Protein 3OHU (pdb70)

Structure (mmCIF, N/CA/C/O backbone):
data_3OHU
#
_entry.id   3OHU
#
_cell.length_a   55.600
_cell.length_b   96.970
_cell.length_c   82.630
_cell.angle_alpha   90.00
_cell.angle_beta   101.06
_cell.angle_gamma   90.00
#
_symmetry.space_group_name_H-M   'P 1 21 1'
#
loop_
_entity.id
_entity.type
_entity.pdbx_description
1 polymer 'Transcription regulator protein BACH2'
2 water water
#
loop_
_atom_site.group_PDB
_atom_site.id
_atom_site.type_symbol
_atom_site.label_atom_id
_atom_site.label_alt_id
_atom_site.label_comp_id
_atom_site.label_asym_id
_atom_site.label_entity_id
_atom_site.label_seq_id
_atom_site.pdbx_PDB_ins_code
_atom_site.Cartn_x
_atom_site.Cartn_y
_atom_site.Cartn_z
_atom_site.occupancy
_atom_site.B_iso_or_equiv
_atom_site.auth_seq_id
_atom_site.auth_comp_id
_atom_site.auth_asym_id
_atom_site.auth_atom_id
_atom_site.pdbx_PDB_model_num
ATOM 1 N N . GLY A 1 1 ? 3.842 -18.448 26.849 1.00 40.96 5 GLY A N 1
ATOM 2 C CA . GLY A 1 1 ? 3.909 -19.641 25.968 1.00 41.12 5 GLY A CA 1
ATOM 3 C C . GLY A 1 1 ? 5.260 -20.346 25.983 1.00 40.15 5 GLY A C 1
ATOM 4 O O . GLY A 1 1 ? 5.942 -20.381 24.959 1.00 40.12 5 GLY A O 1
ATOM 5 N N . PRO A 1 2 ? 5.657 -20.925 27.141 1.00 38.89 6 PRO A N 1
ATOM 6 C CA . PRO A 1 2 ? 6.910 -21.670 27.158 1.00 38.01 6 PRO A CA 1
ATOM 7 C C . PRO A 1 2 ? 6.756 -23.022 26.455 1.00 38.48 6 PRO A C 1
ATOM 8 O O . PRO A 1 2 ? 5.630 -23.505 26.257 1.00 38.68 6 PRO A O 1
ATOM 12 N N . LEU A 1 3 ? 7.884 -23.608 26.061 1.00 37.90 7 LEU A N 1
ATOM 13 C CA . LEU A 1 3 ? 7.881 -24.942 25.478 1.00 38.47 7 LEU A CA 1
ATOM 14 C C . LEU A 1 3 ? 8.402 -25.881 26.547 1.00 37.76 7 LEU A C 1
ATOM 15 O O . LEU A 1 3 ? 9.477 -25.654 27.100 1.00 37.20 7 LEU A O 1
ATOM 20 N N . GLY A 1 4 ? 7.626 -26.910 26.857 1.00 38.02 8 GLY A N 1
ATOM 21 C CA . GLY A 1 4 ? 8.004 -27.887 27.871 1.00 37.64 8 GLY A CA 1
ATOM 22 C C . GLY A 1 4 ? 7.498 -27.450 29.228 1.00 37.14 8 GLY A C 1
ATOM 23 O O . GLY A 1 4 ? 7.101 -26.306 29.414 1.00 36.93 8 GLY A O 1
ATOM 24 N N . SER A 1 5 ? 7.524 -28.361 30.182 1.00 37.06 9 SER A N 1
ATOM 25 C CA . SER A 1 5 ? 7.121 -28.042 31.534 1.00 36.72 9 SER A CA 1
ATOM 26 C C . SER A 1 5 ? 8.168 -27.178 32.230 1.00 35.96 9 SER A C 1
ATOM 27 O O . SER A 1 5 ? 9.330 -27.596 32.381 1.00 35.77 9 SER A O 1
ATOM 30 N N . PRO A 1 6 ? 7.767 -25.959 32.661 1.00 35.62 10 PRO A N 1
ATOM 31 C CA . PRO A 1 6 ? 8.696 -25.141 33.414 1.00 34.93 10 PRO A CA 1
ATOM 32 C C . PRO A 1 6 ? 8.751 -25.683 34.834 1.00 34.85 10 PRO A C 1
ATOM 33 O O . PRO A 1 6 ? 8.086 -25.152 35.748 1.00 34.78 10 PRO A O 1
ATOM 37 N N . MET A 1 7 ? 9.544 -26.741 34.999 1.00 35.01 11 MET A N 1
ATOM 38 C CA . MET A 1 7 ? 9.587 -27.511 36.234 1.00 35.24 11 MET A CA 1
ATOM 39 C C . MET A 1 7 ? 10.977 -27.579 36.863 1.00 35.02 11 MET A C 1
ATOM 40 O O . MET A 1 7 ? 11.137 -28.147 37.956 1.00 35.32 11 MET A O 1
ATOM 45 N N . TYR A 1 8 ? 11.982 -27.027 36.188 1.00 34.66 12 TYR A N 1
ATOM 46 C CA . TYR A 1 8 ? 13.330 -27.080 36.743 1.00 34.60 12 TYR A CA 1
ATOM 47 C C . TYR A 1 8 ? 13.608 -25.855 37.595 1.00 34.02 12 TYR A C 1
ATOM 48 O O . TYR A 1 8 ? 13.761 -24.732 37.079 1.00 33.53 12 TYR A O 1
ATOM 57 N N . VAL A 1 9 ? 13.681 -26.087 38.900 1.00 34.20 13 VAL A N 1
ATOM 58 C CA . VAL A 1 9 ? 13.702 -24.999 39.869 1.00 33.76 13 VAL A CA 1
ATOM 59 C C . VAL A 1 9 ? 15.016 -24.836 40.655 1.00 33.78 13 VAL A C 1
ATOM 60 O O . VAL A 1 9 ? 15.676 -25.816 41.059 1.00 34.41 13 VAL A O 1
ATOM 64 N N . TYR A 1 10 ? 15.393 -23.578 40.844 1.00 33.20 14 TYR A N 1
ATOM 65 C CA . TYR A 1 10 ? 16.424 -23.240 41.774 1.00 33.23 14 TYR A CA 1
ATOM 66 C C . TYR A 1 10 ? 15.955 -22.010 42.519 1.00 33.01 14 TYR A C 1
ATOM 67 O O . TYR A 1 10 ? 15.463 -21.033 41.904 1.00 32.16 14 TYR A O 1
ATOM 76 N N . GLU A 1 11 ? 16.075 -22.089 43.840 1.00 33.56 15 GLU A N 1
ATOM 77 C CA . GLU A 1 11 ? 15.758 -20.983 44.722 1.00 34.32 15 GLU A CA 1
ATOM 78 C C . GLU A 1 11 ? 16.880 -20.879 45.722 1.00 34.55 15 GLU A C 1
ATOM 79 O O . GLU A 1 11 ? 17.273 -21.872 46.314 1.00 35.09 15 GLU A O 1
ATOM 85 N N . SER A 1 12 ? 17.421 -19.675 45.849 1.00 33.69 16 SER A N 1
ATOM 86 C CA . SER A 1 12 ? 18.521 -19.433 46.759 1.00 34.79 16 SER A CA 1
ATOM 87 C C . SER A 1 12 ? 17.975 -18.676 47.963 1.00 34.76 16 SER A C 1
ATOM 88 O O . SER A 1 12 ? 17.354 -17.618 47.830 1.00 34.35 16 SER A O 1
ATOM 91 N N . THR A 1 13 ? 18.214 -19.239 49.135 1.00 36.08 17 THR A N 1
ATOM 92 C CA . THR A 1 13 ? 17.732 -18.657 50.376 1.00 36.71 17 THR A CA 1
ATOM 93 C C . THR A 1 13 ? 18.738 -17.638 50.933 1.00 36.75 17 THR A C 1
ATOM 94 O O . THR A 1 13 ? 18.476 -16.985 51.946 1.00 37.66 17 THR A O 1
ATOM 98 N N . VAL A 1 14 ? 19.893 -17.501 50.289 1.00 35.95 18 VAL A N 1
ATOM 99 C CA . VAL A 1 14 ? 20.845 -16.475 50.721 1.00 35.50 18 VAL A CA 1
ATOM 100 C C . VAL A 1 14 ? 20.933 -15.291 49.729 1.00 34.25 18 VAL A C 1
ATOM 101 O O . VAL A 1 14 ? 21.398 -14.206 50.089 1.00 33.35 18 VAL A O 1
ATOM 105 N N . HIS A 1 15 ? 20.480 -15.506 48.491 1.00 33.83 19 HIS A N 1
ATOM 106 C CA . HIS A 1 15 ? 20.679 -14.529 47.427 1.00 32.70 19 HIS A CA 1
ATOM 107 C C . HIS A 1 15 ? 20.342 -13.087 47.848 1.00 31.88 19 HIS A C 1
ATOM 108 O O . HIS A 1 15 ? 21.211 -12.228 47.820 1.00 31.86 19 HIS A O 1
ATOM 115 N N . CYS A 1 16 ? 19.092 -12.848 48.231 1.00 31.67 20 CYS A N 1
ATOM 116 C CA . CYS A 1 16 ? 18.611 -11.520 48.613 1.00 32.22 20 CYS A CA 1
ATOM 117 C C . CYS A 1 16 ? 19.424 -10.838 49.717 1.00 30.88 20 CYS A C 1
ATOM 118 O O . CYS A 1 16 ? 19.811 -9.679 49.607 1.00 30.70 20 CYS A O 1
ATOM 121 N N . THR A 1 17 ? 19.673 -11.576 50.775 1.00 30.89 21 THR A N 1
ATOM 122 C CA . THR A 1 17 ? 20.540 -11.129 51.842 1.00 31.04 21 THR A CA 1
ATOM 123 C C . THR A 1 17 ? 21.882 -10.713 51.222 1.00 30.82 21 THR A C 1
ATOM 124 O O . THR A 1 17 ? 22.436 -9.663 51.576 1.00 30.64 21 THR A O 1
ATOM 128 N N . ASN A 1 18 ? 22.393 -11.527 50.294 1.00 30.94 22 ASN A N 1
ATOM 129 C CA . ASN A 1 18 ? 23.705 -11.249 49.695 1.00 30.97 22 ASN A CA 1
ATOM 130 C C . ASN A 1 18 ? 23.683 -9.985 48.830 1.00 30.20 22 ASN A C 1
ATOM 131 O O . ASN A 1 18 ? 24.654 -9.218 48.832 1.00 30.21 22 ASN A O 1
ATOM 136 N N . ILE A 1 19 ? 22.565 -9.757 48.144 1.00 29.66 23 ILE A N 1
ATOM 137 C CA . ILE A 1 19 ? 22.388 -8.554 47.355 1.00 29.08 23 ILE A CA 1
ATOM 138 C C . ILE A 1 19 ? 22.362 -7.302 48.237 1.00 28.86 23 ILE A C 1
ATOM 139 O O . ILE A 1 19 ? 23.069 -6.335 47.960 1.00 28.69 23 ILE A O 1
ATOM 144 N N . LEU A 1 20 ? 21.562 -7.325 49.305 1.00 28.95 24 LEU A N 1
ATOM 145 C CA . LEU A 1 20 ? 21.572 -6.188 50.228 1.00 28.84 24 LEU A CA 1
ATOM 146 C C . LEU A 1 20 ? 22.960 -5.984 50.872 1.00 29.18 24 LEU A C 1
ATOM 147 O O . LEU A 1 20 ? 23.411 -4.852 51.046 1.00 28.99 24 LEU A O 1
ATOM 152 N N . LEU A 1 21 ? 23.664 -7.066 51.180 1.00 29.79 25 LEU A N 1
ATOM 153 C CA . LEU A 1 21 ? 25.039 -6.930 51.699 1.00 30.30 25 LEU A CA 1
ATOM 154 C C . LEU A 1 21 ? 25.962 -6.228 50.660 1.00 30.05 25 LEU A C 1
ATOM 155 O O . LEU A 1 21 ? 26.812 -5.394 51.010 1.00 30.18 25 LEU A O 1
ATOM 160 N N . GLY A 1 22 ? 25.784 -6.571 49.386 1.00 29.79 26 GLY A N 1
ATOM 161 C CA . GLY A 1 22 ? 26.553 -5.953 48.313 1.00 29.70 26 GLY A CA 1
ATOM 162 C C . GLY A 1 22 ? 26.206 -4.469 48.173 1.00 29.14 26 GLY A C 1
ATOM 163 O O . GLY A 1 22 ? 27.101 -3.642 48.049 1.00 29.26 26 GLY A O 1
ATOM 164 N N . LEU A 1 23 ? 24.912 -4.157 48.217 1.00 28.65 27 LEU A N 1
ATOM 165 C CA . LEU A 1 23 ? 24.395 -2.773 48.195 1.00 28.22 27 LEU A CA 1
ATOM 166 C C . LEU A 1 23 ? 24.915 -1.899 49.346 1.00 28.30 27 LEU A C 1
ATOM 167 O O . LEU A 1 23 ? 25.265 -0.725 49.149 1.00 28.16 27 LEU A O 1
ATOM 172 N N . ASN A 1 24 ? 24.971 -2.481 50.534 1.00 28.62 28 ASN A N 1
ATOM 173 C CA . ASN A 1 24 ? 25.471 -1.772 51.687 1.00 28.83 28 ASN A CA 1
ATOM 174 C C . ASN A 1 24 ? 26.967 -1.532 51.554 1.00 29.22 28 ASN A C 1
ATOM 175 O O . ASN A 1 24 ? 27.459 -0.460 51.909 1.00 29.21 28 ASN A O 1
ATOM 180 N N . ASP A 1 25 ? 27.689 -2.543 51.065 1.00 29.65 29 ASP A N 1
ATOM 181 C CA . ASP A 1 25 ? 29.104 -2.365 50.770 1.00 30.17 29 ASP A CA 1
ATOM 182 C C . ASP A 1 25 ? 29.352 -1.201 49.769 1.00 29.83 29 ASP A C 1
ATOM 183 O O . ASP A 1 25 ? 30.211 -0.356 50.006 1.00 30.09 29 ASP A O 1
ATOM 188 N N . GLN A 1 26 ? 28.600 -1.187 48.668 1.00 29.38 30 GLN A N 1
ATOM 189 C CA . GLN A 1 26 ? 28.613 -0.081 47.723 1.00 29.16 30 GLN A CA 1
ATOM 190 C C . GLN A 1 26 ? 28.368 1.272 48.421 1.00 28.86 30 GLN A C 1
ATOM 191 O O . GLN A 1 26 ? 29.093 2.239 48.166 1.00 29.04 30 GLN A O 1
ATOM 197 N N . ARG A 1 27 ? 27.381 1.316 49.320 1.00 28.51 31 ARG A N 1
ATOM 198 C CA . ARG A 1 27 ? 27.014 2.547 50.029 1.00 28.27 31 ARG A CA 1
ATOM 199 C C . ARG A 1 27 ? 28.196 3.065 50.854 1.00 28.67 31 ARG A C 1
ATOM 200 O O . ARG A 1 27 ? 28.569 4.233 50.752 1.00 28.66 31 ARG A O 1
ATOM 208 N N . LYS A 1 28 ? 28.792 2.181 51.645 1.00 29.13 32 LYS A N 1
ATOM 209 C CA . LYS A 1 28 ? 29.904 2.554 52.537 1.00 29.69 32 LYS A CA 1
ATOM 210 C C . LYS A 1 28 ? 31.141 3.021 51.784 1.00 30.08 32 LYS A C 1
ATOM 211 O O . LYS A 1 28 ? 31.819 3.936 52.216 1.00 30.33 32 LYS A O 1
ATOM 217 N N . LYS A 1 29 ? 31.397 2.394 50.640 1.00 30.21 33 LYS A N 1
ATOM 218 C CA . LYS A 1 29 ? 32.489 2.782 49.739 1.00 30.71 33 LYS A CA 1
ATOM 219 C C . LYS A 1 29 ? 32.125 3.985 48.847 1.00 30.33 33 LYS A C 1
ATOM 220 O O . LYS A 1 29 ? 33.016 4.583 48.233 1.00 30.82 33 LYS A O 1
ATOM 226 N N . ASP A 1 30 ? 30.834 4.315 48.768 1.00 29.61 34 ASP A N 1
ATOM 227 C CA . ASP A 1 30 ? 30.312 5.288 47.801 1.00 29.38 34 ASP A CA 1
ATOM 228 C C . ASP A 1 30 ? 30.766 4.929 46.382 1.00 29.81 34 ASP A C 1
ATOM 229 O O . ASP A 1 30 ? 31.353 5.746 45.679 1.00 30.24 34 ASP A O 1
ATOM 234 N N . ILE A 1 31 ? 30.518 3.681 45.989 1.00 29.81 35 ILE A N 1
ATOM 235 C CA . ILE A 1 31 ? 30.769 3.227 44.632 1.00 30.23 35 ILE A CA 1
ATOM 236 C C . ILE A 1 31 ? 29.433 2.727 44.132 1.00 29.73 35 ILE A C 1
ATOM 237 O O . ILE A 1 31 ? 28.703 2.082 44.883 1.00 29.27 35 ILE A O 1
ATOM 242 N N . LEU A 1 32 ? 29.108 3.039 42.882 1.00 29.94 36 LEU A N 1
ATOM 243 C CA . LEU A 1 32 ? 27.835 2.657 42.274 1.00 29.63 36 LEU A CA 1
ATOM 244 C C . LEU A 1 32 ? 26.562 3.241 42.935 1.00 29.02 36 LEU A C 1
ATOM 245 O O . LEU A 1 32 ? 25.428 2.784 42.641 1.00 28.80 36 LEU A O 1
ATOM 250 N N . CYS A 1 33 ? 26.740 4.241 43.810 1.00 28.87 37 CYS A N 1
ATOM 251 C CA . CYS A 1 33 ? 25.601 4.992 44.365 1.00 28.49 37 CYS A CA 1
ATOM 252 C C . CYS A 1 33 ? 25.150 6.052 43.362 1.00 28.83 37 CYS A C 1
ATOM 253 O O . CYS A 1 33 ? 25.833 6.291 42.373 1.00 29.37 37 CYS A O 1
ATOM 256 N N . ASP A 1 34 ? 24.002 6.682 43.596 1.00 28.69 38 ASP A N 1
ATOM 257 C CA . ASP A 1 34 ? 23.405 7.559 42.571 1.00 29.21 38 ASP A CA 1
ATOM 258 C C . ASP A 1 34 ? 22.645 8.796 43.098 1.00 29.26 38 ASP A C 1
ATOM 259 O O . ASP A 1 34 ? 22.060 9.552 42.303 1.00 29.83 38 ASP A O 1
ATOM 264 N N . VAL A 1 35 ? 22.602 8.954 44.424 1.00 28.80 39 VAL A N 1
ATOM 265 C CA . VAL A 1 35 ? 21.950 10.084 45.092 1.00 28.87 39 VAL A CA 1
ATOM 266 C C . VAL A 1 35 ? 22.676 10.462 46.421 1.00 28.53 39 VAL A C 1
ATOM 267 O O . VAL A 1 35 ? 23.111 9.586 47.145 1.00 28.16 39 VAL A O 1
ATOM 271 N N . THR A 1 36 ? 22.823 11.763 46.686 1.00 28.77 40 THR A N 1
ATOM 272 C CA . THR A 1 36 ? 23.285 12.277 47.979 1.00 28.55 40 THR A CA 1
ATOM 273 C C . THR A 1 36 ? 22.098 12.846 48.763 1.00 28.60 40 THR A C 1
ATOM 274 O O . THR A 1 36 ? 21.368 13.695 48.262 1.00 29.03 40 THR A O 1
ATOM 278 N N . LEU A 1 37 ? 21.903 12.358 49.982 1.00 28.30 41 LEU A N 1
ATOM 279 C CA . LEU A 1 37 ? 20.887 12.883 50.885 1.00 28.45 41 LEU A CA 1
ATOM 280 C C . LEU A 1 37 ? 21.536 13.886 51.832 1.00 28.52 41 LEU A C 1
ATOM 281 O O . LEU A 1 37 ? 22.562 13.599 52.440 1.00 28.31 41 LEU A O 1
ATOM 286 N N . ILE A 1 38 ? 20.942 15.066 51.930 1.00 28.91 42 ILE A N 1
ATOM 287 C CA . ILE A 1 38 ? 21.370 16.069 52.910 1.00 29.03 42 ILE A CA 1
ATOM 288 C C . ILE A 1 38 ? 20.350 16.038 54.040 1.00 29.22 42 ILE A C 1
ATOM 289 O O . ILE A 1 38 ? 19.166 16.331 53.853 1.00 29.62 42 ILE A O 1
ATOM 294 N N . VAL A 1 39 ? 20.822 15.652 55.202 1.00 29.07 43 VAL A N 1
ATOM 295 C CA . VAL A 1 39 ? 19.981 15.567 56.379 1.00 29.37 43 VAL A CA 1
ATOM 296 C C . VAL A 1 39 ? 20.665 16.331 57.491 1.00 29.54 43 VAL A C 1
ATOM 297 O O . VAL A 1 39 ? 21.727 15.930 57.993 1.00 29.35 43 VAL A O 1
ATOM 301 N N . GLU A 1 40 ? 20.058 17.458 57.851 1.00 30.00 44 GLU A N 1
ATOM 302 C CA . GLU A 1 40 ? 20.593 18.326 58.902 1.00 30.26 44 GLU A CA 1
ATOM 303 C C . GLU A 1 40 ? 22.074 18.628 58.624 1.00 29.93 44 GLU A C 1
ATOM 304 O O . GLU A 1 40 ? 22.954 18.434 59.475 1.00 29.93 44 GLU A O 1
ATOM 310 N N . ARG A 1 41 ? 22.333 19.080 57.395 1.00 29.80 45 ARG A N 1
ATOM 311 C CA . ARG A 1 41 ? 23.671 19.496 56.946 1.00 29.67 45 ARG A CA 1
ATOM 312 C C . ARG A 1 41 ? 24.730 18.379 56.870 1.00 29.32 45 ARG A C 1
ATOM 313 O O . ARG A 1 41 ? 25.894 18.675 56.656 1.00 29.36 45 ARG A O 1
ATOM 321 N N . LYS A 1 42 ? 24.318 17.112 57.007 1.00 29.11 46 LYS A N 1
ATOM 322 C CA . LYS A 1 42 ? 25.198 15.950 56.836 1.00 28.88 46 LYS A CA 1
ATOM 323 C C . LYS A 1 42 ? 24.867 15.181 55.536 1.00 28.61 46 LYS A C 1
ATOM 324 O O . LYS A 1 42 ? 23.711 15.115 55.137 1.00 28.58 46 LYS A O 1
ATOM 326 N N . GLU A 1 43 ? 25.871 14.609 54.883 1.00 28.52 47 GLU A N 1
ATOM 327 C CA . GLU A 1 43 ? 25.684 13.937 53.601 1.00 28.35 47 GLU A CA 1
ATOM 328 C C . GLU A 1 43 ? 25.602 12.424 53.767 1.00 28.16 47 GLU A C 1
ATOM 329 O O . GLU A 1 43 ? 26.389 11.851 54.504 1.00 28.27 47 GLU A O 1
ATOM 335 N N . PHE A 1 44 ? 24.661 11.797 53.069 1.00 28.00 48 PHE A N 1
ATOM 336 C CA . PHE A 1 44 ? 24.594 10.327 52.990 1.00 27.85 48 PHE A CA 1
ATOM 337 C C . PHE A 1 44 ? 24.440 9.919 51.539 1.00 27.77 48 PHE A C 1
ATOM 338 O O . PHE A 1 44 ? 23.497 10.356 50.890 1.00 27.80 48 PHE A O 1
ATOM 346 N N . ARG A 1 45 ? 25.370 9.118 51.030 1.00 27.80 49 ARG A N 1
ATOM 347 C CA . ARG A 1 45 ? 25.256 8.549 49.705 1.00 27.80 49 ARG A CA 1
ATOM 348 C C . ARG A 1 45 ? 24.355 7.320 49.761 1.00 27.61 49 ARG A C 1
ATOM 349 O O . ARG A 1 45 ? 24.392 6.570 50.733 1.00 27.57 49 ARG A O 1
ATOM 357 N N . ALA A 1 46 ? 23.533 7.130 48.738 1.00 27.59 50 ALA A N 1
ATOM 358 C CA . ALA A 1 46 ? 22.639 5.982 48.705 1.00 27.47 50 ALA A CA 1
ATOM 359 C C . ALA A 1 46 ? 22.247 5.655 47.268 1.00 27.58 50 ALA A C 1
ATOM 360 O O . ALA A 1 46 ? 22.781 6.242 46.332 1.00 27.81 50 ALA A O 1
ATOM 362 N N . HIS A 1 47 ? 21.320 4.713 47.113 1.00 27.53 51 HIS A N 1
ATOM 363 C CA . HIS A 1 47 ? 20.750 4.376 45.835 1.00 27.71 51 HIS A CA 1
ATOM 364 C C . HIS A 1 47 ? 19.288 4.765 45.896 1.00 27.88 51 HIS A C 1
ATOM 365 O O . HIS A 1 47 ? 18.549 4.269 46.756 1.00 27.80 51 HIS A O 1
ATOM 372 N N . ARG A 1 48 ? 18.862 5.620 44.975 1.00 28.27 52 ARG A N 1
ATOM 373 C CA . ARG A 1 48 ? 17.456 6.067 44.936 1.00 28.66 52 ARG A CA 1
ATOM 374 C C . ARG A 1 48 ? 16.438 4.915 44.851 1.00 28.72 52 ARG A C 1
ATOM 375 O O . ARG A 1 48 ? 15.438 4.904 45.595 1.00 28.88 52 ARG A O 1
ATOM 383 N N . ALA A 1 49 ? 16.709 3.939 43.983 1.00 28.68 53 ALA A N 1
ATOM 384 C CA . ALA A 1 49 ? 15.830 2.773 43.882 1.00 28.74 53 ALA A CA 1
ATOM 385 C C . ALA A 1 49 ? 15.651 2.078 45.235 1.00 28.43 53 ALA A C 1
ATOM 386 O O . ALA A 1 49 ? 14.555 1.673 45.607 1.00 28.68 53 ALA A O 1
ATOM 388 N N . VAL A 1 50 ? 16.739 1.929 45.966 1.00 28.03 54 VAL A N 1
ATOM 389 C CA . VAL A 1 50 ? 16.675 1.264 47.266 1.00 27.90 54 VAL A CA 1
ATOM 390 C C . VAL A 1 50 ? 15.817 2.079 48.232 1.00 28.15 54 VAL A C 1
ATOM 391 O O . VAL A 1 50 ? 14.940 1.527 48.897 1.00 28.41 54 VAL A O 1
ATOM 395 N N . LEU A 1 51 ? 16.057 3.393 48.285 1.00 28.17 55 LEU A N 1
ATOM 396 C CA . LEU A 1 51 ? 15.262 4.305 49.118 1.00 28.51 55 LEU A CA 1
ATOM 397 C C . LEU A 1 51 ? 13.779 4.230 48.808 1.00 29.08 55 LEU A C 1
ATOM 398 O O . LEU A 1 51 ? 12.945 4.146 49.716 1.00 29.46 55 LEU A O 1
ATOM 403 N N . ALA A 1 52 ? 13.451 4.266 47.521 1.00 29.29 56 ALA A N 1
ATOM 404 C CA . ALA A 1 52 ? 12.056 4.235 47.091 1.00 30.00 56 ALA A CA 1
ATOM 405 C C . ALA A 1 52 ? 11.427 2.906 47.482 1.00 30.07 56 ALA A C 1
ATOM 406 O O . ALA A 1 52 ? 10.228 2.833 47.705 1.00 30.74 56 ALA A O 1
ATOM 408 N N . ALA A 1 53 ? 12.250 1.864 47.574 1.00 29.51 57 ALA A N 1
ATOM 409 C CA . ALA A 1 53 ? 11.756 0.528 47.899 1.00 29.62 57 ALA A CA 1
ATOM 410 C C . ALA A 1 53 ? 11.535 0.325 49.410 1.00 29.81 57 ALA A C 1
ATOM 411 O O . ALA A 1 53 ? 10.652 -0.440 49.805 1.00 30.29 57 ALA A O 1
ATOM 413 N N . CYS A 1 54 ? 12.306 1.053 50.229 1.00 29.56 58 CYS A N 1
ATOM 414 C CA A CYS A 1 54 ? 12.234 0.970 51.697 0.75 29.83 58 CYS A CA 1
ATOM 415 C CA B CYS A 1 54 ? 12.224 0.966 51.694 0.25 29.84 58 CYS A CA 1
ATOM 416 C C . CYS A 1 54 ? 11.244 1.952 52.321 1.00 30.49 58 CYS A C 1
ATOM 417 O O . CYS A 1 54 ? 10.795 1.739 53.451 1.00 31.02 58 CYS A O 1
ATOM 422 N N . SER A 1 55 ? 10.912 3.027 51.592 1.00 30.60 59 SER A N 1
ATOM 423 C CA . SER A 1 55 ? 10.163 4.160 52.155 1.00 31.26 59 SER A CA 1
ATOM 424 C C . SER A 1 55 ? 9.138 4.828 51.211 1.00 31.90 59 SER A C 1
ATOM 425 O O . SER A 1 55 ? 9.459 5.189 50.068 1.00 31.66 59 SER A O 1
ATOM 428 N N . GLU A 1 56 ? 7.926 5.024 51.715 1.00 32.88 60 GLU A N 1
ATOM 429 C CA . GLU A 1 56 ? 6.865 5.638 50.929 1.00 33.76 60 GLU A CA 1
ATOM 430 C C . GLU A 1 56 ? 7.192 7.105 50.603 1.00 33.82 60 GLU A C 1
ATOM 431 O O . GLU A 1 56 ? 6.963 7.572 49.483 1.00 34.14 60 GLU A O 1
ATOM 437 N N . TYR A 1 57 ? 7.721 7.814 51.595 1.00 33.63 61 TYR A N 1
ATOM 438 C CA . TYR A 1 57 ? 8.209 9.169 51.402 1.00 33.59 61 TYR A CA 1
ATOM 439 C C . TYR A 1 57 ? 9.226 9.213 50.267 1.00 32.81 61 TYR A C 1
ATOM 440 O O . TYR A 1 57 ? 9.087 10.013 49.346 1.00 33.23 61 TYR A O 1
ATOM 449 N N . PHE A 1 58 ? 10.249 8.363 50.334 1.00 31.84 62 PHE A N 1
ATOM 450 C CA . PHE A 1 58 ? 11.263 8.378 49.291 1.00 31.23 62 PHE A CA 1
ATOM 451 C C . PHE A 1 58 ? 10.712 7.960 47.940 1.00 31.59 62 PHE A C 1
ATOM 452 O O . PHE A 1 58 ? 11.114 8.510 46.917 1.00 31.66 62 PHE A O 1
ATOM 460 N N . TRP A 1 59 ? 9.795 6.997 47.932 1.00 31.92 63 TRP A N 1
ATOM 461 C CA . TRP A 1 59 ? 9.152 6.611 46.676 1.00 32.83 63 TRP A CA 1
ATOM 462 C C . TRP A 1 59 ? 8.541 7.837 45.973 1.00 34.49 63 TRP A C 1
ATOM 463 O O . TRP A 1 59 ? 8.810 8.076 44.792 1.00 35.49 63 TRP A O 1
ATOM 474 N N . GLN A 1 60 ? 7.736 8.610 46.702 1.00 35.50 64 GLN A N 1
ATOM 475 C CA . GLN A 1 60 ? 7.064 9.788 46.143 1.00 37.42 64 GLN A CA 1
ATOM 476 C C . GLN A 1 60 ? 8.031 10.912 45.805 1.00 37.01 64 GLN A C 1
ATOM 477 O O . GLN A 1 60 ? 7.840 11.607 44.811 1.00 37.80 64 GLN A O 1
ATOM 483 N N . ALA A 1 61 ? 9.052 11.101 46.641 1.00 35.71 65 ALA A N 1
ATOM 484 C CA . ALA A 1 61 ? 10.056 12.109 46.377 1.00 35.39 65 ALA A CA 1
ATOM 485 C C . ALA A 1 61 ? 10.886 11.774 45.143 1.00 35.56 65 ALA A C 1
ATOM 486 O O . ALA A 1 61 ? 11.323 12.686 44.422 1.00 35.91 65 ALA A O 1
ATOM 488 N N . LEU A 1 62 ? 11.085 10.489 44.860 1.00 35.03 66 LEU A N 1
ATOM 489 C CA . LEU A 1 62 ? 12.130 10.131 43.897 1.00 35.60 66 LEU A CA 1
ATOM 490 C C . LEU A 1 62 ? 11.679 9.563 42.570 1.00 37.18 66 LEU A C 1
ATOM 491 O O . LEU A 1 62 ? 12.465 9.538 41.625 1.00 36.80 66 LEU A O 1
ATOM 496 N N . VAL A 1 63 ? 10.424 9.125 42.485 1.00 39.81 67 VAL A N 1
ATOM 497 C CA . VAL A 1 63 ? 9.967 8.331 41.326 1.00 41.72 67 VAL A CA 1
ATOM 498 C C . VAL A 1 63 ? 10.151 8.955 39.933 1.00 43.79 67 VAL A C 1
ATOM 499 O O . VAL A 1 63 ? 10.497 8.242 38.971 1.00 44.67 67 VAL A O 1
ATOM 503 N N . GLY A 1 64 ? 9.933 10.259 39.812 1.00 45.30 68 GLY A N 1
ATOM 504 C CA . GLY A 1 64 ? 10.172 10.945 38.530 1.00 47.44 68 GLY A CA 1
ATOM 505 C C . GLY A 1 64 ? 11.621 11.334 38.224 1.00 47.56 68 GLY A C 1
ATOM 506 O O . GLY A 1 64 ? 11.919 11.795 37.117 1.00 48.70 68 GLY A O 1
ATOM 507 N N . GLN A 1 65 ? 12.518 11.143 39.195 1.00 46.38 69 GLN A N 1
ATOM 508 C CA . GLN A 1 65 ? 13.911 11.605 39.099 1.00 46.41 69 GLN A CA 1
ATOM 509 C C . GLN A 1 65 ? 14.811 10.712 38.235 1.00 46.06 69 GLN A C 1
ATOM 510 O O . GLN A 1 65 ? 15.213 9.616 38.660 1.00 44.96 69 GLN A O 1
ATOM 516 N N A THR A 1 66 ? 15.130 11.203 37.038 0.50 46.93 70 THR A N 1
ATOM 517 N N B THR A 1 66 ? 15.131 11.208 37.043 0.50 46.99 70 THR A N 1
ATOM 518 C CA A THR A 1 66 ? 15.955 10.493 36.055 0.50 47.03 70 THR A CA 1
ATOM 519 C CA B THR A 1 66 ? 15.950 10.505 36.056 0.50 47.17 70 THR A CA 1
ATOM 520 C C A THR A 1 66 ? 17.312 11.169 35.814 0.50 47.22 70 THR A C 1
ATOM 521 C C B THR A 1 66 ? 17.370 11.063 35.956 0.50 47.12 70 THR A C 1
ATOM 522 O O A THR A 1 66 ? 18.073 10.761 34.933 0.50 47.37 70 THR A O 1
ATOM 523 O O B THR A 1 66 ? 18.233 10.468 35.304 0.50 47.05 70 THR A O 1
ATOM 530 N N . LYS A 1 67 ? 17.595 12.211 36.591 1.00 47.08 71 LYS A N 1
ATOM 531 C CA . LYS A 1 67 ? 18.879 12.931 36.547 1.00 47.16 71 LYS A CA 1
ATOM 532 C C . LYS A 1 67 ? 20.002 12.046 37.085 1.00 45.18 71 LYS A C 1
ATOM 533 O O . LYS A 1 67 ? 19.786 11.247 37.986 1.00 43.64 71 LYS A O 1
ATOM 539 N N . ASN A 1 68 ? 21.197 12.192 36.530 1.00 44.89 72 ASN A N 1
ATOM 540 C CA . ASN A 1 68 ? 22.343 11.410 36.979 1.00 43.43 72 ASN A CA 1
ATOM 541 C C . ASN A 1 68 ? 22.852 11.902 38.336 1.00 41.21 72 ASN A C 1
ATOM 542 O O . ASN A 1 68 ? 22.880 11.151 39.310 1.00 40.50 72 ASN A O 1
ATOM 547 N N . ASP A 1 69 ? 23.263 13.166 38.389 1.00 39.98 73 ASP A N 1
ATOM 548 C CA . ASP A 1 69 ? 23.699 13.787 39.642 1.00 37.69 73 ASP A CA 1
ATOM 549 C C . ASP A 1 69 ? 22.429 14.227 40.363 1.00 36.40 73 ASP A C 1
ATOM 550 O O . ASP A 1 69 ? 21.684 15.051 39.840 1.00 37.52 73 ASP A O 1
ATOM 555 N N . LEU A 1 70 ? 22.171 13.680 41.539 1.00 33.86 74 LEU A N 1
ATOM 556 C CA . LEU A 1 70 ? 20.965 14.028 42.285 1.00 32.59 74 LEU A CA 1
ATOM 557 C C . LEU A 1 70 ? 21.260 14.222 43.761 1.00 31.20 74 LEU A C 1
ATOM 558 O O . LEU A 1 70 ? 21.765 13.312 44.420 1.00 30.35 74 LEU A O 1
ATOM 563 N N . VAL A 1 71 ? 20.957 15.414 44.265 1.00 31.17 75 VAL A N 1
ATOM 564 C CA . VAL A 1 71 ? 21.119 15.730 45.680 1.00 30.64 75 VAL A CA 1
ATOM 565 C C . VAL A 1 71 ? 19.738 16.058 46.244 1.00 30.85 75 VAL A C 1
ATOM 566 O O . VAL A 1 71 ? 18.999 16.836 45.629 1.00 31.67 75 VAL A O 1
ATOM 570 N N . VAL A 1 72 ? 19.393 15.460 47.399 1.00 30.29 76 VAL A N 1
ATOM 571 C CA . VAL A 1 72 ? 18.065 15.644 48.005 1.00 30.60 76 VAL A CA 1
ATOM 572 C C . VAL A 1 72 ? 18.180 16.143 49.442 1.00 30.39 76 VAL A C 1
ATOM 573 O O . VAL A 1 72 ? 18.755 15.480 50.300 1.00 29.79 76 VAL A O 1
ATOM 577 N N . SER A 1 73 ? 17.642 17.331 49.676 1.00 31.01 77 SER A N 1
ATOM 578 C CA . SER A 1 73 ? 17.657 17.963 50.979 1.00 31.00 77 SER A CA 1
ATOM 579 C C . SER A 1 73 ? 16.371 17.642 51.693 1.00 31.32 77 SER A C 1
ATOM 580 O O . SER A 1 73 ? 15.303 18.106 51.291 1.00 32.12 77 SER A O 1
ATOM 583 N N . LEU A 1 74 ? 16.472 16.844 52.745 1.00 30.86 78 LEU A N 1
ATOM 584 C CA . LEU A 1 74 ? 15.314 16.527 53.569 1.00 31.28 78 LEU A CA 1
ATOM 585 C C . LEU A 1 74 ? 14.954 17.689 54.507 1.00 31.89 78 LEU A C 1
ATOM 586 O O . LEU A 1 74 ? 15.838 18.443 54.918 1.00 31.70 78 LEU A O 1
ATOM 591 N N . PRO A 1 75 ? 13.651 17.850 54.818 1.00 32.73 79 PRO A N 1
ATOM 592 C CA . PRO A 1 75 ? 13.202 18.963 55.668 1.00 33.49 79 PRO A CA 1
ATOM 593 C C . PRO A 1 75 ? 13.652 18.812 57.109 1.00 33.80 79 PRO A C 1
ATOM 594 O O . PRO A 1 75 ? 14.288 17.819 57.467 1.00 32.72 79 PRO A O 1
ATOM 598 N N . GLU A 1 76 ? 13.285 19.791 57.924 1.00 37.16 80 GLU A N 1
ATOM 599 C CA . GLU A 1 76 ? 13.723 19.895 59.310 1.00 39.06 80 GLU A CA 1
ATOM 600 C C . GLU A 1 76 ? 13.193 18.765 60.201 1.00 38.18 80 GLU A C 1
ATOM 601 O O . GLU A 1 76 ? 13.792 18.461 61.232 1.00 38.35 80 GLU A O 1
ATOM 607 N N . GLU A 1 77 ? 12.097 18.125 59.786 1.00 38.19 81 GLU A N 1
ATOM 608 C CA . GLU A 1 77 ? 11.546 16.966 60.494 1.00 37.62 81 GLU A CA 1
ATOM 609 C C . GLU A 1 77 ? 12.562 15.835 60.620 1.00 35.42 81 GLU A C 1
ATOM 610 O O . GLU A 1 77 ? 12.550 15.086 61.609 1.00 35.04 81 GLU A O 1
ATOM 616 N N . VAL A 1 78 ? 13.423 15.707 59.611 1.00 32.70 82 VAL A N 1
ATOM 617 C CA . VAL A 1 78 ? 14.390 14.624 59.553 1.00 30.32 82 VAL A CA 1
ATOM 618 C C . VAL A 1 78 ? 15.713 15.102 60.167 1.00 29.35 82 VAL A C 1
ATOM 619 O O . VAL A 1 78 ? 16.345 16.019 59.672 1.00 30.28 82 VAL A O 1
ATOM 623 N N . THR A 1 79 ? 16.107 14.490 61.268 1.00 29.12 83 THR A N 1
ATOM 624 C CA . THR A 1 79 ? 17.371 14.812 61.926 1.00 29.52 83 THR A CA 1
ATOM 625 C C . THR A 1 79 ? 18.375 13.708 61.623 1.00 28.44 83 THR A C 1
ATOM 626 O O . THR A 1 79 ? 17.991 12.596 61.311 1.00 27.49 83 THR A O 1
ATOM 630 N N . ALA A 1 80 ? 19.661 14.007 61.765 1.00 28.86 84 ALA A N 1
ATOM 631 C CA . ALA A 1 80 ? 20.680 13.001 61.545 1.00 28.21 84 ALA A CA 1
ATOM 632 C C . ALA A 1 80 ? 20.612 11.858 62.565 1.00 28.02 84 ALA A C 1
ATOM 633 O O . ALA A 1 80 ? 20.824 10.698 62.219 1.00 27.27 84 ALA A O 1
ATOM 635 N N . ARG A 1 81 ? 20.287 12.178 63.815 1.00 28.89 85 ARG A N 1
ATOM 636 C CA . ARG A 1 81 ? 20.236 11.164 64.877 1.00 29.02 85 ARG A CA 1
ATOM 637 C C . ARG A 1 81 ? 19.087 10.201 64.637 0.50 28.10 85 ARG A C 1
ATOM 638 O O . ARG A 1 81 ? 19.158 9.024 64.993 0.50 27.89 85 ARG A O 1
ATOM 640 N N . GLY A 1 82 ? 18.042 10.717 64.001 1.00 27.81 86 GLY A N 1
ATOM 641 C CA . GLY A 1 82 ? 16.804 9.973 63.773 1.00 27.29 86 GLY A CA 1
ATOM 642 C C . GLY A 1 82 ? 16.865 9.154 62.499 1.00 26.26 86 GLY A C 1
ATOM 643 O O . GLY A 1 82 ? 16.294 8.069 62.435 1.00 25.90 86 GLY A O 1
ATOM 644 N N . PHE A 1 83 ? 17.574 9.677 61.496 1.00 25.97 87 PHE A N 1
ATOM 645 C CA . PHE A 1 83 ? 17.672 9.051 60.178 1.00 25.19 87 PHE A CA 1
ATOM 646 C C . PHE A 1 83 ? 18.788 8.014 60.078 1.00 24.88 87 PHE A C 1
ATOM 647 O O . PHE A 1 83 ? 18.628 7.002 59.417 1.00 24.42 87 PHE A O 1
ATOM 655 N N . GLY A 1 84 ? 19.930 8.296 60.708 1.00 25.38 88 GLY A N 1
ATOM 656 C CA . GLY A 1 84 ? 21.072 7.375 60.716 1.00 25.49 88 GLY A CA 1
ATOM 657 C C . GLY A 1 84 ? 20.676 5.893 60.844 1.00 25.25 88 GLY A C 1
ATOM 658 O O . GLY A 1 84 ? 21.001 5.103 59.966 1.00 24.97 88 GLY A O 1
ATOM 659 N N . PRO A 1 85 ? 19.999 5.506 61.949 1.00 25.58 89 PRO A N 1
ATOM 660 C CA . PRO A 1 85 ? 19.617 4.107 62.155 1.00 25.63 89 PRO A CA 1
ATOM 661 C C . PRO A 1 85 ? 18.588 3.588 61.155 1.00 25.01 89 PRO A C 1
ATOM 662 O O . PRO A 1 85 ? 18.548 2.402 60.899 1.00 25.12 89 PRO A O 1
ATOM 666 N N . LEU A 1 86 ? 17.790 4.467 60.561 1.00 24.61 90 LEU A N 1
ATOM 667 C CA . LEU A 1 86 ? 16.826 4.022 59.547 1.00 24.30 90 LEU A CA 1
ATOM 668 C C . LEU A 1 86 ? 17.485 3.737 58.208 1.00 23.96 90 LEU A C 1
ATOM 669 O O . LEU A 1 86 ? 17.127 2.763 57.531 1.00 23.99 90 LEU A O 1
ATOM 674 N N . LEU A 1 87 ? 18.464 4.560 57.833 1.00 23.83 91 LEU A N 1
ATOM 675 C CA . LEU A 1 87 ? 19.190 4.320 56.585 1.00 23.67 91 LEU A CA 1
ATOM 676 C C . LEU A 1 87 ? 19.945 3.009 56.746 1.00 24.00 91 LEU A C 1
ATOM 677 O O . LEU A 1 87 ? 19.938 2.147 55.866 1.00 24.08 91 LEU A O 1
ATOM 682 N N . GLN A 1 88 ? 20.554 2.849 57.912 1.00 24.43 92 GLN A N 1
ATOM 683 C CA . GLN A 1 88 ? 21.214 1.614 58.211 1.00 25.06 92 GLN A CA 1
ATOM 684 C C . GLN A 1 88 ? 20.279 0.382 58.213 1.00 25.25 92 GLN A C 1
ATOM 685 O O . GLN A 1 88 ? 20.702 -0.693 57.790 1.00 25.79 92 GLN A O 1
ATOM 691 N N . PHE A 1 89 ? 19.038 0.530 58.696 1.00 25.04 93 PHE A N 1
ATOM 692 C CA . PHE A 1 89 ? 18.063 -0.569 58.655 1.00 25.41 93 PHE A CA 1
ATOM 693 C C . PHE A 1 89 ? 17.722 -0.919 57.201 1.00 25.27 93 PHE A C 1
ATOM 694 O O . PHE A 1 89 ? 17.637 -2.088 56.821 1.00 25.89 93 PHE A O 1
ATOM 702 N N . ALA A 1 90 ? 17.533 0.127 56.406 1.00 24.65 94 ALA A N 1
ATOM 703 C CA . ALA A 1 90 ? 17.175 0.004 54.987 1.00 24.65 94 ALA A CA 1
ATOM 704 C C . ALA A 1 90 ? 18.146 -0.901 54.197 1.00 25.08 94 ALA A C 1
ATOM 705 O O . ALA A 1 90 ? 17.739 -1.661 53.321 1.00 25.57 94 ALA A O 1
ATOM 707 N N . TYR A 1 91 ? 19.423 -0.815 54.550 1.00 25.13 95 TYR A N 1
ATOM 708 C CA . TYR A 1 91 ? 20.515 -1.524 53.893 1.00 25.75 95 TYR A CA 1
ATOM 709 C C . TYR A 1 91 ? 21.086 -2.751 54.640 1.00 26.75 95 TYR A C 1
ATOM 710 O O . TYR A 1 91 ? 22.047 -3.349 54.171 1.00 27.54 95 TYR A O 1
ATOM 719 N N . THR A 1 92 ? 20.528 -3.093 55.801 1.00 26.93 96 THR A N 1
ATOM 720 C CA . THR A 1 92 ? 21.008 -4.261 56.566 1.00 28.15 96 THR A CA 1
ATOM 721 C C . THR A 1 92 ? 19.892 -5.129 57.134 1.00 28.67 96 THR A C 1
ATOM 722 O O . THR A 1 92 ? 20.159 -6.203 57.650 1.00 29.90 96 THR A O 1
ATOM 726 N N . ALA A 1 93 ? 18.657 -4.636 57.079 1.00 27.94 97 ALA A N 1
ATOM 727 C CA . ALA A 1 93 ? 17.514 -5.275 57.724 1.00 28.50 97 ALA A CA 1
ATOM 728 C C . ALA A 1 93 ? 17.616 -5.295 59.254 1.00 28.88 97 ALA A C 1
ATOM 729 O O . ALA A 1 93 ? 16.820 -5.957 59.897 1.00 29.62 97 ALA A O 1
ATOM 731 N N . LYS A 1 94 ? 18.573 -4.557 59.826 1.00 28.60 98 LYS A N 1
ATOM 732 C CA . LYS A 1 94 ? 18.799 -4.531 61.286 1.00 29.69 98 LYS A CA 1
ATOM 733 C C . LYS A 1 94 ? 18.659 -3.106 61.862 1.00 29.72 98 LYS A C 1
ATOM 734 O O . LYS A 1 94 ? 19.210 -2.141 61.302 1.00 28.30 98 LYS A O 1
ATOM 740 N N . LEU A 1 95 ? 17.933 -2.998 62.976 1.00 29.97 99 LEU A N 1
ATOM 741 C CA . LEU A 1 95 ? 17.708 -1.735 63.666 1.00 29.64 99 LEU A CA 1
ATOM 742 C C . LEU A 1 95 ? 18.086 -1.929 65.122 1.00 31.81 99 LEU A C 1
ATOM 743 O O . LEU A 1 95 ? 17.525 -2.792 65.829 1.00 32.71 99 LEU A O 1
ATOM 748 N N . LEU A 1 96 ? 19.101 -1.184 65.543 1.00 32.12 100 LEU A N 1
ATOM 749 C CA . LEU A 1 96 ? 19.547 -1.217 66.909 1.00 34.15 100 LEU A CA 1
ATOM 750 C C . LEU A 1 96 ? 19.241 0.160 67.501 1.00 33.71 100 LEU A C 1
ATOM 751 O O . LEU A 1 96 ? 19.669 1.187 66.942 1.00 34.12 100 LEU A O 1
ATOM 756 N N . LEU A 1 97 ? 18.481 0.190 68.600 1.00 32.97 101 LEU A N 1
ATOM 757 C CA . LEU A 1 97 ? 18.102 1.451 69.247 1.00 31.93 101 LEU A CA 1
ATOM 758 C C . LEU A 1 97 ? 18.317 1.362 70.763 1.00 33.20 101 LEU A C 1
ATOM 759 O O . LEU A 1 97 ? 18.432 0.268 71.317 1.00 33.61 101 LEU A O 1
ATOM 764 N N . SER A 1 98 ? 18.388 2.514 71.424 1.00 33.01 102 SER A N 1
ATOM 765 C CA . SER A 1 98 ? 18.427 2.536 72.890 1.00 34.84 102 SER A CA 1
ATOM 766 C C . SER A 1 98 ? 17.429 3.554 73.419 1.00 34.85 102 SER A C 1
ATOM 767 O O . SER A 1 98 ? 16.776 4.238 72.641 1.00 33.74 102 SER A O 1
ATOM 770 N N . ARG A 1 99 ? 17.315 3.658 74.741 1.00 36.46 103 ARG A N 1
ATOM 771 C CA . ARG A 1 99 ? 16.437 4.663 75.327 1.00 37.18 103 ARG A CA 1
ATOM 772 C C . ARG A 1 99 ? 16.753 6.079 74.821 1.00 36.75 103 ARG A C 1
ATOM 773 O O . ARG A 1 99 ? 15.843 6.911 74.686 1.00 36.72 103 ARG A O 1
ATOM 781 N N . GLU A 1 100 ? 18.034 6.323 74.537 1.00 36.51 104 GLU A N 1
ATOM 782 C CA . GLU A 1 100 ? 18.552 7.648 74.173 1.00 37.07 104 GLU A CA 1
ATOM 783 C C . GLU A 1 100 ? 18.021 8.168 72.844 1.00 34.76 104 GLU A C 1
ATOM 784 O O . GLU A 1 100 ? 17.849 9.373 72.675 1.00 34.94 104 GLU A O 1
ATOM 790 N N . ASN A 1 101 ? 17.774 7.270 71.901 1.00 33.38 105 ASN A N 1
ATOM 791 C CA . ASN A 1 101 ? 17.408 7.699 70.549 1.00 31.95 105 ASN A CA 1
ATOM 792 C C . ASN A 1 101 ? 16.129 7.078 69.964 1.00 31.09 105 ASN A C 1
ATOM 793 O O . ASN A 1 101 ? 15.733 7.434 68.838 1.00 30.13 105 ASN A O 1
ATOM 798 N N . ILE A 1 102 ? 15.484 6.173 70.717 1.00 31.65 106 ILE A N 1
ATOM 799 C CA . ILE A 1 102 ? 14.312 5.433 70.208 1.00 31.13 106 ILE A CA 1
ATOM 800 C C . ILE A 1 102 ? 13.183 6.342 69.700 1.00 30.97 106 ILE A C 1
ATOM 801 O O . ILE A 1 102 ? 12.697 6.181 68.568 1.00 30.11 106 ILE A O 1
ATOM 806 N N . ARG A 1 103 ? 12.792 7.315 70.518 1.00 32.20 107 ARG A N 1
ATOM 807 C CA . ARG A 1 103 ? 11.715 8.219 70.148 1.00 33.11 107 ARG A CA 1
ATOM 808 C C . ARG A 1 103 ? 12.003 8.949 68.837 1.00 32.22 107 ARG A C 1
ATOM 809 O O . ARG A 1 103 ? 11.179 8.904 67.918 1.00 31.71 107 ARG A O 1
ATOM 817 N N . GLU A 1 104 ? 13.154 9.624 68.785 1.00 32.10 108 GLU A N 1
ATOM 818 C CA . GLU A 1 104 ? 13.586 10.405 67.622 1.00 31.62 108 GLU A CA 1
ATOM 819 C C . GLU A 1 104 ? 13.637 9.508 66.387 1.00 29.84 108 GLU A C 1
ATOM 820 O O . GLU A 1 104 ? 13.155 9.895 65.304 1.00 29.53 108 GLU A O 1
ATOM 826 N N . VAL A 1 105 ? 14.166 8.297 66.547 1.00 28.74 109 VAL A N 1
ATOM 827 C CA . VAL A 1 105 ? 14.153 7.339 65.428 1.00 27.71 109 VAL A CA 1
ATOM 828 C C . VAL A 1 105 ? 12.754 6.874 65.023 1.00 27.77 109 VAL A C 1
ATOM 829 O O . VAL A 1 105 ? 12.458 6.791 63.823 1.00 27.22 109 VAL A O 1
ATOM 833 N N . ILE A 1 106 ? 11.881 6.573 65.990 1.00 28.63 110 ILE A N 1
ATOM 834 C CA . ILE A 1 106 ? 10.513 6.107 65.652 1.00 29.01 110 ILE A CA 1
ATOM 835 C C . ILE A 1 106 ? 9.736 7.222 64.939 1.00 29.35 110 ILE A C 1
ATOM 836 O O . ILE A 1 106 ? 9.051 6.988 63.935 1.00 29.28 110 ILE A O 1
ATOM 841 N N . ARG A 1 107 ? 9.853 8.436 65.461 1.00 29.97 111 ARG A N 1
ATOM 842 C CA . ARG A 1 107 ? 9.214 9.592 64.859 1.00 30.61 111 ARG A CA 1
ATOM 843 C C . ARG A 1 107 ? 9.664 9.814 63.398 1.00 29.72 111 ARG A C 1
ATOM 844 O O . ARG A 1 107 ? 8.829 10.039 62.520 1.00 30.14 111 ARG A O 1
ATOM 852 N N . CYS A 1 108 ? 10.968 9.695 63.152 1.00 28.70 112 CYS A N 1
ATOM 853 C CA . CYS A 1 108 ? 11.550 9.777 61.800 1.00 27.87 112 CYS A CA 1
ATOM 854 C C . CYS A 1 108 ? 11.030 8.657 60.885 1.00 27.40 112 CYS A C 1
ATOM 855 O O . CYS A 1 108 ? 10.706 8.896 59.720 1.00 27.42 112 CYS A O 1
ATOM 858 N N . ALA A 1 109 ? 10.897 7.449 61.440 1.00 27.23 113 ALA A N 1
ATOM 859 C CA . ALA A 1 109 ? 10.352 6.317 60.696 1.00 27.09 113 ALA A CA 1
ATOM 860 C C . ALA A 1 109 ? 8.900 6.564 60.268 1.00 28.12 113 ALA A C 1
ATOM 861 O O . ALA A 1 109 ? 8.495 6.184 59.180 1.00 28.20 113 ALA A O 1
ATOM 863 N N . GLU A 1 110 ? 8.130 7.218 61.136 1.00 29.13 114 GLU A N 1
ATOM 864 C CA . GLU A 1 110 ? 6.743 7.590 60.825 1.00 30.49 114 GLU A CA 1
ATOM 865 C C . GLU A 1 110 ? 6.663 8.604 59.686 1.00 30.79 114 GLU A C 1
ATOM 866 O O . GLU A 1 110 ? 5.872 8.437 58.753 1.00 31.51 114 GLU A O 1
ATOM 872 N N . PHE A 1 111 ? 7.489 9.644 59.780 1.00 30.46 115 PHE A N 1
ATOM 873 C CA . PHE A 1 111 ? 7.598 10.663 58.731 1.00 30.81 115 PHE A CA 1
ATOM 874 C C . PHE A 1 111 ? 7.982 10.065 57.365 1.00 30.03 115 PHE A C 1
ATOM 875 O O . PHE A 1 111 ? 7.357 10.366 56.336 1.00 30.88 115 PHE A O 1
ATOM 883 N N . LEU A 1 112 ? 8.983 9.191 57.367 1.00 28.65 116 LEU A N 1
ATOM 884 C CA . LEU A 1 112 ? 9.486 8.576 56.124 1.00 27.97 116 LEU A CA 1
ATOM 885 C C . LEU A 1 112 ? 8.625 7.415 55.649 1.00 28.37 116 LEU A C 1
ATOM 886 O O . LEU A 1 112 ? 8.769 6.940 54.518 1.00 28.27 116 LEU A O 1
ATOM 891 N N . ARG A 1 113 ? 7.717 6.983 56.530 1.00 29.56 117 ARG A N 1
ATOM 892 C CA . ARG A 1 113 ? 6.862 5.799 56.322 1.00 30.75 117 ARG A CA 1
ATOM 893 C C . ARG A 1 113 ? 7.704 4.607 55.870 1.00 29.33 117 ARG A C 1
ATOM 894 O O . ARG A 1 113 ? 7.521 4.060 54.783 1.00 29.47 117 ARG A O 1
ATOM 902 N N . MET A 1 114 ? 8.672 4.263 56.709 1.00 28.32 118 MET A N 1
ATOM 903 C CA . MET A 1 114 ? 9.580 3.158 56.446 1.00 27.94 118 MET A CA 1
ATOM 904 C C . MET A 1 114 ? 8.822 1.852 56.452 1.00 28.41 118 MET A C 1
ATOM 905 O O . MET A 1 114 ? 7.938 1.657 57.284 1.00 28.60 118 MET A O 1
ATOM 910 N N . HIS A 1 115 ? 9.174 0.958 55.529 1.00 28.70 119 HIS A N 1
ATOM 911 C CA . HIS A 1 115 ? 8.569 -0.383 55.493 1.00 30.02 119 HIS A CA 1
ATOM 912 C C . HIS A 1 115 ? 9.317 -1.431 56.324 1.00 29.14 119 HIS A C 1
ATOM 913 O O . HIS A 1 115 ? 10.467 -1.233 56.746 1.00 27.63 119 HIS A O 1
ATOM 920 N N . ASN A 1 116 ? 8.614 -2.542 56.552 1.00 30.23 120 ASN A N 1
ATOM 921 C CA . ASN A 1 116 ? 9.158 -3.760 57.137 1.00 30.29 120 ASN A CA 1
ATOM 922 C C . ASN A 1 116 ? 9.515 -3.648 58.615 1.00 30.41 120 ASN A C 1
ATOM 923 O O . ASN A 1 116 ? 10.419 -4.334 59.102 1.00 29.77 120 ASN A O 1
ATOM 928 N N . LEU A 1 117 ? 8.781 -2.790 59.320 1.00 31.19 121 LEU A N 1
ATOM 929 C CA . LEU A 1 117 ? 8.983 -2.575 60.767 1.00 32.53 121 LEU A CA 1
ATOM 930 C C . LEU A 1 117 ? 7.783 -3.037 61.584 1.00 34.50 121 LEU A C 1
ATOM 931 O O . LEU A 1 117 ? 7.847 -3.126 62.806 1.00 35.56 121 LEU A O 1
ATOM 936 N N . GLU A 1 118 ? 6.688 -3.348 60.905 1.00 36.82 122 GLU A N 1
ATOM 937 C CA . GLU A 1 118 ? 5.482 -3.798 61.601 1.00 39.30 122 GLU A CA 1
ATOM 938 C C . GLU A 1 118 ? 5.671 -5.103 62.408 1.00 39.76 122 GLU A C 1
ATOM 939 O O . GLU A 1 118 ? 4.941 -5.331 63.363 1.00 41.09 122 GLU A O 1
ATOM 945 N N . ASP A 1 119 ? 6.655 -5.938 62.049 1.00 39.33 123 ASP A N 1
ATOM 946 C CA . ASP A 1 119 ? 6.885 -7.218 62.775 1.00 39.76 123 ASP A CA 1
ATOM 947 C C . ASP A 1 119 ? 7.830 -7.033 63.984 1.00 38.25 123 ASP A C 1
ATOM 948 O O . ASP A 1 119 ? 8.045 -7.978 64.759 1.00 39.32 123 ASP A O 1
ATOM 953 N N . SER A 1 120 ? 8.388 -5.827 64.132 1.00 35.62 124 SER A N 1
ATOM 954 C CA . SER A 1 120 ? 9.257 -5.460 65.264 1.00 33.95 124 SER A CA 1
ATOM 955 C C . SER A 1 120 ? 8.492 -5.305 66.580 1.00 34.74 124 SER A C 1
ATOM 956 O O . SER A 1 120 ? 7.256 -5.292 66.602 1.00 35.16 124 SER A O 1
ATOM 959 N N A CYS A 1 121 ? 9.206 -5.185 67.690 0.50 34.60 125 CYS A N 1
ATOM 960 N N B CYS A 1 121 ? 9.269 -5.168 67.659 0.50 34.72 125 CYS A N 1
ATOM 961 C CA A CYS A 1 121 ? 8.507 -5.025 68.961 0.50 35.74 125 CYS A CA 1
ATOM 962 C CA B CYS A 1 121 ? 8.762 -5.008 69.024 0.50 36.11 125 CYS A CA 1
ATOM 963 C C A CYS A 1 121 ? 8.398 -3.553 69.364 0.50 34.98 125 CYS A C 1
ATOM 964 C C B CYS A 1 121 ? 8.279 -3.578 69.304 0.50 35.02 125 CYS A C 1
ATOM 965 O O A CYS A 1 121 ? 8.138 -3.236 70.526 0.50 35.86 125 CYS A O 1
ATOM 966 O O B CYS A 1 121 ? 7.631 -3.322 70.323 0.50 36.06 125 CYS A O 1
ATOM 971 N N . PHE A 1 122 ? 8.591 -2.664 68.389 1.00 33.60 126 PHE A N 1
ATOM 972 C CA . PHE A 1 122 ? 8.431 -1.229 68.608 1.00 33.12 126 PHE A CA 1
ATOM 973 C C . PHE A 1 122 ? 7.018 -0.746 68.336 1.00 33.70 126 PHE A C 1
ATOM 974 O O . PHE A 1 122 ? 6.470 -0.996 67.265 1.00 33.58 126 PHE A O 1
ATOM 982 N N . SER A 1 123 ? 6.436 -0.041 69.300 1.00 34.58 127 SER A N 1
ATOM 983 C CA . SER A 1 123 ? 5.200 0.708 69.075 1.00 35.29 127 SER A CA 1
ATOM 984 C C . SER A 1 123 ? 5.511 1.976 68.278 1.00 34.23 127 SER A C 1
ATOM 985 O O . SER A 1 123 ? 6.570 2.572 68.449 1.00 33.34 127 SER A O 1
ATOM 988 N N . PHE A 1 124 ? 4.581 2.385 67.419 1.00 34.80 128 PHE A N 1
ATOM 989 C CA . PHE A 1 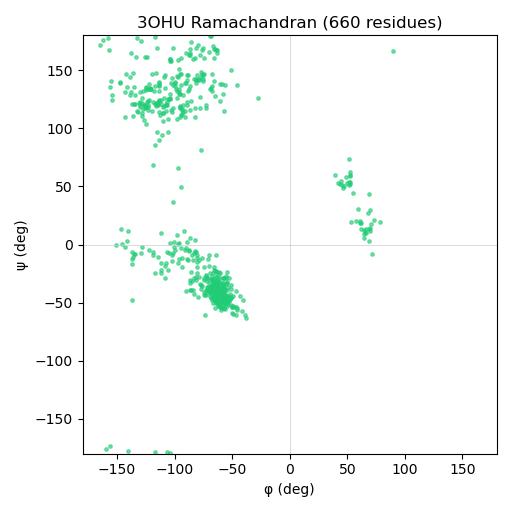124 ? 4.700 3.639 66.658 1.00 34.21 128 PHE A CA 1
ATOM 990 C C . PHE A 1 124 ? 3.592 4.610 67.068 1.00 35.55 128 PHE A C 1
ATOM 991 O O . PHE A 1 124 ? 2.470 4.538 66.560 1.00 36.60 128 PHE A O 1
ATOM 999 N N . LEU A 1 125 ? 3.925 5.521 67.980 1.00 35.79 129 LEU A N 1
ATOM 1000 C CA . LEU A 1 125 ? 2.934 6.383 68.634 1.00 37.80 129 LEU A CA 1
ATOM 1001 C C . LEU A 1 125 ? 3.150 7.873 68.363 1.00 38.11 129 LEU A C 1
ATOM 1002 O O . LEU A 1 125 ? 4.202 8.269 67.839 1.00 37.66 129 LEU A O 1
ATOM 1007 N N . PRO B 1 6 ? 20.981 -0.593 77.887 1.00 50.66 10 PRO B N 1
ATOM 1008 C CA . PRO B 1 6 ? 20.522 -1.809 77.216 1.00 50.73 10 PRO B CA 1
ATOM 1009 C C . PRO B 1 6 ? 19.983 -1.523 75.802 1.00 48.36 10 PRO B C 1
ATOM 1010 O O . PRO B 1 6 ? 19.333 -0.494 75.576 1.00 47.25 10 PRO B O 1
ATOM 1014 N N . MET B 1 7 ? 20.273 -2.420 74.862 1.00 47.96 11 MET B N 1
ATOM 1015 C CA . MET B 1 7 ? 19.914 -2.211 73.450 1.00 45.70 11 MET B CA 1
ATOM 1016 C C . MET B 1 7 ? 18.609 -2.919 73.065 1.00 44.58 11 MET B C 1
ATOM 1017 O O . MET B 1 7 ? 18.334 -4.017 73.552 1.00 45.70 11 MET B O 1
ATOM 1022 N N . TYR B 1 8 ? 17.824 -2.296 72.184 1.00 41.77 12 TYR B N 1
ATOM 1023 C CA . TYR B 1 8 ? 16.682 -2.966 71.573 1.00 40.99 12 TYR B CA 1
ATOM 1024 C C . TYR B 1 8 ? 17.038 -3.333 70.154 1.00 39.58 12 TYR B C 1
ATOM 1025 O O . TYR B 1 8 ? 17.521 -2.495 69.390 1.00 37.84 12 TYR B O 1
ATOM 1034 N N . VAL B 1 9 ? 16.803 -4.594 69.815 1.00 39.95 13 VAL B N 1
ATOM 1035 C CA . VAL B 1 9 ? 17.234 -5.144 68.539 1.00 38.93 13 VAL B CA 1
ATOM 1036 C C . VAL B 1 9 ? 16.037 -5.700 67.782 1.00 38.94 13 VAL B C 1
ATOM 1037 O O . VAL B 1 9 ? 15.183 -6.398 68.344 1.00 39.95 13 VAL B O 1
ATOM 1041 N N . TYR B 1 10 ? 15.978 -5.347 66.507 1.00 36.99 14 TYR B N 1
ATOM 1042 C CA . TYR B 1 10 ? 15.053 -5.944 65.586 1.00 37.24 14 TYR B CA 1
ATOM 1043 C C . TYR B 1 10 ? 15.851 -6.366 64.367 1.00 36.09 14 TYR B C 1
ATOM 1044 O O . TYR B 1 10 ? 16.657 -5.591 63.836 1.00 34.92 14 TYR B O 1
ATOM 1053 N N . GLU B 1 11 ? 15.644 -7.607 63.953 1.00 36.49 15 GLU B N 1
ATOM 1054 C CA . GLU B 1 11 ? 16.251 -8.123 62.745 1.00 36.56 15 GLU B CA 1
ATOM 1055 C C . GLU B 1 11 ? 15.113 -8.642 61.882 1.00 36.23 15 GLU B C 1
ATOM 1056 O O . GLU B 1 11 ? 14.517 -9.681 62.159 1.00 37.80 15 GLU B O 1
ATOM 1062 N N . SER B 1 12 ? 14.778 -7.874 60.859 1.00 34.88 16 SER B N 1
ATOM 1063 C CA . SER B 1 12 ? 13.668 -8.222 59.989 1.00 34.85 16 SER B CA 1
ATOM 1064 C C . SER B 1 12 ? 14.074 -9.395 59.120 1.00 35.66 16 SER B C 1
ATOM 1065 O O . SER B 1 12 ? 15.030 -9.301 58.347 1.00 35.22 16 SER B O 1
ATOM 1068 N N . THR B 1 13 ? 13.372 -10.512 59.282 1.00 37.61 17 THR B N 1
ATOM 1069 C CA . THR B 1 13 ? 13.578 -11.689 58.436 1.00 38.87 17 THR B CA 1
ATOM 1070 C C . THR B 1 13 ? 13.036 -11.485 57.022 1.00 37.86 17 THR B C 1
ATOM 1071 O O . THR B 1 13 ? 13.514 -12.121 56.082 1.00 38.22 17 THR B O 1
ATOM 1075 N N . VAL B 1 14 ? 12.033 -10.620 56.864 1.00 37.29 18 VAL B N 1
ATOM 1076 C CA . VAL B 1 14 ? 11.428 -10.424 55.532 1.00 36.49 18 VAL B CA 1
ATOM 1077 C C . VAL B 1 14 ? 12.002 -9.259 54.690 1.00 34.64 18 VAL B C 1
ATOM 1078 O O . VAL B 1 14 ? 11.707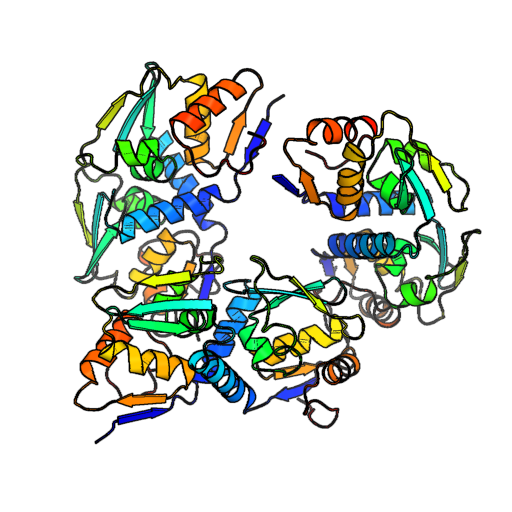 -9.162 53.494 1.00 34.63 18 VAL B O 1
ATOM 1082 N N . HIS B 1 15 ? 12.806 -8.388 55.302 1.00 32.42 19 HIS B N 1
ATOM 1083 C CA . HIS B 1 15 ? 13.201 -7.118 54.672 1.00 30.50 19 HIS B CA 1
ATOM 1084 C C . HIS B 1 15 ? 13.980 -7.270 53.358 1.00 30.05 19 HIS B C 1
ATOM 1085 O O . HIS B 1 15 ? 13.625 -6.655 52.368 1.00 29.36 19 HIS B O 1
ATOM 1092 N N . CYS B 1 16 ? 15.049 -8.067 53.372 1.00 30.95 20 CYS B N 1
ATOM 1093 C CA . CYS B 1 16 ? 15.908 -8.229 52.196 1.00 31.54 20 CYS B CA 1
ATOM 1094 C C . CYS B 1 16 ? 15.106 -8.680 50.988 1.00 32.02 20 CYS B C 1
ATOM 1095 O O . CYS B 1 16 ? 15.235 -8.120 49.903 1.00 31.33 20 CYS B O 1
ATOM 1098 N N . THR B 1 17 ? 14.241 -9.658 51.201 1.00 33.70 21 THR B N 1
ATOM 1099 C CA . THR B 1 17 ? 13.385 -10.158 50.139 1.00 34.98 21 THR B CA 1
ATOM 1100 C C . THR B 1 17 ? 12.341 -9.138 49.695 1.00 34.58 21 THR B C 1
ATOM 1101 O O . THR B 1 17 ? 12.069 -9.018 48.496 1.00 34.09 21 THR B O 1
ATOM 1105 N N . ASN B 1 18 ? 11.759 -8.397 50.637 1.00 34.43 22 ASN B N 1
ATOM 1106 C CA . ASN B 1 18 ? 10.808 -7.328 50.260 1.00 34.79 22 ASN B CA 1
ATOM 1107 C C . ASN B 1 18 ? 11.407 -6.168 49.450 1.00 33.25 22 ASN B C 1
ATOM 1108 O O . ASN B 1 18 ? 10.743 -5.619 48.584 1.00 33.86 22 ASN B O 1
ATOM 1113 N N . ILE B 1 19 ? 12.640 -5.774 49.763 1.00 31.87 23 ILE B N 1
ATOM 1114 C CA . ILE B 1 19 ? 13.344 -4.764 48.983 1.00 30.57 23 ILE B CA 1
ATOM 1115 C C . ILE B 1 19 ? 13.511 -5.222 47.531 1.00 30.83 23 ILE B C 1
ATOM 1116 O O . ILE B 1 19 ? 13.117 -4.513 46.589 1.00 29.59 23 ILE B O 1
ATOM 1121 N N . LEU B 1 20 ? 14.087 -6.413 47.354 1.00 30.56 24 LEU B N 1
ATOM 1122 C CA . LEU B 1 20 ? 14.314 -6.937 45.999 1.00 30.81 24 LEU B CA 1
ATOM 1123 C C . LEU B 1 20 ? 13.030 -7.068 45.225 1.00 31.02 24 LEU B C 1
ATOM 1124 O O . LEU B 1 20 ? 12.986 -6.754 44.033 1.00 30.78 24 LEU B O 1
ATOM 1129 N N . LEU B 1 21 ? 11.979 -7.512 45.903 1.00 31.52 25 LEU B N 1
ATOM 1130 C CA . LEU B 1 21 ? 10.635 -7.514 45.317 1.00 32.55 25 LEU B CA 1
ATOM 1131 C C . LEU B 1 21 ? 10.249 -6.130 44.775 1.00 32.41 25 LEU B C 1
ATOM 1132 O O . LEU B 1 21 ? 9.710 -6.015 43.673 1.00 33.28 25 LEU B O 1
ATOM 1137 N N . GLY B 1 22 ? 10.499 -5.092 45.580 1.00 31.45 26 GLY B N 1
ATOM 1138 C CA . GLY B 1 22 ? 10.275 -3.710 45.190 1.00 30.89 26 GLY B CA 1
ATOM 1139 C C . GLY B 1 22 ? 11.151 -3.293 44.027 1.00 30.64 26 GLY B C 1
ATOM 1140 O O . GLY B 1 22 ? 10.682 -2.634 43.111 1.00 31.40 26 GLY B O 1
ATOM 1141 N N . LEU B 1 23 ? 12.423 -3.688 44.054 1.00 29.81 27 LEU B N 1
ATOM 1142 C CA . LEU B 1 23 ? 13.336 -3.386 42.957 1.00 29.73 27 LEU B CA 1
ATOM 1143 C C . LEU B 1 23 ? 12.888 -4.017 41.645 1.00 30.39 27 LEU B C 1
ATOM 1144 O O . LEU B 1 23 ? 12.915 -3.372 40.578 1.00 30.95 27 LEU B O 1
ATOM 1149 N N . ASN B 1 24 ? 12.444 -5.270 41.731 1.00 30.53 28 ASN B N 1
ATOM 1150 C CA . ASN B 1 24 ? 11.897 -5.980 40.578 1.00 31.32 28 ASN B CA 1
ATOM 1151 C C . ASN B 1 24 ? 10.615 -5.365 40.022 1.00 32.44 28 ASN B C 1
ATOM 1152 O O . ASN B 1 24 ? 10.425 -5.316 38.795 1.00 33.44 28 ASN B O 1
ATOM 1157 N N . ASP B 1 25 ? 9.729 -4.913 40.914 1.00 32.75 29 ASP B N 1
ATOM 1158 C CA . ASP B 1 25 ? 8.510 -4.213 40.499 1.00 34.08 29 ASP B CA 1
ATOM 1159 C C . ASP B 1 25 ? 8.902 -2.945 39.706 1.00 34.41 29 ASP B C 1
ATOM 1160 O O . ASP B 1 25 ? 8.316 -2.658 38.665 1.00 35.67 29 ASP B O 1
ATOM 1165 N N . GLN B 1 26 ? 9.913 -2.217 40.195 1.00 33.49 30 GLN B N 1
ATOM 1166 C CA . GLN B 1 26 ? 10.423 -1.015 39.506 1.00 33.97 30 GLN B CA 1
ATOM 1167 C C . GLN B 1 26 ? 10.935 -1.387 38.116 1.00 34.30 30 GLN B C 1
ATOM 1168 O O . GLN B 1 26 ? 10.550 -0.767 37.128 1.00 35.61 30 GLN B O 1
ATOM 1174 N N . ARG B 1 27 ? 11.784 -2.418 38.057 1.00 33.31 31 ARG B N 1
ATOM 1175 C CA . ARG B 1 27 ? 12.325 -2.920 36.792 1.00 33.95 31 ARG B CA 1
ATOM 1176 C C . ARG B 1 27 ? 11.224 -3.245 35.792 1.00 36.13 31 ARG B C 1
ATOM 1177 O O . ARG B 1 27 ? 11.283 -2.848 34.624 1.00 36.91 31 ARG B O 1
ATOM 1185 N N . LYS B 1 28 ? 10.211 -3.961 36.256 1.00 37.35 32 LYS B N 1
ATOM 1186 C CA . LYS B 1 28 ? 9.141 -4.382 35.366 1.00 40.42 32 LYS B CA 1
ATOM 1187 C C . LYS B 1 28 ? 8.352 -3.212 34.793 1.00 42.54 32 LYS B C 1
ATOM 1188 O O . LYS B 1 28 ? 7.966 -3.243 33.619 1.00 44.41 32 LYS B O 1
ATOM 1194 N N . LYS B 1 29 ? 8.144 -2.186 35.621 1.00 43.09 33 LYS B N 1
ATOM 1195 C CA . LYS B 1 29 ? 7.494 -0.934 35.214 1.00 45.32 33 LYS B CA 1
ATOM 1196 C C . LYS B 1 29 ? 8.466 0.128 34.674 1.00 45.17 33 LYS B C 1
ATOM 1197 O O . LYS B 1 29 ? 8.033 1.243 34.374 1.00 46.53 33 LYS B O 1
ATOM 1203 N N . ASP B 1 30 ? 9.763 -0.199 34.579 1.00 43.78 34 ASP B N 1
ATOM 1204 C CA . ASP B 1 30 ? 10.798 0.744 34.102 1.00 44.33 34 ASP B CA 1
ATOM 1205 C C . ASP B 1 30 ? 10.781 2.052 34.917 1.00 44.94 34 ASP B C 1
ATOM 1206 O O . ASP B 1 30 ? 10.819 3.158 34.359 1.00 46.61 34 ASP B O 1
ATOM 1211 N N . ILE B 1 31 ? 10.684 1.914 36.235 1.00 43.72 35 ILE B N 1
ATOM 1212 C CA . ILE B 1 31 ? 10.776 3.045 37.145 1.00 44.05 35 ILE B CA 1
ATOM 1213 C C . ILE B 1 31 ? 12.161 2.997 37.747 1.00 41.91 35 ILE B C 1
ATOM 1214 O O . ILE B 1 31 ? 12.664 1.923 38.076 1.00 40.52 35 ILE B O 1
ATOM 1219 N N . LEU B 1 32 ? 12.784 4.164 37.871 1.00 41.49 36 LEU B N 1
ATOM 1220 C CA . LEU B 1 32 ? 14.021 4.314 38.636 1.00 39.19 36 LEU B CA 1
ATOM 1221 C C . LEU B 1 32 ? 15.178 3.372 38.281 1.00 37.49 36 LEU B C 1
ATOM 1222 O O . LEU B 1 32 ? 16.119 3.201 39.081 1.00 36.10 36 LEU B O 1
ATOM 1227 N N . CYS B 1 33 ? 15.128 2.789 37.086 1.00 36.75 37 CYS B N 1
ATOM 1228 C CA . CYS B 1 33 ? 16.280 2.094 36.541 1.00 35.73 37 CYS B CA 1
ATOM 1229 C C . CYS B 1 33 ? 17.341 3.068 36.034 1.00 36.28 37 CYS B C 1
ATOM 1230 O O . CYS B 1 33 ? 17.088 4.263 35.929 1.00 37.32 37 CYS B O 1
ATOM 1233 N N . ASP B 1 34 ? 18.529 2.557 35.720 1.00 35.66 38 ASP B N 1
ATOM 1234 C CA . ASP B 1 34 ? 19.660 3.433 35.391 1.00 36.72 38 ASP B CA 1
ATOM 1235 C C . ASP B 1 34 ? 20.567 2.884 34.291 1.00 37.24 38 ASP B C 1
ATOM 1236 O O . ASP B 1 34 ? 21.559 3.530 33.924 1.00 38.35 38 ASP B O 1
ATOM 1241 N N . VAL B 1 35 ? 20.254 1.683 33.795 1.00 36.60 39 VAL B N 1
ATOM 1242 C CA . VAL B 1 35 ? 20.979 1.111 32.663 1.00 37.24 39 VAL B CA 1
ATOM 1243 C C . VAL B 1 35 ? 20.052 0.341 31.709 1.00 37.47 39 VAL B C 1
ATOM 1244 O O . VAL B 1 35 ? 19.050 -0.246 32.123 1.00 36.63 39 VAL B O 1
ATOM 1248 N N . THR B 1 36 ? 20.378 0.389 30.422 1.00 38.82 40 THR B N 1
ATOM 1249 C CA . THR B 1 36 ? 19.756 -0.477 29.428 1.00 39.15 40 THR B CA 1
ATOM 1250 C C . THR B 1 36 ? 20.833 -1.442 28.956 1.00 38.99 40 THR B C 1
ATOM 1251 O O . THR B 1 36 ? 21.909 -1.022 28.530 1.00 39.90 40 THR B O 1
ATOM 1255 N N . LEU B 1 37 ? 20.551 -2.736 29.076 1.00 38.01 41 LEU B N 1
ATOM 1256 C CA . LEU B 1 37 ? 21.418 -3.775 28.547 1.00 38.09 41 LEU B CA 1
ATOM 1257 C C . LEU B 1 37 ? 20.851 -4.209 27.209 1.00 39.18 41 LEU B C 1
ATOM 1258 O O . LEU B 1 37 ? 19.660 -4.529 27.122 1.00 39.06 41 LEU B O 1
ATOM 1263 N N . ILE B 1 38 ? 21.685 -4.175 26.166 1.00 40.43 42 ILE B N 1
ATOM 1264 C CA . ILE B 1 38 ? 21.327 -4.739 24.867 1.00 41.55 42 ILE B CA 1
ATOM 1265 C C . ILE B 1 38 ? 21.879 -6.147 24.806 1.00 41.07 42 ILE B C 1
ATOM 1266 O O . ILE B 1 38 ? 23.087 -6.352 24.883 1.00 41.20 42 ILE B O 1
ATOM 1271 N N . VAL B 1 39 ? 20.991 -7.122 24.691 1.00 40.74 43 VAL B N 1
ATOM 1272 C CA . VAL B 1 39 ? 21.396 -8.519 24.631 1.00 40.52 43 VAL B CA 1
ATOM 1273 C C . VAL B 1 39 ? 20.736 -9.133 23.417 1.00 41.65 43 VAL B C 1
ATOM 1274 O O . VAL B 1 39 ? 19.502 -9.238 23.360 1.00 41.66 43 VAL B O 1
ATOM 1278 N N . GLU B 1 40 ? 21.566 -9.504 22.439 1.00 42.78 44 GLU B N 1
ATOM 1279 C CA . GLU B 1 40 ? 21.080 -10.034 21.183 1.00 44.10 44 GLU B CA 1
ATOM 1280 C C . GLU B 1 40 ? 19.939 -9.143 20.662 1.00 45.00 44 GLU B C 1
ATOM 1281 O O . GLU B 1 40 ? 18.850 -9.626 20.339 1.00 45.66 44 GLU B O 1
ATOM 1287 N N . ARG B 1 41 ? 20.193 -7.836 20.617 1.00 46.24 45 ARG B N 1
ATOM 1288 C CA . ARG B 1 41 ? 19.245 -6.845 20.071 1.00 47.78 45 ARG B CA 1
ATOM 1289 C C . ARG B 1 41 ? 17.949 -6.606 20.874 1.00 47.16 45 ARG B C 1
ATOM 1290 O O . ARG B 1 41 ? 17.083 -5.839 20.439 1.00 48.38 45 ARG B O 1
ATOM 1298 N N . LYS B 1 42 ? 17.802 -7.260 22.023 1.00 45.31 46 LYS B N 1
ATOM 1299 C CA . LYS B 1 42 ? 16.675 -6.965 22.899 1.00 44.73 46 LYS B CA 1
ATOM 1300 C C . LYS B 1 42 ? 17.119 -6.031 24.033 1.00 43.63 46 LYS B C 1
ATOM 1301 O O . LYS B 1 42 ? 18.217 -6.194 24.589 1.00 42.83 46 LYS B O 1
ATOM 1303 N N . GLU B 1 43 ? 16.278 -5.054 24.369 1.00 43.62 47 GLU B N 1
ATOM 1304 C CA . GLU B 1 43 ? 16.602 -4.109 25.445 1.00 43.38 47 GLU B CA 1
ATOM 1305 C C . GLU B 1 43 ? 16.143 -4.618 26.813 1.00 41.30 47 GLU B C 1
ATOM 1306 O O . GLU B 1 43 ? 15.006 -5.060 26.960 1.00 41.24 47 GLU B O 1
ATOM 1312 N N . PHE B 1 44 ? 17.028 -4.555 27.802 1.00 39.83 48 PHE B N 1
ATOM 1313 C CA . PHE B 1 44 ? 16.663 -4.882 29.184 1.00 38.42 48 PHE B CA 1
ATOM 1314 C C . PHE B 1 44 ? 17.036 -3.730 30.125 1.00 37.48 48 PHE B C 1
ATOM 1315 O O . PHE B 1 44 ? 18.217 -3.411 30.278 1.00 37.49 48 PHE B O 1
ATOM 1323 N N . ARG B 1 45 ? 16.043 -3.133 30.776 1.00 36.94 49 ARG B N 1
ATOM 1324 C CA . ARG B 1 45 ? 16.308 -2.168 31.859 1.00 36.10 49 ARG B CA 1
ATOM 1325 C C . ARG B 1 45 ? 16.701 -2.862 33.165 1.00 34.50 49 ARG B C 1
ATOM 1326 O O . ARG B 1 45 ? 16.180 -3.940 33.496 1.00 33.94 49 ARG B O 1
ATOM 1334 N N . ALA B 1 46 ? 17.611 -2.231 33.904 1.00 34.01 50 ALA B N 1
ATOM 1335 C CA . ALA B 1 46 ? 18.080 -2.767 35.183 1.00 32.73 50 ALA B CA 1
ATOM 1336 C C . ALA B 1 46 ? 18.654 -1.662 36.077 1.00 32.52 50 ALA B C 1
ATOM 1337 O O . ALA B 1 46 ? 18.906 -0.533 35.629 1.00 33.44 50 ALA B O 1
ATOM 1339 N N . HIS B 1 47 ? 18.861 -2.009 37.337 1.00 31.51 51 HIS B N 1
ATOM 1340 C CA . HIS B 1 47 ? 19.622 -1.192 38.265 1.00 31.28 51 HIS B CA 1
ATOM 1341 C C . HIS B 1 47 ? 21.043 -1.724 38.241 1.00 31.24 51 HIS B C 1
ATOM 1342 O O . HIS B 1 47 ? 21.279 -2.882 38.573 1.00 30.71 51 HIS B O 1
ATOM 1349 N N . ARG B 1 48 ? 21.996 -0.884 37.847 1.00 32.05 52 ARG B N 1
ATOM 1350 C CA . ARG B 1 48 ? 23.386 -1.328 37.762 1.00 32.35 52 ARG B CA 1
ATOM 1351 C C . ARG B 1 48 ? 23.920 -1.846 39.092 1.00 31.62 52 ARG B C 1
ATOM 1352 O O . ARG B 1 48 ? 24.725 -2.766 39.113 1.00 31.72 52 ARG B O 1
ATOM 1360 N N . ALA B 1 49 ? 23.451 -1.262 40.190 1.00 31.06 53 ALA B N 1
ATOM 1361 C CA . ALA B 1 49 ? 23.950 -1.607 41.500 1.00 30.57 53 ALA B CA 1
ATOM 1362 C C . ALA B 1 49 ? 23.555 -3.028 41.889 1.00 29.92 53 ALA B C 1
ATOM 1363 O O . ALA B 1 49 ? 24.336 -3.727 42.514 1.00 30.01 53 ALA B O 1
ATOM 1365 N N . VAL B 1 50 ? 22.343 -3.428 41.515 1.00 29.54 54 VAL B N 1
ATOM 1366 C CA . VAL B 1 50 ? 21.848 -4.770 41.753 1.00 29.21 54 VAL B CA 1
ATOM 1367 C C . VAL B 1 50 ? 22.669 -5.794 40.949 1.00 29.77 54 VAL B C 1
ATOM 1368 O O . VAL B 1 50 ? 23.208 -6.737 41.517 1.00 29.93 54 VAL B O 1
ATOM 1372 N N . LEU B 1 51 ? 22.769 -5.596 39.632 1.00 30.28 55 LEU B N 1
ATOM 1373 C CA . LEU B 1 51 ? 23.620 -6.444 38.792 1.00 30.99 55 LEU B CA 1
ATOM 1374 C C . LEU B 1 51 ? 25.056 -6.585 39.311 1.00 31.52 55 LEU B C 1
ATOM 1375 O O . LEU B 1 51 ? 25.601 -7.685 39.325 1.00 32.01 55 LEU B O 1
ATOM 1380 N N . ALA B 1 52 ? 25.670 -5.472 39.714 1.00 31.67 56 ALA B N 1
ATOM 1381 C CA . ALA B 1 52 ? 27.033 -5.504 40.256 1.00 32.52 56 ALA B CA 1
ATOM 1382 C C . ALA B 1 52 ? 27.123 -6.217 41.607 1.00 33.13 56 ALA B C 1
ATOM 1383 O O . ALA B 1 52 ? 28.162 -6.801 41.951 1.00 34.52 56 ALA B O 1
ATOM 1385 N N . ALA B 1 53 ? 26.053 -6.145 42.388 1.00 32.47 57 ALA B N 1
ATOM 1386 C CA . ALA B 1 53 ? 26.004 -6.860 43.651 1.00 33.65 57 ALA B CA 1
ATOM 1387 C C . ALA B 1 53 ? 26.041 -8.375 43.381 1.00 35.01 57 ALA B C 1
ATOM 1388 O O . ALA B 1 53 ? 26.670 -9.138 44.122 1.00 35.50 57 ALA B O 1
ATOM 1390 N N . CYS B 1 54 ? 25.388 -8.769 42.284 1.00 35.52 58 CYS B N 1
ATOM 1391 C CA A CYS B 1 54 ? 25.272 -10.168 41.879 0.50 36.89 58 CYS B CA 1
ATOM 1392 C CA B CYS B 1 54 ? 25.284 -10.168 41.859 0.50 36.90 58 CYS B CA 1
ATOM 1393 C C . CYS B 1 54 ? 26.586 -10.771 41.361 1.00 38.35 58 CYS B C 1
ATOM 1394 O O . CYS B 1 54 ? 27.052 -11.781 41.883 1.00 39.12 58 CYS B O 1
ATOM 1399 N N A SER B 1 55 ? 27.151 -10.155 40.320 0.50 38.58 59 SER B N 1
ATOM 1400 N N B SER B 1 55 ? 27.165 -10.147 40.337 0.50 38.62 59 SER B N 1
ATOM 1401 C CA A SER B 1 55 ? 28.297 -10.720 39.604 0.50 39.94 59 SER B CA 1
ATOM 1402 C CA B SER B 1 55 ? 28.307 -10.725 39.643 0.50 39.99 59 SER B CA 1
ATOM 1403 C C A SER B 1 55 ? 29.499 -9.781 39.523 0.50 40.61 59 SER B C 1
ATOM 1404 C C B SER B 1 55 ? 29.499 -9.781 39.542 0.50 40.64 59 SER B C 1
ATOM 1405 O O A SER B 1 55 ? 29.352 -8.570 39.328 0.50 39.85 59 SER B O 1
ATOM 1406 O O B SER B 1 55 ? 29.347 -8.570 39.347 0.50 39.87 59 SER B O 1
ATOM 1411 N N . GLU B 1 56 ? 30.687 -10.366 39.666 1.00 41.96 60 GLU B N 1
ATOM 1412 C CA . GLU B 1 56 ? 31.938 -9.668 39.447 1.00 42.44 60 GLU B CA 1
ATOM 1413 C C . GLU B 1 56 ? 32.028 -9.243 37.965 1.00 42.04 60 GLU B C 1
ATOM 1414 O O . GLU B 1 56 ? 32.631 -8.217 37.641 1.00 42.15 60 GLU B O 1
ATOM 1420 N N . TYR B 1 57 ? 31.380 -9.998 37.081 1.00 41.23 61 TYR B N 1
ATOM 1421 C CA . TYR B 1 57 ? 31.300 -9.609 35.676 1.00 41.01 61 TYR B CA 1
ATOM 1422 C C . TYR B 1 57 ? 30.621 -8.244 35.506 1.00 40.00 61 TYR B C 1
ATOM 1423 O O . TYR B 1 57 ? 31.139 -7.365 34.812 1.00 40.27 61 TYR B O 1
ATOM 1432 N N . PHE B 1 58 ? 29.462 -8.076 36.133 1.00 38.22 62 PHE B N 1
ATOM 1433 C CA . PHE B 1 58 ? 28.715 -6.833 35.976 1.00 37.33 62 PHE B CA 1
ATOM 1434 C C . PHE B 1 58 ? 29.350 -5.690 36.751 1.00 37.41 62 PHE B C 1
ATOM 1435 O O . PHE B 1 58 ? 29.258 -4.533 36.332 1.00 37.02 62 PHE B O 1
ATOM 1443 N N . TRP B 1 59 ? 30.005 -6.014 37.870 1.00 36.96 63 TRP B N 1
ATOM 1444 C CA . TRP B 1 59 ? 30.809 -5.022 38.577 1.00 37.87 63 TRP B CA 1
ATOM 1445 C C . TRP B 1 59 ? 31.858 -4.411 37.626 1.00 39.35 63 TRP B C 1
ATOM 1446 O O . TRP B 1 59 ? 31.814 -3.211 37.358 1.00 39.71 63 TRP B O 1
ATOM 1457 N N A GLN B 1 60 ? 32.773 -5.237 37.117 0.50 40.76 64 GLN B N 1
ATOM 1458 N N B GLN B 1 60 ? 32.775 -5.217 37.099 0.50 40.80 64 GLN B N 1
ATOM 1459 C CA A GLN B 1 60 ? 33.787 -4.780 36.159 0.50 42.79 64 GLN B CA 1
ATOM 1460 C CA B GLN B 1 60 ? 33.801 -4.665 36.208 0.50 42.84 64 GLN B CA 1
ATOM 1461 C C A GLN B 1 60 ? 33.168 -3.995 35.005 0.50 42.60 64 GLN B C 1
ATOM 1462 C C B GLN B 1 60 ? 33.212 -4.030 34.936 0.50 42.74 64 GLN B C 1
ATOM 1463 O O A GLN B 1 60 ? 33.711 -2.982 34.570 0.50 43.80 64 GLN B O 1
ATOM 1464 O O B GLN B 1 60 ? 33.830 -3.147 34.344 0.50 44.15 64 GLN B O 1
ATOM 1475 N N . ALA B 1 61 ? 32.015 -4.460 34.537 1.00 41.20 65 ALA B N 1
ATOM 1476 C CA . ALA B 1 61 ? 31.352 -3.871 33.367 1.00 41.55 65 ALA B CA 1
ATOM 1477 C C . ALA B 1 61 ? 30.666 -2.522 33.636 1.00 41.24 65 ALA B C 1
ATOM 1478 O O . ALA B 1 61 ? 30.519 -1.720 32.725 1.00 41.40 65 ALA B O 1
ATOM 1480 N N . LEU B 1 62 ? 30.232 -2.279 34.872 1.00 40.36 66 LEU B N 1
ATOM 1481 C CA . LEU B 1 62 ? 29.371 -1.120 35.138 1.00 40.47 66 LEU B CA 1
ATOM 1482 C C . LEU B 1 62 ? 29.901 -0.055 36.104 1.00 41.89 66 LEU B C 1
ATOM 1483 O O . LEU B 1 62 ? 29.291 1.010 36.217 1.00 41.74 66 LEU B O 1
ATOM 1488 N N . VAL B 1 63 ? 31.015 -0.329 36.790 1.00 43.74 67 VAL B N 1
ATOM 1489 C CA . VAL B 1 63 ? 31.530 0.582 37.826 1.00 46.06 67 VAL B CA 1
ATOM 1490 C C . VAL B 1 63 ? 32.060 1.902 37.278 1.00 48.93 67 VAL B C 1
ATOM 1491 O O . VAL B 1 63 ? 31.907 2.946 37.913 1.00 49.62 67 VAL B O 1
ATOM 1495 N N . GLY B 1 64 ? 32.693 1.870 36.116 1.00 51.43 68 GLY B N 1
ATOM 1496 C CA . GLY B 1 64 ? 33.329 3.087 35.616 1.00 55.25 68 GLY B CA 1
ATOM 1497 C C . GLY B 1 64 ? 32.325 4.111 35.120 1.00 56.17 68 GLY B C 1
ATOM 1498 O O . GLY B 1 64 ? 32.581 5.308 35.164 1.00 57.82 68 GLY B O 1
ATOM 1499 N N . GLN B 1 65 ? 31.162 3.614 34.701 1.00 65.93 69 GLN B N 1
ATOM 1500 C CA . GLN B 1 65 ? 30.245 4.295 33.780 1.00 66.99 69 GLN B CA 1
ATOM 1501 C C . GLN B 1 65 ? 29.545 5.559 34.296 1.00 68.81 69 GLN B C 1
ATOM 1502 O O . GLN B 1 65 ? 29.217 5.659 35.476 1.00 68.02 69 GLN B O 1
ATOM 1508 N N . THR B 1 66 ? 29.315 6.507 33.386 1.00 71.82 70 THR B N 1
ATOM 1509 C CA . THR B 1 66 ? 28.879 7.867 33.741 1.00 74.92 70 THR B CA 1
ATOM 1510 C C . THR B 1 66 ? 27.764 8.394 32.831 1.00 76.21 70 THR B C 1
ATOM 1511 O O . THR B 1 66 ? 26.759 8.923 33.324 1.00 76.85 70 THR B O 1
ATOM 1515 N N . LYS B 1 67 ? 27.960 8.248 31.516 1.00 77.09 71 LYS B N 1
ATOM 1516 C CA . LYS B 1 67 ? 27.029 8.720 30.480 1.00 78.72 71 LYS B CA 1
ATOM 1517 C C . LYS B 1 67 ? 25.560 8.800 30.894 1.00 78.07 71 LYS B C 1
ATOM 1518 O O . LYS B 1 67 ? 24.989 7.817 31.373 1.00 76.12 71 LYS B O 1
ATOM 1520 N N . ASN B 1 68 ? 24.962 9.975 30.707 1.00 80.65 72 ASN B N 1
ATOM 1521 C CA . ASN B 1 68 ? 23.603 10.256 31.174 1.00 80.45 72 ASN B CA 1
ATOM 1522 C C . ASN B 1 68 ? 22.568 9.130 30.991 1.00 77.53 72 ASN B C 1
ATOM 1523 O O . ASN B 1 68 ? 21.837 8.798 31.934 1.00 76.28 72 ASN B O 1
ATOM 1528 N N . ASP B 1 69 ? 22.512 8.540 29.799 1.00 76.19 73 ASP B N 1
ATOM 1529 C CA . ASP B 1 69 ? 21.640 7.392 29.574 1.00 73.32 73 ASP B CA 1
ATOM 1530 C C . ASP B 1 69 ? 22.493 6.172 29.227 1.00 69.88 73 ASP B C 1
ATOM 1531 O O . ASP B 1 69 ? 22.738 5.879 28.052 1.00 70.24 73 ASP B O 1
ATOM 1536 N N . LEU B 1 70 ? 22.962 5.471 30.257 1.00 66.61 74 LEU B N 1
ATOM 1537 C CA . LEU B 1 70 ? 23.886 4.357 30.059 1.00 63.62 74 LEU B CA 1
ATOM 1538 C C . LEU B 1 70 ? 23.237 3.210 29.284 1.00 61.36 74 LEU B C 1
ATOM 1539 O O . LEU B 1 70 ? 22.145 2.766 29.622 1.00 59.86 74 LEU B O 1
ATOM 1544 N N . VAL B 1 71 ? 23.913 2.785 28.220 1.00 61.20 75 VAL B N 1
ATOM 1545 C CA . VAL B 1 71 ? 23.500 1.656 27.390 1.00 59.71 75 VAL B CA 1
ATOM 1546 C C . VAL B 1 71 ? 24.716 0.750 27.248 1.00 58.58 75 VAL B C 1
ATOM 1547 O O . VAL B 1 71 ? 25.776 1.197 26.804 1.00 60.31 75 VAL B O 1
ATOM 1551 N N . VAL B 1 72 ? 24.565 -0.511 27.649 1.00 55.70 76 VAL B N 1
ATOM 1552 C CA . VAL B 1 72 ? 25.653 -1.485 27.590 1.00 54.66 76 VAL B CA 1
ATOM 1553 C C . VAL B 1 72 ? 25.216 -2.706 26.783 1.00 53.57 76 VAL B C 1
ATOM 1554 O O . VAL B 1 72 ? 24.208 -3.343 27.095 1.00 52.19 76 VAL B O 1
ATOM 1558 N N . SER B 1 73 ? 25.975 -3.011 25.736 1.00 54.89 77 SER B N 1
ATOM 1559 C CA . SER B 1 73 ? 25.709 -4.175 24.885 1.00 54.15 77 SER B CA 1
ATOM 1560 C C . SER B 1 73 ? 26.556 -5.333 25.377 1.00 52.67 77 SER B C 1
ATOM 1561 O O . SER B 1 73 ? 27.767 -5.178 25.576 1.00 54.29 77 SER B O 1
ATOM 1564 N N . LEU B 1 74 ? 25.930 -6.482 25.585 1.00 49.77 78 LEU B N 1
ATOM 1565 C CA . LEU B 1 74 ? 26.662 -7.680 25.980 1.00 48.44 78 LEU B CA 1
ATOM 1566 C C . LEU B 1 74 ? 27.110 -8.436 24.735 1.00 49.41 78 LEU B C 1
ATOM 1567 O O . LEU B 1 74 ? 26.412 -8.434 23.725 1.00 50.17 78 LEU B O 1
ATOM 1572 N N . PRO B 1 75 ? 28.285 -9.078 24.799 1.00 49.83 79 PRO B N 1
ATOM 1573 C CA . PRO B 1 75 ? 28.793 -9.751 23.598 1.00 51.36 79 PRO B CA 1
ATOM 1574 C C . PRO B 1 75 ? 27.922 -10.945 23.192 1.00 49.68 79 PRO B C 1
ATOM 1575 O O . PRO B 1 75 ? 27.015 -11.332 23.934 1.00 46.75 79 PRO B O 1
ATOM 1579 N N . GLU B 1 76 ? 28.190 -11.500 22.016 1.00 51.36 80 GLU B N 1
ATOM 1580 C CA . GLU B 1 76 ? 27.330 -12.508 21.399 1.00 50.77 80 GLU B CA 1
ATOM 1581 C C . GLU B 1 76 ? 27.252 -13.842 22.148 1.00 48.49 80 GLU B C 1
ATOM 1582 O O . GLU B 1 76 ? 26.310 -14.603 21.945 1.00 47.31 80 GLU B O 1
ATOM 1588 N N . GLU B 1 77 ? 28.222 -14.120 23.020 1.00 47.82 81 GLU B N 1
ATOM 1589 C CA . GLU B 1 77 ? 28.133 -15.290 23.903 1.00 45.95 81 GLU B CA 1
ATOM 1590 C C . GLU B 1 77 ? 26.879 -15.243 24.770 1.00 42.37 81 GLU B C 1
ATOM 1591 O O . GLU B 1 77 ? 26.359 -16.283 25.158 1.00 41.26 81 GLU B O 1
ATOM 1597 N N . VAL B 1 78 ? 26.401 -14.036 25.072 1.00 41.26 82 VAL B N 1
ATOM 1598 C CA . VAL B 1 78 ? 25.158 -13.861 25.828 1.00 38.80 82 VAL B CA 1
ATOM 1599 C C . VAL B 1 78 ? 23.909 -13.760 24.921 1.00 38.71 82 VAL B C 1
ATOM 1600 O O . VAL B 1 78 ? 23.760 -12.809 24.171 1.00 39.98 82 VAL B O 1
ATOM 1604 N N . THR B 1 79 ? 23.013 -14.739 25.014 1.00 37.03 83 THR B N 1
ATOM 1605 C CA . THR B 1 79 ? 21.759 -14.698 24.247 1.00 37.13 83 THR B CA 1
ATOM 1606 C C . THR B 1 79 ? 20.638 -14.152 25.123 1.00 35.46 83 THR B C 1
ATOM 1607 O O . THR B 1 79 ? 20.734 -14.203 26.360 1.00 33.01 83 THR B O 1
ATOM 1611 N N . ALA B 1 80 ? 19.584 -13.650 24.471 1.00 36.03 84 ALA B N 1
ATOM 1612 C CA . ALA B 1 80 ? 18.389 -13.139 25.150 1.00 35.46 84 ALA B CA 1
ATOM 1613 C C . ALA B 1 80 ? 17.643 -14.228 25.928 1.00 33.56 84 ALA B C 1
ATOM 1614 O O . ALA B 1 80 ? 17.218 -13.997 27.064 1.00 33.20 84 ALA B O 1
ATOM 1616 N N . ARG B 1 81 ? 17.524 -15.418 25.328 1.00 33.28 85 ARG B N 1
ATOM 1617 C CA . ARG B 1 81 ? 16.874 -16.597 25.946 1.00 31.81 85 ARG B CA 1
ATOM 1618 C C . ARG B 1 81 ? 17.513 -17.063 27.258 1.00 29.74 85 ARG B C 1
ATOM 1619 O O . ARG B 1 81 ? 16.804 -17.485 28.182 1.00 28.77 85 ARG B O 1
ATOM 1627 N N . GLY B 1 82 ? 18.843 -17.019 27.327 1.00 29.68 86 GLY B N 1
ATOM 1628 C CA . GLY B 1 82 ? 19.567 -17.404 28.554 1.00 28.50 86 GLY B CA 1
ATOM 1629 C C . GLY B 1 82 ? 19.681 -16.275 29.560 1.00 28.12 86 GLY B C 1
ATOM 1630 O O . GLY B 1 82 ? 19.734 -16.514 30.792 1.00 27.18 86 GLY B O 1
ATOM 1631 N N . PHE B 1 83 ? 19.758 -15.044 29.050 1.00 29.10 87 PHE B N 1
ATOM 1632 C CA . PHE B 1 83 ? 19.944 -13.872 29.925 1.00 29.10 87 PHE B CA 1
ATOM 1633 C C . PHE B 1 83 ? 18.683 -13.461 30.722 1.00 28.76 87 PHE B C 1
ATOM 1634 O O . PHE B 1 83 ? 18.784 -13.138 31.887 1.00 28.31 87 PHE B O 1
ATOM 1642 N N . GLY B 1 84 ? 17.519 -13.447 30.073 1.00 29.35 88 GLY B N 1
ATOM 1643 C CA . GLY B 1 84 ? 16.273 -13.023 30.703 1.00 29.62 88 GLY B CA 1
ATOM 1644 C C . GLY B 1 84 ? 16.049 -13.673 32.057 1.00 28.50 88 GLY B C 1
ATOM 1645 O O . GLY B 1 84 ? 15.840 -12.988 33.053 1.00 28.70 88 GLY B O 1
ATOM 1646 N N . PRO B 1 85 ? 16.110 -15.011 32.106 1.00 27.57 89 PRO B N 1
ATOM 1647 C CA . PRO B 1 85 ? 15.894 -15.688 33.380 1.00 26.79 89 PRO B CA 1
ATOM 1648 C C . PRO B 1 85 ? 16.949 -15.348 34.445 1.00 26.38 89 PRO B C 1
ATOM 1649 O O . PRO B 1 85 ? 16.631 -15.287 35.626 1.00 26.38 89 PRO B O 1
ATOM 1653 N N . LEU B 1 86 ? 18.173 -15.089 34.005 1.00 26.39 90 LEU B N 1
ATOM 1654 C CA . LEU B 1 86 ? 19.281 -14.726 34.899 1.00 26.38 90 LEU B CA 1
ATOM 1655 C C . LEU B 1 86 ? 19.095 -13.304 35.474 1.00 27.15 90 LEU B C 1
ATOM 1656 O O . LEU B 1 86 ? 19.362 -13.070 36.650 1.00 27.28 90 LEU B O 1
ATOM 1661 N N . LEU B 1 87 ? 18.634 -12.375 34.637 1.00 27.93 91 LEU B N 1
ATOM 1662 C CA . LEU B 1 87 ? 18.258 -11.018 35.113 1.00 28.99 91 LEU B CA 1
ATOM 1663 C C . LEU B 1 87 ? 17.121 -11.096 36.157 1.00 29.56 91 LEU B C 1
ATOM 1664 O O . LEU B 1 87 ? 17.229 -10.516 37.250 1.00 29.87 91 LEU B O 1
ATOM 1669 N N . GLN B 1 88 ? 16.066 -11.844 35.821 1.00 29.86 92 GLN B N 1
ATOM 1670 C CA . GLN B 1 88 ? 14.978 -12.138 36.763 1.00 31.08 92 GLN B CA 1
ATOM 1671 C C . GLN B 1 88 ? 15.509 -12.728 38.090 1.00 29.87 92 GLN B C 1
ATOM 1672 O O . GLN B 1 88 ? 15.163 -12.241 39.168 1.00 30.82 92 GLN B O 1
ATOM 1678 N N . PHE B 1 89 ? 16.395 -13.717 37.990 1.00 28.02 93 PHE B N 1
ATOM 1679 C CA . PHE B 1 89 ? 17.026 -14.330 39.164 1.00 27.37 93 PHE B CA 1
ATOM 1680 C C . PHE B 1 89 ? 17.759 -13.340 40.062 1.00 28.16 93 PHE B C 1
ATOM 1681 O O . PHE B 1 89 ? 17.641 -13.428 41.288 1.00 28.78 93 PHE B O 1
ATOM 1689 N N . ALA B 1 90 ? 18.523 -12.428 39.451 1.00 28.38 94 ALA B N 1
ATOM 1690 C CA . ALA B 1 90 ? 19.298 -11.442 40.201 1.00 29.33 94 ALA B CA 1
ATOM 1691 C C . ALA B 1 90 ? 18.386 -10.676 41.154 1.00 30.58 94 ALA B C 1
ATOM 1692 O O . ALA B 1 90 ? 18.787 -10.332 42.260 1.00 31.48 94 ALA B O 1
ATOM 1694 N N . TYR B 1 91 ? 17.140 -10.482 40.735 1.00 30.92 95 TYR B N 1
ATOM 1695 C CA . TYR B 1 91 ? 16.166 -9.732 41.515 1.00 33.46 95 TYR B CA 1
ATOM 1696 C C . TYR B 1 91 ? 15.356 -10.604 42.480 1.00 34.74 95 TYR B C 1
ATOM 1697 O O . TYR B 1 91 ? 15.097 -10.172 43.621 1.00 37.89 95 TYR B O 1
ATOM 1706 N N . THR B 1 92 ? 14.972 -11.810 42.035 1.00 33.00 96 THR B N 1
ATOM 1707 C CA . THR B 1 92 ? 14.008 -12.668 42.754 1.00 33.50 96 THR B CA 1
ATOM 1708 C C . THR B 1 92 ? 14.614 -13.827 43.554 1.00 32.75 96 THR B C 1
ATOM 1709 O O . THR B 1 92 ? 13.922 -14.438 44.380 1.00 32.80 96 THR B O 1
ATOM 1713 N N . ALA B 1 93 ? 15.894 -14.127 43.300 1.00 31.52 97 ALA B N 1
ATOM 1714 C CA . ALA B 1 93 ? 16.574 -15.312 43.857 1.00 30.99 97 ALA B CA 1
ATOM 1715 C C . ALA B 1 93 ? 15.966 -16.627 43.349 1.00 30.32 97 ALA B C 1
ATOM 1716 O O . ALA B 1 93 ? 16.259 -17.694 43.890 1.00 29.61 97 ALA B O 1
ATOM 1718 N N . LYS B 1 94 ? 15.122 -16.542 42.314 1.00 29.90 98 LYS B N 1
ATOM 1719 C CA . LYS B 1 94 ? 14.436 -17.717 41.772 1.00 29.73 98 LYS B CA 1
ATOM 1720 C C . LYS B 1 94 ? 14.669 -17.926 40.266 1.00 28.11 98 LYS B C 1
ATOM 1721 O O . LYS B 1 94 ? 14.604 -16.973 39.489 1.00 27.63 98 LYS B O 1
ATOM 1727 N N . LEU B 1 95 ? 14.948 -19.180 39.895 1.00 26.82 99 LEU B N 1
ATOM 1728 C CA . LEU B 1 95 ? 14.983 -19.656 38.515 1.00 26.66 99 LEU B CA 1
ATOM 1729 C C . LEU B 1 95 ? 13.968 -20.791 38.371 1.00 26.67 99 LEU B C 1
ATOM 1730 O O . LEU B 1 95 ? 13.869 -21.689 39.237 1.00 26.91 99 LEU B O 1
ATOM 1735 N N . LEU B 1 96 ? 13.198 -20.740 37.296 1.00 26.09 100 LEU B N 1
ATOM 1736 C CA . LEU B 1 96 ? 12.275 -21.814 36.967 1.00 26.48 100 LEU B CA 1
ATOM 1737 C C . LEU B 1 96 ? 12.286 -21.929 35.445 1.00 26.33 100 LEU B C 1
ATOM 1738 O O . LEU B 1 96 ? 11.823 -21.031 34.747 1.00 26.88 100 LEU B O 1
ATOM 1743 N N . LEU B 1 97 ? 12.862 -23.024 34.961 1.00 25.86 101 LEU B N 1
ATOM 1744 C CA . LEU B 1 97 ? 13.214 -23.176 33.555 1.00 25.85 101 LEU B CA 1
ATOM 1745 C C . LEU B 1 97 ? 12.546 -24.432 32.983 1.00 26.40 101 LEU B C 1
ATOM 1746 O O . LEU B 1 97 ? 12.108 -25.331 33.726 1.00 26.58 101 LEU B O 1
ATOM 1751 N N . SER B 1 98 ? 12.462 -24.487 31.667 1.00 26.92 102 SER B N 1
ATOM 1752 C CA . SER B 1 98 ? 12.060 -25.702 30.990 1.00 27.60 102 SER B CA 1
ATOM 1753 C C . SER B 1 98 ? 13.193 -26.217 30.116 1.00 27.57 102 SER B C 1
ATOM 1754 O O . SER B 1 98 ? 14.282 -25.630 30.066 1.00 27.07 102 SER B O 1
ATOM 1757 N N . ARG B 1 99 ? 12.926 -27.314 29.420 1.00 28.40 103 ARG B N 1
ATOM 1758 C CA . ARG B 1 99 ? 13.858 -27.867 28.445 1.00 28.96 103 ARG B CA 1
ATOM 1759 C C . ARG B 1 99 ? 14.297 -26.895 27.322 1.00 29.51 103 ARG B C 1
ATOM 1760 O O . ARG B 1 99 ? 15.369 -27.076 26.757 1.00 29.92 103 ARG B O 1
ATOM 1768 N N A GLU B 1 100 ? 13.464 -25.904 27.003 0.60 29.86 104 GLU B N 1
ATOM 1769 N N B GLU B 1 100 ? 13.452 -25.906 27.011 0.40 29.85 104 GLU B N 1
ATOM 1770 C CA A GLU B 1 100 ? 13.751 -24.965 25.916 0.60 30.75 104 GLU B CA 1
ATOM 1771 C CA B GLU B 1 100 ? 13.714 -24.939 25.936 0.40 30.74 104 GLU B CA 1
ATOM 1772 C C A GLU B 1 100 ? 14.899 -24.016 26.272 0.60 29.93 104 GLU B C 1
ATOM 1773 C C B GLU B 1 100 ? 14.872 -24.001 26.270 0.40 29.94 104 GLU B C 1
ATOM 1774 O O A GLU B 1 100 ? 15.677 -23.629 25.402 0.60 30.74 104 GLU B O 1
ATOM 1775 O O B GLU B 1 100 ? 15.627 -23.603 25.384 0.40 30.77 104 GLU B O 1
ATOM 1786 N N . ASN B 1 101 ? 15.023 -23.665 27.547 1.00 28.60 105 ASN B N 1
ATOM 1787 C CA . ASN B 1 101 ? 15.991 -22.636 27.945 1.00 28.04 105 ASN B CA 1
ATOM 1788 C C . ASN B 1 101 ? 17.059 -23.026 28.965 1.00 27.12 105 ASN B C 1
ATOM 1789 O O . ASN B 1 101 ? 18.018 -22.273 29.139 1.00 27.02 105 ASN B O 1
ATOM 1794 N N . ILE B 1 102 ? 16.921 -24.189 29.614 1.00 26.75 106 ILE B N 1
ATOM 1795 C CA . ILE B 1 102 ? 17.849 -24.564 30.701 1.00 26.20 106 ILE B CA 1
ATOM 1796 C C . ILE B 1 102 ? 19.312 -24.584 30.246 1.00 26.85 106 ILE B C 1
ATOM 1797 O O . ILE B 1 102 ? 20.193 -24.101 30.964 1.00 26.66 106 ILE B O 1
ATOM 1802 N N . ARG B 1 103 ? 19.575 -25.110 29.055 1.00 27.94 107 ARG B N 1
ATOM 1803 C CA . ARG B 1 103 ? 20.950 -25.182 28.576 1.00 29.05 107 ARG B CA 1
ATOM 1804 C C . ARG B 1 103 ? 21.530 -23.768 28.425 1.00 29.14 107 ARG B C 1
ATOM 1805 O O . ARG B 1 103 ? 22.605 -23.449 28.950 1.00 29.39 107 ARG B O 1
ATOM 1813 N N . GLU B 1 104 ? 20.799 -22.937 27.694 1.00 29.70 108 GLU B N 1
ATOM 1814 C CA . GLU B 1 104 ? 21.205 -21.557 27.421 1.00 30.48 108 GLU B CA 1
ATOM 1815 C C . GLU B 1 104 ? 21.402 -20.735 28.695 1.00 28.83 108 GLU B C 1
ATOM 1816 O O . GLU B 1 104 ? 22.319 -19.918 28.758 1.00 29.23 108 GLU B O 1
ATOM 1822 N N . VAL B 1 105 ? 20.546 -20.950 29.700 1.00 27.28 109 VAL B N 1
ATOM 1823 C CA . VAL B 1 105 ? 20.682 -20.244 30.965 1.00 26.53 109 VAL B CA 1
ATOM 1824 C C . VAL B 1 105 ? 21.960 -20.655 31.690 1.00 26.77 109 VAL B C 1
ATOM 1825 O O . VAL B 1 105 ? 22.707 -19.792 32.137 1.00 27.04 109 VAL B O 1
ATOM 1829 N N . ILE B 1 106 ? 22.233 -21.960 31.766 1.00 27.00 110 ILE B N 1
ATOM 1830 C CA . ILE B 1 106 ? 23.467 -22.426 32.401 1.00 27.72 110 ILE B CA 1
ATOM 1831 C C . ILE B 1 106 ? 24.697 -21.854 31.681 1.00 29.10 110 ILE B C 1
ATOM 1832 O O . ILE B 1 106 ? 25.619 -21.349 32.325 1.00 29.68 110 ILE B O 1
ATOM 1837 N N . ARG B 1 107 ? 24.690 -21.915 30.351 1.00 30.11 111 ARG B N 1
ATOM 1838 C CA . ARG B 1 107 ? 25.834 -21.450 29.556 1.00 32.81 111 ARG B CA 1
ATOM 1839 C C . ARG B 1 107 ? 26.064 -19.952 29.766 1.00 32.69 111 ARG B C 1
ATOM 1840 O O . ARG B 1 107 ? 27.205 -19.527 29.967 1.00 34.14 111 ARG B O 1
ATOM 1848 N N A CYS B 1 108 ? 24.979 -19.175 29.708 0.50 31.43 112 CYS B N 1
ATOM 1849 N N B CYS B 1 108 ? 24.984 -19.174 29.741 0.50 31.51 112 CYS B N 1
ATOM 1850 C CA A CYS B 1 108 ? 25.011 -17.741 29.995 0.50 31.41 112 CYS B CA 1
ATOM 1851 C CA B CYS B 1 108 ? 25.052 -17.736 29.988 0.50 31.61 112 CYS B CA 1
ATOM 1852 C C A CYS B 1 108 ? 25.600 -17.491 31.380 0.50 31.41 112 CYS B C 1
ATOM 1853 C C B CYS B 1 108 ? 25.459 -17.384 31.423 0.50 31.38 112 CYS B C 1
ATOM 1854 O O A CYS B 1 108 ? 26.465 -16.628 31.528 0.50 32.20 112 CYS B O 1
ATOM 1855 O O B CYS B 1 108 ? 26.045 -16.326 31.657 0.50 31.79 112 CYS B O 1
ATOM 1860 N N . ALA B 1 109 ? 25.153 -18.259 32.381 1.00 30.67 113 ALA B N 1
ATOM 1861 C CA . ALA B 1 109 ? 25.602 -18.050 33.771 1.00 30.88 113 ALA B CA 1
ATOM 1862 C C . ALA B 1 109 ? 27.113 -18.285 33.903 1.00 33.21 113 ALA B C 1
ATOM 1863 O O . ALA B 1 109 ? 27.807 -17.583 34.649 1.00 33.86 113 ALA B O 1
ATOM 1865 N N . GLU B 1 110 ? 27.602 -19.281 33.163 1.00 35.23 114 GLU B N 1
ATOM 1866 C CA . GLU B 1 110 ? 29.025 -19.586 33.036 1.00 38.27 114 GLU B CA 1
ATOM 1867 C C . GLU B 1 110 ? 29.798 -18.393 32.444 1.00 39.82 114 GLU B C 1
ATOM 1868 O O . GLU B 1 110 ? 30.799 -17.944 33.035 1.00 40.96 114 GLU B O 1
ATOM 1874 N N . PHE B 1 111 ? 29.332 -17.888 31.293 1.00 39.52 115 PHE B N 1
ATOM 1875 C CA . PHE B 1 111 ? 29.922 -16.689 30.683 1.00 41.08 115 PHE B CA 1
ATOM 1876 C C . PHE B 1 111 ? 29.936 -15.516 31.657 1.00 41.22 115 PHE B C 1
ATOM 1877 O O . PHE B 1 111 ? 30.949 -14.838 31.790 1.00 42.71 115 PHE B O 1
ATOM 1885 N N . LEU B 1 112 ? 28.823 -15.296 32.355 1.00 39.64 116 LEU B N 1
ATOM 1886 C CA . LEU B 1 112 ? 28.728 -14.181 33.305 1.00 40.52 116 LEU B CA 1
ATOM 1887 C C . LEU B 1 112 ? 29.382 -14.474 34.660 1.00 41.66 116 LEU B C 1
ATOM 1888 O O . LEU B 1 112 ? 29.284 -13.675 35.591 1.00 41.47 116 LEU B O 1
ATOM 1893 N N A ARG B 1 113 ? 30.045 -15.626 34.738 0.50 43.28 117 ARG B N 1
ATOM 1894 N N B ARG B 1 113 ? 30.059 -15.616 34.755 0.50 43.37 117 ARG B N 1
ATOM 1895 C CA A ARG B 1 113 ? 30.776 -16.076 35.927 0.50 45.32 117 ARG B CA 1
ATOM 1896 C CA B ARG B 1 113 ? 30.795 -16.022 35.961 0.50 45.47 117 ARG B CA 1
ATOM 1897 C C A ARG B 1 113 ? 29.930 -16.094 37.202 0.50 44.91 117 ARG B C 1
ATOM 1898 C C B ARG B 1 113 ? 29.928 -16.094 37.221 0.50 44.97 117 ARG B C 1
ATOM 1899 O O A ARG B 1 113 ? 30.364 -15.617 38.251 0.50 46.25 117 ARG B O 1
ATOM 1900 O O B ARG B 1 113 ? 30.350 -15.653 38.290 0.50 46.28 117 ARG B O 1
ATOM 1915 N N . MET B 1 114 ? 28.718 -16.633 37.096 1.00 44.05 118 MET B N 1
ATOM 1916 C CA . MET B 1 114 ? 27.892 -16.896 38.279 1.00 44.59 118 MET B CA 1
ATOM 1917 C C . MET B 1 114 ? 28.166 -18.305 38.749 1.00 45.51 118 MET B C 1
ATOM 1918 O O . MET B 1 114 ? 27.652 -19.290 38.196 1.00 45.28 118 MET B O 1
ATOM 1923 N N . HIS B 1 115 ? 28.983 -18.362 39.791 1.00 47.15 119 HIS B N 1
ATOM 1924 C CA . HIS B 1 115 ? 29.639 -19.567 40.257 1.00 48.74 119 HIS B CA 1
ATOM 1925 C C . HIS B 1 115 ? 28.731 -20.797 40.438 1.00 47.93 119 HIS B C 1
ATOM 1926 O O . HIS B 1 115 ? 29.009 -21.886 39.903 1.00 48.63 119 HIS B O 1
ATOM 1933 N N . ASN B 1 116 ? 27.646 -20.646 41.177 1.00 46.73 120 ASN B N 1
ATOM 1934 C CA . ASN B 1 116 ? 26.927 -21.852 41.592 1.00 46.61 120 ASN B CA 1
ATOM 1935 C C . ASN B 1 116 ? 25.670 -22.200 40.811 1.00 44.09 120 ASN B C 1
ATOM 1936 O O . ASN B 1 116 ? 24.706 -22.704 41.388 1.00 44.29 120 ASN B O 1
ATOM 1941 N N . LEU B 1 117 ? 25.681 -21.962 39.506 1.00 42.15 121 LEU B N 1
ATOM 1942 C CA . LEU B 1 117 ? 24.503 -22.260 38.700 1.00 40.01 121 LEU B CA 1
ATOM 1943 C C . LEU B 1 117 ? 24.817 -23.302 37.613 1.00 40.42 121 LEU B C 1
ATOM 1944 O O . LEU B 1 117 ? 24.825 -22.992 36.419 1.00 40.82 121 LEU B O 1
ATOM 1949 N N . GLU B 1 118 ? 25.077 -24.534 38.046 1.00 40.95 122 GLU B N 1
ATOM 1950 C CA . GLU B 1 118 ? 25.264 -25.683 37.144 1.00 40.80 122 GLU B CA 1
ATOM 1951 C C . GLU B 1 118 ? 24.024 -26.599 37.141 1.00 38.70 122 GLU B C 1
ATOM 1952 O O . GLU B 1 118 ? 23.049 -26.310 37.833 1.00 37.58 122 GLU B O 1
ATOM 1958 N N . ASP B 1 119 ? 24.069 -27.695 36.378 1.00 38.20 123 ASP B N 1
ATOM 1959 C CA . ASP B 1 119 ? 22.936 -28.636 36.254 1.00 36.42 123 ASP B CA 1
ATOM 1960 C C . ASP B 1 119 ? 22.399 -29.017 37.608 1.00 35.45 123 ASP B C 1
ATOM 1961 O O . ASP B 1 119 ? 21.183 -29.068 37.821 1.00 33.48 123 ASP B O 1
ATOM 1966 N N . SER B 1 120 ? 23.345 -29.300 38.509 1.00 36.13 124 SER B N 1
ATOM 1967 C CA . SER B 1 120 ? 23.081 -29.967 39.780 1.00 36.55 124 SER B CA 1
ATOM 1968 C C . SER B 1 120 ? 22.458 -29.083 40.862 1.00 34.83 124 SER B C 1
ATOM 1969 O O . SER B 1 120 ? 22.133 -29.573 41.936 1.00 36.19 124 SER B O 1
ATOM 1972 N N A CYS B 1 121 ? 22.304 -27.788 40.568 0.60 32.71 125 CYS B N 1
ATOM 1973 N N B CYS B 1 121 ? 22.306 -27.789 40.598 0.40 33.37 125 CYS B N 1
ATOM 1974 C CA A CYS B 1 121 ? 21.612 -26.869 41.461 0.60 30.87 125 CYS B CA 1
ATOM 1975 C CA B CYS B 1 121 ? 21.541 -26.946 41.500 0.40 32.25 125 CYS B CA 1
ATOM 1976 C C A CYS B 1 121 ? 20.100 -26.955 41.283 0.60 30.14 125 CYS B C 1
ATOM 1977 C C B CYS B 1 121 ? 20.086 -27.313 41.402 0.40 31.06 125 CYS B C 1
ATOM 1978 O O A CYS B 1 121 ? 19.348 -26.491 42.140 0.60 30.46 125 CYS B O 1
ATOM 1979 O O B CYS B 1 121 ? 19.377 -27.409 42.409 0.40 31.46 125 CYS B O 1
ATOM 1984 N N . PHE B 1 122 ? 19.654 -27.536 40.167 1.00 29.65 126 PHE B N 1
ATOM 1985 C CA . PHE B 1 122 ? 18.232 -27.669 39.866 1.00 28.09 126 PHE B CA 1
ATOM 1986 C C . PHE B 1 122 ? 17.559 -28.883 40.498 1.00 29.02 126 PHE B C 1
ATOM 1987 O O . PHE B 1 122 ? 18.119 -29.992 40.530 1.00 29.47 126 PHE B O 1
ATOM 1995 N N . SER B 1 123 ? 16.360 -28.638 41.028 1.00 28.81 127 SER B N 1
ATOM 1996 C CA . SER B 1 123 ? 15.437 -29.693 41.474 1.00 29.82 127 SER B CA 1
ATOM 1997 C C . SER B 1 123 ? 14.150 -29.650 40.629 1.00 29.31 127 SER B C 1
ATOM 1998 O O . SER B 1 123 ? 13.991 -28.792 39.753 1.00 27.86 127 SER B O 1
ATOM 2001 N N . PHE B 1 124 ? 13.236 -30.568 40.903 1.00 30.85 128 PHE B N 1
ATOM 2002 C CA . PHE B 1 124 ? 11.931 -30.591 40.237 1.00 32.15 128 PHE B CA 1
ATOM 2003 C C . PHE B 1 124 ? 10.857 -30.031 41.157 1.00 33.33 128 PHE B C 1
ATOM 2004 O O . PHE B 1 124 ? 10.891 -30.256 42.380 1.00 34.87 128 PHE B O 1
ATOM 2012 N N . LEU B 1 125 ? 9.914 -29.304 40.572 1.00 33.23 129 LEU B N 1
ATOM 2013 C CA . LEU B 1 125 ? 8.680 -28.921 41.271 1.00 35.87 129 LEU B CA 1
ATOM 2014 C C . LEU B 1 125 ? 7.981 -30.087 41.995 1.00 36.81 129 LEU B C 1
ATOM 2015 O O . LEU B 1 125 ? 7.863 -31.183 41.441 1.00 37.27 129 LEU B O 1
ATOM 2020 N N . PRO C 1 6 ? -13.934 -22.485 17.558 1.00 65.37 10 PRO C N 1
ATOM 2021 C CA . PRO C 1 6 ? -13.231 -21.569 18.455 1.00 63.58 10 PRO C CA 1
ATOM 2022 C C . PRO C 1 6 ? -11.813 -21.276 17.953 1.00 61.21 10 PRO C C 1
ATOM 2023 O O . PRO C 1 6 ? -10.986 -22.183 17.872 1.00 60.00 10 PRO C O 1
ATOM 2027 N N . MET C 1 7 ? -11.549 -20.019 17.605 1.00 60.68 11 MET C N 1
ATOM 2028 C CA . MET C 1 7 ? -10.225 -19.607 17.146 1.00 58.52 11 MET C CA 1
ATOM 2029 C C . MET C 1 7 ? -9.433 -18.935 18.265 1.00 56.52 11 MET C C 1
ATOM 2030 O O . MET C 1 7 ? -9.989 -18.169 19.059 1.00 57.59 11 MET C O 1
ATOM 2035 N N . TYR C 1 8 ? -8.139 -19.253 18.329 1.00 53.51 12 TYR C N 1
ATOM 2036 C CA . TYR C 1 8 ? -7.213 -18.650 19.282 1.00 51.35 12 TYR C CA 1
ATOM 2037 C C . TYR C 1 8 ? -6.285 -17.681 18.547 1.00 49.53 12 TYR C C 1
ATOM 2038 O O . TYR C 1 8 ? -5.505 -18.090 17.694 1.00 48.46 12 TYR C O 1
ATOM 2047 N N . VAL C 1 9 ? -6.406 -16.397 18.873 1.00 49.32 13 VAL C N 1
ATOM 2048 C CA . VAL C 1 9 ? -5.655 -15.336 18.216 1.00 47.94 13 VAL C CA 1
ATOM 2049 C C . VAL C 1 9 ? -4.442 -14.972 19.046 1.00 46.45 13 VAL C C 1
ATOM 2050 O O . VAL C 1 9 ? -4.483 -15.010 20.273 1.00 47.24 13 VAL C O 1
ATOM 2054 N N . TYR C 1 10 ? -3.356 -14.634 18.368 1.00 44.43 14 TYR C N 1
ATOM 2055 C CA . TYR C 1 10 ? -2.219 -14.018 19.013 1.00 42.95 14 TYR C CA 1
ATOM 2056 C C . TYR C 1 10 ? -1.701 -12.907 18.110 1.00 42.47 14 TYR C C 1
ATOM 2057 O O . TYR C 1 10 ? -1.470 -13.120 16.914 1.00 41.54 14 TYR C O 1
ATOM 2066 N N . GLU C 1 11 ? -1.529 -11.724 18.685 1.00 42.92 15 GLU C N 1
ATOM 2067 C CA . GLU C 1 11 ? -1.032 -10.578 17.935 1.00 43.24 15 GLU C CA 1
ATOM 2068 C C . GLU C 1 11 ? 0.167 -10.039 18.696 1.00 42.96 15 GLU C C 1
ATOM 2069 O O . GLU C 1 11 ? 0.022 -9.477 19.789 1.00 44.24 15 GLU C O 1
ATOM 2075 N N . SER C 1 12 ? 1.352 -10.278 18.136 1.00 41.02 16 SER C N 1
ATOM 2076 C CA . SER C 1 12 ? 2.613 -9.896 18.769 1.00 41.02 16 SER C CA 1
ATOM 2077 C C . SER C 1 12 ? 2.875 -8.397 18.594 1.00 41.66 16 SER C C 1
ATOM 2078 O O . SER C 1 12 ? 3.005 -7.905 17.468 1.00 40.89 16 SER C O 1
ATOM 2081 N N . THR C 1 13 ? 2.936 -7.677 19.709 1.00 42.87 17 THR C N 1
ATOM 2082 C CA . THR C 1 13 ? 3.101 -6.225 19.674 1.00 44.32 17 THR C CA 1
ATOM 2083 C C . THR C 1 13 ? 4.541 -5.796 19.409 1.00 43.45 17 THR C C 1
ATOM 2084 O O . THR C 1 13 ? 4.790 -4.629 19.123 1.00 44.37 17 THR C O 1
ATOM 2088 N N . VAL C 1 14 ? 5.481 -6.736 19.517 1.00 42.11 18 VAL C N 1
ATOM 2089 C CA . VAL C 1 14 ? 6.902 -6.430 19.327 1.00 41.39 18 VAL C CA 1
ATOM 2090 C C . VAL C 1 14 ? 7.479 -6.976 18.004 1.00 39.32 18 VAL C C 1
ATOM 2091 O O . VAL C 1 14 ? 8.539 -6.555 17.580 1.00 38.75 18 VAL C O 1
ATOM 2095 N N . HIS C 1 15 ? 6.771 -7.904 17.369 1.00 38.21 19 HIS C N 1
ATOM 2096 C CA . HIS C 1 15 ? 7.314 -8.682 16.266 1.00 36.55 19 HIS C CA 1
ATOM 2097 C C . HIS C 1 15 ? 7.839 -7.825 15.106 1.00 36.00 19 HIS C C 1
ATOM 2098 O O . HIS C 1 15 ? 8.968 -8.017 14.664 1.00 34.95 19 HIS C O 1
ATOM 2105 N N . CYS C 1 16 ? 7.031 -6.881 14.630 1.00 36.69 20 CYS C N 1
ATOM 2106 C CA . CYS C 1 16 ? 7.470 -5.994 13.554 1.00 36.97 20 CYS C CA 1
ATOM 2107 C C . CYS C 1 16 ? 8.738 -5.241 13.914 1.00 36.78 20 CYS C C 1
ATOM 2108 O O . CYS C 1 16 ? 9.645 -5.124 13.089 1.00 36.88 20 CYS C O 1
ATOM 2111 N N . THR C 1 17 ? 8.801 -4.733 15.140 1.00 37.43 21 THR C N 1
ATOM 2112 C CA . THR C 1 17 ? 9.965 -3.998 15.600 1.00 37.80 21 THR C CA 1
ATOM 2113 C C . THR C 1 17 ? 11.170 -4.905 15.509 1.00 36.71 21 THR C C 1
ATOM 2114 O O . THR C 1 17 ? 12.201 -4.508 14.952 1.00 36.54 21 THR C O 1
ATOM 2118 N N . ASN C 1 18 ? 11.022 -6.126 16.031 1.00 35.56 22 ASN C N 1
ATOM 2119 C CA . ASN C 1 18 ? 12.110 -7.100 16.051 1.00 34.60 22 ASN C CA 1
ATOM 2120 C C . ASN C 1 18 ? 12.579 -7.558 14.675 1.00 32.88 22 ASN C C 1
ATOM 2121 O O . ASN C 1 18 ? 13.736 -7.911 14.526 1.00 32.65 22 ASN C O 1
ATOM 2126 N N . ILE C 1 19 ? 11.686 -7.583 13.689 1.00 32.17 23 ILE C N 1
ATOM 2127 C CA . ILE C 1 19 ? 12.085 -7.946 12.311 1.00 31.65 23 ILE C CA 1
ATOM 2128 C C . ILE C 1 19 ? 13.006 -6.865 11.753 1.00 31.67 23 ILE C C 1
ATOM 2129 O O . ILE C 1 19 ? 14.091 -7.159 11.250 1.00 31.80 23 ILE C O 1
ATOM 2134 N N . LEU C 1 20 ? 12.570 -5.613 11.870 1.00 32.55 24 LEU C N 1
ATOM 2135 C CA . LEU C 1 20 ? 13.351 -4.470 11.398 1.00 32.78 24 LEU C CA 1
ATOM 2136 C C . LEU C 1 20 ? 14.670 -4.350 12.174 1.00 33.36 24 LEU C C 1
ATOM 2137 O O . LEU C 1 20 ? 15.692 -3.978 11.618 1.00 33.03 24 LEU C O 1
ATOM 2142 N N . LEU C 1 21 ? 14.639 -4.713 13.451 1.00 34.63 25 LEU C N 1
ATOM 2143 C CA . LEU C 1 21 ? 15.844 -4.718 14.272 1.00 36.29 25 LEU C CA 1
ATOM 2144 C C . LEU C 1 21 ? 16.853 -5.732 13.729 1.00 35.19 25 LEU C C 1
ATOM 2145 O O . LEU C 1 21 ? 18.036 -5.431 13.600 1.00 36.04 25 LEU C O 1
ATOM 2150 N N . GLY C 1 22 ? 16.377 -6.930 13.407 1.00 33.90 26 GLY C N 1
ATOM 2151 C CA . GLY C 1 22 ? 17.212 -7.949 12.772 1.00 32.96 26 GLY C CA 1
ATOM 2152 C C . GLY C 1 22 ? 17.722 -7.489 11.407 1.00 31.69 26 GLY C C 1
ATOM 2153 O O . GLY C 1 22 ? 18.889 -7.662 11.101 1.00 31.81 26 GLY C O 1
ATOM 2154 N N . LEU C 1 23 ? 16.850 -6.891 10.594 1.00 30.65 27 LEU C N 1
ATOM 2155 C CA . LEU C 1 23 ? 17.248 -6.357 9.278 1.00 30.01 27 LEU C CA 1
ATOM 2156 C C . LEU C 1 23 ? 18.326 -5.295 9.428 1.00 30.71 27 LEU C C 1
ATOM 2157 O O . LEU C 1 23 ? 19.313 -5.307 8.703 1.00 30.61 27 LEU C O 1
ATOM 2162 N N . ASN C 1 24 ? 18.140 -4.400 10.401 1.00 31.84 28 ASN C N 1
ATOM 2163 C CA . ASN C 1 24 ? 19.104 -3.348 10.647 1.00 32.71 28 ASN C CA 1
ATOM 2164 C C . ASN C 1 24 ? 20.434 -3.923 11.099 1.00 33.55 28 ASN C C 1
ATOM 2165 O O . ASN C 1 24 ? 21.480 -3.469 10.675 1.00 33.97 28 ASN C O 1
ATOM 2170 N N . ASP C 1 25 ? 20.380 -4.929 11.970 1.00 34.23 29 ASP C N 1
ATOM 2171 C CA . ASP C 1 25 ? 21.588 -5.606 12.433 1.00 35.92 29 ASP C CA 1
ATOM 2172 C C . ASP C 1 25 ? 22.328 -6.267 11.259 1.00 35.33 29 ASP C C 1
ATOM 2173 O O . ASP C 1 25 ? 23.556 -6.246 11.206 1.00 36.50 29 ASP C O 1
ATOM 2178 N N . GLN C 1 26 ? 21.572 -6.832 10.319 1.00 33.69 30 GLN C N 1
ATOM 2179 C CA . GLN C 1 26 ? 22.140 -7.443 9.116 1.00 33.63 30 GLN C CA 1
ATOM 2180 C C . GLN C 1 26 ? 22.832 -6.408 8.235 1.00 33.60 30 GLN C C 1
ATOM 2181 O O . GLN C 1 26 ? 23.924 -6.655 7.697 1.00 34.00 30 GLN C O 1
ATOM 2187 N N . ARG C 1 27 ? 22.184 -5.250 8.093 1.00 33.26 31 ARG C N 1
ATOM 2188 C CA . ARG C 1 27 ? 22.694 -4.150 7.278 1.00 33.20 31 ARG C CA 1
ATOM 2189 C C . ARG C 1 27 ? 24.081 -3.708 7.762 1.00 34.90 31 ARG C C 1
ATOM 2190 O O . ARG C 1 27 ? 25.039 -3.690 6.995 1.00 35.56 31 ARG C O 1
ATOM 2198 N N . LYS C 1 28 ? 24.171 -3.376 9.043 1.00 36.31 32 LYS C N 1
ATOM 2199 C CA . LYS C 1 28 ? 25.399 -2.875 9.669 1.00 38.38 32 LYS C CA 1
ATOM 2200 C C . LYS C 1 28 ? 26.560 -3.875 9.652 1.00 38.91 32 LYS C C 1
ATOM 2201 O O . LYS C 1 28 ? 27.734 -3.479 9.676 1.00 39.91 32 LYS C O 1
ATOM 2207 N N . LYS C 1 29 ? 26.230 -5.164 9.605 1.00 37.88 33 LYS C N 1
ATOM 2208 C CA . LYS C 1 29 ? 27.243 -6.210 9.484 1.00 38.65 33 LYS C CA 1
ATOM 2209 C C . LYS C 1 29 ? 27.442 -6.667 8.032 1.00 37.39 33 LYS C C 1
ATOM 2210 O O . LYS C 1 29 ? 28.230 -7.573 7.766 1.00 37.86 33 LYS C O 1
ATOM 2216 N N . ASP C 1 30 ? 26.719 -6.055 7.100 1.00 36.02 34 ASP C N 1
ATOM 2217 C CA . ASP C 1 30 ? 26.712 -6.506 5.703 1.00 35.06 34 ASP C CA 1
ATOM 2218 C C . ASP C 1 30 ? 26.589 -8.028 5.601 1.00 35.65 34 ASP C C 1
ATOM 2219 O O . ASP C 1 30 ? 27.430 -8.706 4.996 1.00 37.07 34 ASP C O 1
ATOM 2224 N N . ILE C 1 31 ? 25.544 -8.547 6.231 1.00 35.40 35 ILE C N 1
ATOM 2225 C CA . ILE C 1 31 ? 25.163 -9.947 6.135 1.00 36.22 35 ILE C CA 1
ATOM 2226 C C . ILE C 1 31 ? 23.790 -9.972 5.493 1.00 34.44 35 ILE C C 1
ATOM 2227 O O . ILE C 1 31 ? 22.926 -9.147 5.824 1.00 33.08 35 ILE C O 1
ATOM 2232 N N . LEU C 1 32 ? 23.601 -10.887 4.549 1.00 34.53 36 LEU C N 1
ATOM 2233 C CA . LEU C 1 32 ? 22.284 -11.103 3.932 1.00 33.59 36 LEU C CA 1
ATOM 2234 C C . LEU C 1 32 ? 21.722 -9.892 3.192 1.00 32.53 36 LEU C C 1
ATOM 2235 O O . LEU C 1 32 ? 20.513 -9.832 2.947 1.00 31.46 36 LEU C O 1
ATOM 2240 N N . CYS C 1 33 ? 22.578 -8.929 2.843 1.00 32.82 37 CYS C N 1
ATOM 2241 C CA . CYS C 1 33 ? 22.132 -7.783 2.034 1.00 32.38 37 CYS C CA 1
ATOM 2242 C C . CYS C 1 33 ? 22.201 -8.117 0.553 1.00 32.16 37 CYS C C 1
ATOM 2243 O O . CYS C 1 33 ? 22.689 -9.180 0.188 1.00 32.76 37 CYS C O 1
ATOM 2246 N N . ASP C 1 34 ? 21.709 -7.216 -0.303 1.00 32.07 38 ASP C N 1
ATOM 2247 C CA . ASP C 1 34 ? 21.592 -7.514 -1.737 1.00 31.82 38 ASP C CA 1
ATOM 2248 C C . ASP C 1 34 ? 21.689 -6.317 -2.713 1.00 31.69 38 ASP C C 1
ATOM 2249 O O . ASP C 1 34 ? 21.570 -6.485 -3.941 1.00 31.83 38 ASP C O 1
ATOM 2254 N N . VAL C 1 35 ? 21.864 -5.114 -2.179 1.00 31.05 39 VAL C N 1
ATOM 2255 C CA . VAL C 1 35 ? 22.147 -3.942 -3.014 1.00 30.67 39 VAL C CA 1
ATOM 2256 C C . VAL C 1 35 ? 23.265 -3.132 -2.356 1.00 30.57 39 VAL C C 1
ATOM 2257 O O . VAL C 1 35 ? 23.392 -3.123 -1.122 1.00 30.15 39 VAL C O 1
ATOM 2261 N N . THR C 1 36 ? 24.082 -2.489 -3.186 1.00 30.03 40 THR C N 1
ATOM 2262 C CA . THR C 1 36 ? 24.962 -1.426 -2.724 1.00 30.58 40 THR C CA 1
ATOM 2263 C C . THR C 1 36 ? 24.459 -0.106 -3.289 1.00 30.30 40 THR C C 1
ATOM 2264 O O . THR C 1 36 ? 24.404 0.095 -4.520 1.00 30.75 40 THR C O 1
ATOM 2268 N N . LEU C 1 37 ? 24.088 0.785 -2.382 1.00 30.36 41 LEU C N 1
ATOM 2269 C CA . LEU C 1 37 ? 23.726 2.157 -2.712 1.00 30.95 41 LEU C CA 1
ATOM 2270 C C . LEU C 1 37 ? 24.971 3.043 -2.732 1.00 32.44 41 LEU C C 1
ATOM 2271 O O . LEU C 1 37 ? 25.829 2.946 -1.829 1.00 32.39 41 LEU C O 1
ATOM 2276 N N . ILE C 1 38 ? 25.094 3.867 -3.781 1.00 32.65 42 ILE C N 1
ATOM 2277 C CA . ILE C 1 38 ? 26.112 4.918 -3.809 1.00 33.45 42 ILE C CA 1
ATOM 2278 C C . ILE C 1 38 ? 25.390 6.258 -3.851 1.00 34.37 42 ILE C C 1
ATOM 2279 O O . ILE C 1 38 ? 24.612 6.535 -4.774 1.00 34.70 42 ILE C O 1
ATOM 2284 N N . VAL C 1 39 ? 25.640 7.058 -2.822 1.00 35.21 43 VAL C N 1
ATOM 2285 C CA . VAL C 1 39 ? 25.089 8.398 -2.697 1.00 36.44 43 VAL C CA 1
ATOM 2286 C C . VAL C 1 39 ? 26.267 9.321 -2.464 1.00 37.72 43 VAL C C 1
ATOM 2287 O O . VAL C 1 39 ? 26.984 9.157 -1.478 1.00 38.37 43 VAL C O 1
ATOM 2291 N N . GLU C 1 40 ? 26.457 10.289 -3.361 1.00 38.81 44 GLU C N 1
ATOM 2292 C CA . GLU C 1 40 ? 27.607 11.213 -3.314 1.00 40.91 44 GLU C CA 1
ATOM 2293 C C . GLU C 1 40 ? 28.929 10.506 -3.007 1.00 40.57 44 GLU C C 1
ATOM 2294 O O . GLU C 1 40 ? 29.644 10.887 -2.080 1.00 41.73 44 GLU C O 1
ATOM 2300 N N . ARG C 1 41 ? 29.228 9.460 -3.779 1.00 39.31 45 ARG C N 1
ATOM 2301 C CA . ARG C 1 41 ? 30.476 8.698 -3.653 1.00 39.55 45 ARG C CA 1
ATOM 2302 C C . ARG C 1 41 ? 30.624 7.910 -2.339 1.00 39.75 45 ARG C C 1
ATOM 2303 O O . ARG C 1 41 ? 31.721 7.444 -2.026 1.00 40.66 45 ARG C O 1
ATOM 2311 N N . LYS C 1 42 ? 29.541 7.766 -1.572 1.00 39.35 46 LYS C N 1
ATOM 2312 C CA . LYS C 1 42 ? 29.571 6.931 -0.372 1.00 40.08 46 LYS C CA 1
ATOM 2313 C C . LYS C 1 42 ? 28.674 5.700 -0.513 1.00 38.08 46 LYS C C 1
ATOM 2314 O O . LYS C 1 42 ? 27.550 5.799 -1.013 1.00 37.31 46 LYS C O 1
ATOM 2320 N N . GLU C 1 43 ? 29.191 4.549 -0.077 1.00 37.82 47 GLU C N 1
ATOM 2321 C CA . GLU C 1 43 ? 28.498 3.258 -0.187 1.00 36.35 47 GLU C CA 1
ATOM 2322 C C . GLU C 1 43 ? 27.644 2.940 1.030 1.00 35.89 47 GLU C C 1
ATOM 2323 O O . GLU C 1 43 ? 28.062 3.166 2.170 1.00 36.33 47 GLU C O 1
ATOM 2329 N N . PHE C 1 44 ? 26.459 2.388 0.760 1.00 34.27 48 PHE C N 1
ATOM 2330 C CA . PHE C 1 44 ? 25.555 1.866 1.781 1.00 33.82 48 PHE C CA 1
ATOM 2331 C C . PHE C 1 44 ? 25.012 0.515 1.320 1.00 32.30 48 PHE C C 1
ATOM 2332 O O . PHE C 1 44 ? 24.392 0.443 0.242 1.00 31.94 48 PHE C O 1
ATOM 2340 N N . ARG C 1 45 ? 25.248 -0.541 2.107 1.00 31.51 49 ARG C N 1
ATOM 2341 C CA . ARG C 1 45 ? 24.589 -1.826 1.882 1.00 30.73 49 ARG C CA 1
ATOM 2342 C C . ARG C 1 45 ? 23.122 -1.800 2.357 1.00 30.31 49 ARG C C 1
ATOM 2343 O O . ARG C 1 45 ? 22.786 -1.121 3.334 1.00 30.82 49 ARG C O 1
ATOM 2351 N N . ALA C 1 46 ? 22.261 -2.544 1.653 1.00 29.32 50 ALA C N 1
ATOM 2352 C CA . ALA C 1 46 ? 20.827 -2.585 1.954 1.00 29.15 50 ALA C CA 1
ATOM 2353 C C . ALA C 1 46 ? 20.090 -3.782 1.354 1.00 28.25 50 ALA C C 1
ATOM 2354 O O . ALA C 1 46 ? 20.671 -4.596 0.634 1.00 28.65 50 ALA C O 1
ATOM 2356 N N . HIS C 1 47 ? 18.808 -3.883 1.683 1.00 28.31 51 HIS C N 1
ATOM 2357 C CA . HIS C 1 47 ? 17.916 -4.911 1.153 1.00 28.71 51 HIS C CA 1
ATOM 2358 C C . HIS C 1 47 ? 16.977 -4.212 0.178 1.00 29.22 51 HIS C C 1
ATOM 2359 O O . HIS C 1 47 ? 16.252 -3.305 0.566 1.00 30.56 51 HIS C O 1
ATOM 2366 N N . ARG C 1 48 ? 16.986 -4.615 -1.088 1.00 29.70 52 ARG C N 1
ATOM 2367 C CA . ARG C 1 48 ? 16.076 -4.010 -2.059 1.00 29.59 52 ARG C CA 1
ATOM 2368 C C . ARG C 1 48 ? 14.625 -4.091 -1.590 1.00 30.08 52 ARG C C 1
ATOM 2369 O O . ARG C 1 48 ? 13.848 -3.153 -1.779 1.00 30.20 52 ARG C O 1
ATOM 2377 N N . ALA C 1 49 ? 14.257 -5.215 -0.980 1.00 29.55 53 ALA C N 1
ATOM 2378 C CA . ALA C 1 49 ? 12.870 -5.397 -0.552 1.00 29.65 53 ALA C CA 1
ATOM 2379 C C . ALA C 1 49 ? 12.473 -4.398 0.522 1.00 29.41 53 ALA C C 1
ATOM 2380 O O . ALA C 1 49 ? 11.352 -3.915 0.513 1.00 30.18 53 ALA C O 1
ATOM 2382 N N . VAL C 1 50 ? 13.386 -4.106 1.448 1.00 28.88 54 VAL C N 1
ATOM 2383 C CA . VAL C 1 50 ? 13.139 -3.112 2.496 1.00 29.23 54 VAL C CA 1
ATOM 2384 C C . VAL C 1 50 ? 13.078 -1.697 1.914 1.00 29.94 54 VAL C C 1
ATOM 2385 O O . VAL C 1 50 ? 12.187 -0.919 2.261 1.00 30.91 54 VAL C O 1
ATOM 2389 N N . LEU C 1 51 ? 14.015 -1.371 1.023 1.00 29.72 55 LEU C N 1
ATOM 2390 C CA . LEU C 1 51 ? 14.006 -0.063 0.351 1.00 31.04 55 LEU C CA 1
ATOM 2391 C C . LEU C 1 51 ? 12.719 0.166 -0.417 1.00 32.01 55 LEU C C 1
ATOM 2392 O O . LEU C 1 51 ? 12.156 1.253 -0.346 1.00 33.11 55 LEU C O 1
ATOM 2397 N N . ALA C 1 52 ? 12.258 -0.863 -1.133 1.00 31.78 56 ALA C N 1
ATOM 2398 C CA . ALA C 1 52 ? 11.018 -0.780 -1.920 1.00 33.39 56 ALA C CA 1
ATOM 2399 C C . ALA C 1 52 ? 9.799 -0.558 -1.033 1.00 34.62 56 ALA C C 1
ATOM 2400 O O . ALA C 1 52 ? 8.926 0.246 -1.357 1.00 36.82 56 ALA C O 1
ATOM 2402 N N . ALA C 1 53 ? 9.753 -1.273 0.090 1.00 34.72 57 ALA C N 1
ATOM 2403 C CA . ALA C 1 53 ? 8.683 -1.140 1.080 1.00 35.94 57 ALA C CA 1
ATOM 2404 C C . ALA C 1 53 ? 8.675 0.241 1.733 1.00 37.21 57 ALA C C 1
ATOM 2405 O O . ALA C 1 53 ? 7.620 0.741 2.088 1.00 39.37 57 ALA C O 1
ATOM 2407 N N . CYS C 1 54 ? 9.852 0.847 1.896 1.00 37.42 58 CYS C N 1
ATOM 2408 C CA . CYS C 1 54 ? 9.970 2.146 2.571 1.00 39.38 58 CYS C CA 1
ATOM 2409 C C . CYS C 1 54 ? 9.837 3.334 1.616 1.00 40.54 58 CYS C C 1
ATOM 2410 O O . CYS C 1 54 ? 9.690 4.463 2.070 1.00 41.89 58 CYS C O 1
ATOM 2413 N N . SER C 1 55 ? 9.895 3.085 0.305 1.00 40.61 59 SER C N 1
ATOM 2414 C CA . SER C 1 55 ? 10.053 4.175 -0.682 1.00 42.10 59 SER C CA 1
ATOM 2415 C C . SER C 1 55 ? 9.492 3.820 -2.044 1.00 42.86 59 SER C C 1
ATOM 2416 O O . SER C 1 55 ? 9.888 2.818 -2.654 1.00 42.30 59 SER C O 1
ATOM 2419 N N . GLU C 1 56 ? 8.587 4.653 -2.532 1.00 45.01 60 GLU C N 1
ATOM 2420 C CA . GLU C 1 56 ? 7.996 4.446 -3.850 1.00 46.81 60 GLU C CA 1
ATOM 2421 C C . GLU C 1 56 ? 9.007 4.639 -5.006 1.00 45.54 60 GLU C C 1
ATOM 2422 O O . GLU C 1 56 ? 8.883 4.000 -6.056 1.00 45.55 60 GLU C O 1
ATOM 2428 N N . TYR C 1 57 ? 10.007 5.494 -4.799 1.00 44.71 61 TYR C N 1
ATOM 2429 C CA . TYR C 1 57 ? 11.101 5.662 -5.772 1.00 43.94 61 TYR C CA 1
ATOM 2430 C C . TYR C 1 57 ? 11.916 4.372 -5.879 1.00 41.65 61 TYR C C 1
ATOM 2431 O O . TYR C 1 57 ? 12.253 3.911 -6.981 1.00 41.15 61 TYR C O 1
ATOM 2440 N N . PHE C 1 58 ? 12.222 3.797 -4.721 1.00 39.99 62 PHE C N 1
ATOM 2441 C CA . PHE C 1 58 ? 12.977 2.562 -4.667 1.00 38.25 62 PHE C CA 1
ATOM 2442 C C . PHE C 1 58 ? 12.189 1.385 -5.222 1.00 38.58 62 PHE C C 1
ATOM 2443 O O . PHE C 1 58 ? 12.755 0.536 -5.908 1.00 37.45 62 PHE C O 1
ATOM 2451 N N . TRP C 1 59 ? 10.881 1.377 -4.980 1.00 40.24 63 TRP C N 1
ATOM 2452 C CA . TRP C 1 59 ? 10.015 0.344 -5.533 1.00 41.63 63 TRP C CA 1
ATOM 2453 C C . TRP C 1 59 ? 10.111 0.333 -7.047 1.00 42.72 63 TRP C C 1
ATOM 2454 O O . TRP C 1 59 ? 10.364 -0.706 -7.651 1.00 41.73 63 TRP C O 1
ATOM 2465 N N . GLN C 1 60 ? 9.901 1.508 -7.640 1.00 44.98 64 GLN C N 1
ATOM 2466 C CA . GLN C 1 60 ? 9.922 1.700 -9.091 1.00 47.12 64 GLN C CA 1
ATOM 2467 C C . GLN C 1 60 ? 11.280 1.385 -9.700 1.00 45.52 64 GLN C C 1
ATOM 2468 O O . GLN C 1 60 ? 11.364 0.733 -10.739 1.00 46.05 64 GLN C O 1
ATOM 2474 N N . ALA C 1 61 ? 12.327 1.856 -9.031 1.00 43.98 65 ALA C N 1
ATOM 2475 C CA . ALA C 1 61 ? 13.711 1.606 -9.433 1.00 43.38 65 ALA C CA 1
ATOM 2476 C C . ALA C 1 61 ? 14.144 0.136 -9.311 1.00 42.67 65 ALA C C 1
ATOM 2477 O O . ALA C 1 61 ? 15.008 -0.315 -10.073 1.00 42.36 65 ALA C O 1
ATOM 2479 N N . LEU C 1 62 ? 13.555 -0.613 -8.372 1.00 42.16 66 LEU C N 1
ATOM 2480 C CA . LEU C 1 62 ? 14.121 -1.922 -8.032 1.00 41.71 66 LEU C CA 1
ATOM 2481 C C . LEU C 1 62 ? 13.332 -3.186 -8.397 1.00 43.27 66 LEU C C 1
ATOM 2482 O O . LEU C 1 62 ? 13.926 -4.249 -8.574 1.00 43.06 66 LEU C O 1
ATOM 2487 N N . VAL C 1 63 ? 12.017 -3.062 -8.531 1.00 45.98 67 VAL C N 1
ATOM 2488 C CA . VAL C 1 63 ? 11.121 -4.198 -8.800 1.00 48.52 67 VAL C CA 1
ATOM 2489 C C . VAL C 1 63 ? 11.532 -5.088 -9.991 1.00 50.69 67 VAL C C 1
ATOM 2490 O O . VAL C 1 63 ? 11.353 -6.295 -9.962 1.00 51.48 67 VAL C O 1
ATOM 2494 N N . GLY C 1 64 ? 12.095 -4.512 -11.035 1.00 52.59 68 GLY C N 1
ATOM 2495 C CA . GLY C 1 64 ? 12.384 -5.322 -12.213 1.00 55.71 68 GLY C CA 1
ATOM 2496 C C . GLY C 1 64 ? 13.686 -6.109 -12.222 1.00 55.66 68 GLY C C 1
ATOM 2497 O O . GLY C 1 64 ? 13.856 -7.006 -13.045 1.00 57.09 68 GLY C O 1
ATOM 2498 N N . GLN C 1 65 ? 14.591 -5.797 -11.294 1.00 54.67 69 GLN C N 1
ATOM 2499 C CA . GLN C 1 65 ? 16.027 -6.013 -11.533 1.00 55.06 69 GLN C CA 1
ATOM 2500 C C . GLN C 1 65 ? 16.567 -7.445 -11.400 1.00 55.88 69 GLN C C 1
ATOM 2501 O O . GLN C 1 65 ? 15.913 -8.319 -10.819 1.00 55.98 69 GLN C O 1
ATOM 2507 N N . THR C 1 66 ? 17.764 -7.659 -11.966 1.00 56.61 70 THR C N 1
ATOM 2508 C CA . THR C 1 66 ? 18.520 -8.918 -11.829 1.00 57.25 70 THR C CA 1
ATOM 2509 C C . THR C 1 66 ? 18.537 -9.401 -10.386 1.00 55.34 70 THR C C 1
ATOM 2510 O O . THR C 1 66 ? 18.740 -8.599 -9.473 1.00 54.04 70 THR C O 1
ATOM 2514 N N . LYS C 1 67 ? 18.342 -10.708 -10.200 1.00 55.62 71 LYS C N 1
ATOM 2515 C CA . LYS C 1 67 ? 18.436 -11.359 -8.889 1.00 53.94 71 LYS C CA 1
ATOM 2516 C C . LYS C 1 67 ? 19.843 -11.310 -8.236 1.00 52.67 71 LYS C C 1
ATOM 2517 O O . LYS C 1 67 ? 19.996 -11.678 -7.057 1.00 51.96 71 LYS C O 1
ATOM 2519 N N . ASN C 1 68 ? 20.859 -10.867 -8.987 1.00 51.35 72 ASN C N 1
ATOM 2520 C CA . ASN C 1 68 ? 22.188 -10.590 -8.416 1.00 49.29 72 ASN C CA 1
ATOM 2521 C C . ASN C 1 68 ? 22.212 -9.264 -7.636 1.00 46.59 72 ASN C C 1
ATOM 2522 O O . ASN C 1 68 ? 21.264 -8.471 -7.759 1.00 45.74 72 ASN C O 1
ATOM 2524 N N . ASP C 1 69 ? 23.284 -9.042 -6.856 1.00 44.27 73 ASP C N 1
ATOM 2525 C CA . ASP C 1 69 ? 23.518 -7.812 -6.072 1.00 41.82 73 ASP C CA 1
ATOM 2526 C C . ASP C 1 69 ? 23.616 -6.552 -6.955 1.00 40.44 73 ASP C C 1
ATOM 2527 O O . ASP C 1 69 ? 24.452 -6.476 -7.854 1.00 40.72 73 ASP C O 1
ATOM 2532 N N . LEU C 1 70 ? 22.769 -5.565 -6.673 1.00 37.94 74 LEU C N 1
ATOM 2533 C CA . LEU C 1 70 ? 22.702 -4.352 -7.480 1.00 36.50 74 LEU C CA 1
ATOM 2534 C C . LEU C 1 70 ? 23.652 -3.289 -6.990 1.00 34.69 74 LEU C C 1
ATOM 2535 O O . LEU C 1 70 ? 23.863 -3.126 -5.791 1.00 34.00 74 LEU C O 1
ATOM 2540 N N . VAL C 1 71 ? 24.248 -2.585 -7.941 1.00 33.78 75 VAL C N 1
ATOM 2541 C CA . VAL C 1 71 ? 25.011 -1.393 -7.637 1.00 32.37 75 VAL C CA 1
ATOM 2542 C C . VAL C 1 71 ? 24.152 -0.207 -8.087 1.00 32.07 75 VAL C C 1
ATOM 2543 O O . VAL C 1 71 ? 23.960 0.029 -9.289 1.00 32.09 75 VAL C O 1
ATOM 2547 N N . VAL C 1 72 ? 23.617 0.501 -7.096 1.00 30.97 76 VAL C N 1
ATOM 2548 C CA . VAL C 1 72 ? 22.587 1.507 -7.300 1.00 31.60 76 VAL C CA 1
ATOM 2549 C C . VAL C 1 72 ? 23.135 2.904 -7.035 1.00 32.42 76 VAL C C 1
ATOM 2550 O O . VAL C 1 72 ? 23.152 3.388 -5.888 1.00 32.71 76 VAL C O 1
ATOM 2554 N N . SER C 1 73 ? 23.580 3.541 -8.115 1.00 32.95 77 SER C N 1
ATOM 2555 C CA . SER C 1 73 ? 24.099 4.890 -8.061 1.00 33.73 77 SER C CA 1
ATOM 2556 C C . SER C 1 73 ? 22.946 5.882 -8.097 1.00 34.71 77 SER C C 1
ATOM 2557 O O . SER C 1 73 ? 22.275 6.038 -9.124 1.00 34.92 77 SER C O 1
ATOM 2560 N N . LEU C 1 74 ? 22.723 6.547 -6.965 1.00 34.47 78 LEU C N 1
ATOM 2561 C CA . LEU C 1 74 ? 21.650 7.511 -6.852 1.00 35.54 78 LEU C CA 1
ATOM 2562 C C . LEU C 1 74 ? 22.003 8.847 -7.489 1.00 36.93 78 LEU C C 1
ATOM 2563 O O . LEU C 1 74 ? 23.151 9.293 -7.400 1.00 36.83 78 LEU C O 1
ATOM 2568 N N . PRO C 1 75 ? 21.013 9.481 -8.144 1.00 38.55 79 PRO C N 1
ATOM 2569 C CA . PRO C 1 75 ? 21.198 10.772 -8.806 1.00 40.80 79 PRO C CA 1
ATOM 2570 C C . PRO C 1 75 ? 21.538 11.900 -7.829 1.00 42.73 79 PRO C C 1
ATOM 2571 O O . PRO C 1 75 ? 21.381 11.756 -6.599 1.00 42.25 79 PRO C O 1
ATOM 2575 N N . GLU C 1 76 ? 21.975 13.018 -8.399 1.00 45.22 80 GLU C N 1
ATOM 2576 C CA . GLU C 1 76 ? 22.561 14.138 -7.662 1.00 47.67 80 GLU C CA 1
ATOM 2577 C C . GLU C 1 76 ? 21.598 14.823 -6.703 1.00 49.43 80 GLU C C 1
ATOM 2578 O O . GLU C 1 76 ? 22.032 15.431 -5.730 1.00 50.52 80 GLU C O 1
ATOM 2584 N N . GLU C 1 77 ? 20.299 14.703 -6.970 1.00 50.50 81 GLU C N 1
ATOM 2585 C CA . GLU C 1 77 ? 19.267 15.140 -6.039 1.00 52.31 81 GLU C CA 1
ATOM 2586 C C . GLU C 1 77 ? 19.472 14.543 -4.640 1.00 51.46 81 GLU C C 1
ATOM 2587 O O . GLU C 1 77 ? 19.066 15.138 -3.628 1.00 52.90 81 GLU C O 1
ATOM 2593 N N . VAL C 1 78 ? 20.077 13.354 -4.589 1.00 48.78 82 VAL C N 1
ATOM 2594 C CA . VAL C 1 78 ? 20.310 12.664 -3.321 1.00 47.14 82 VAL C CA 1
ATOM 2595 C C . VAL C 1 78 ? 21.716 13.009 -2.814 1.00 47.24 82 VAL C C 1
ATOM 2596 O O . VAL C 1 78 ? 22.718 12.715 -3.469 1.00 46.46 82 VAL C O 1
ATOM 2600 N N . THR C 1 79 ? 21.763 13.674 -1.663 1.00 48.39 83 THR C N 1
ATOM 2601 C CA . THR C 1 79 ? 23.008 14.019 -0.991 1.00 48.62 83 THR C CA 1
ATOM 2602 C C . THR C 1 79 ? 23.216 13.073 0.193 1.00 47.83 83 THR C C 1
ATOM 2603 O O . T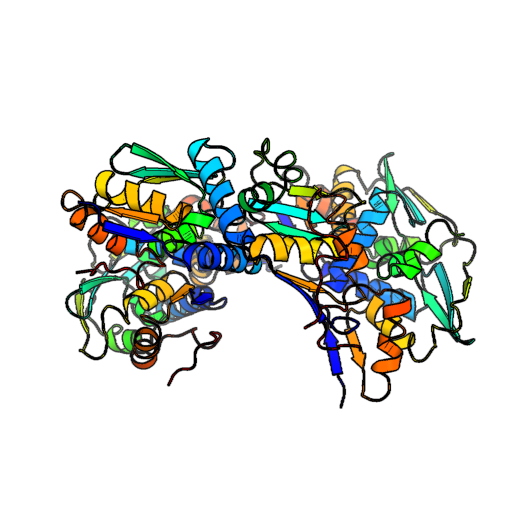HR C 1 79 ? 22.256 12.483 0.703 1.00 46.61 83 THR C O 1
ATOM 2607 N N . ALA C 1 80 ? 24.462 12.934 0.633 1.00 48.12 84 ALA C N 1
ATOM 2608 C CA . ALA C 1 80 ? 24.766 12.146 1.827 1.00 48.32 84 ALA C CA 1
ATOM 2609 C C . ALA C 1 80 ? 24.226 12.778 3.125 1.00 50.84 84 ALA C C 1
ATOM 2610 O O . ALA C 1 80 ? 23.939 12.068 4.103 1.00 50.83 84 ALA C O 1
ATOM 2612 N N . ARG C 1 81 ? 24.080 14.103 3.131 1.00 53.22 85 ARG C N 1
ATOM 2613 C CA . ARG C 1 81 ? 23.590 14.821 4.310 1.00 55.84 85 ARG C CA 1
ATOM 2614 C C . ARG C 1 81 ? 22.105 14.577 4.526 1.00 55.33 85 ARG C C 1
ATOM 2615 O O . ARG C 1 81 ? 21.645 14.487 5.669 1.00 56.71 85 ARG C O 1
ATOM 2623 N N . GLY C 1 82 ? 21.357 14.478 3.428 1.00 53.84 86 GLY C N 1
ATOM 2624 C CA . GLY C 1 82 ? 19.920 14.210 3.482 1.00 53.00 86 GLY C CA 1
ATOM 2625 C C . GLY C 1 82 ? 19.570 12.731 3.544 1.00 49.95 86 GLY C C 1
ATOM 2626 O O . GLY C 1 82 ? 18.551 12.346 4.136 1.00 49.98 86 GLY C O 1
ATOM 2627 N N . PHE C 1 83 ? 20.424 11.904 2.941 1.00 47.16 87 PHE C N 1
ATOM 2628 C CA . PHE C 1 83 ? 20.157 10.482 2.804 1.00 43.94 87 PHE C CA 1
ATOM 2629 C C . PHE C 1 83 ? 20.545 9.652 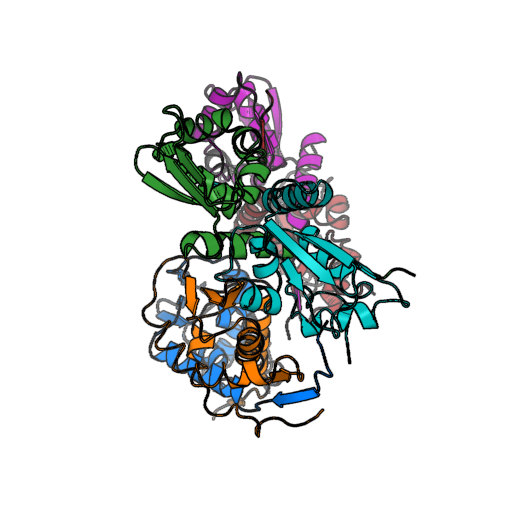4.026 1.00 43.32 87 PHE C C 1
ATOM 2630 O O . PHE C 1 83 ? 19.837 8.709 4.379 1.00 42.09 87 PHE C O 1
ATOM 2638 N N . GLY C 1 84 ? 21.672 9.994 4.642 1.00 44.07 88 GLY C N 1
ATOM 2639 C CA . GLY C 1 84 ? 22.164 9.300 5.825 1.00 44.58 88 GLY C CA 1
ATOM 2640 C C . GLY C 1 84 ? 21.081 9.062 6.866 1.00 45.11 88 GLY C C 1
ATOM 2641 O O . GLY C 1 84 ? 20.837 7.920 7.247 1.00 44.07 88 GLY C O 1
ATOM 2642 N N . PRO C 1 85 ? 20.414 10.137 7.321 1.00 47.37 89 PRO C N 1
ATOM 2643 C CA . PRO C 1 85 ? 19.306 10.004 8.269 1.00 48.21 89 PRO C CA 1
ATOM 2644 C C . PRO C 1 85 ? 18.096 9.221 7.744 1.00 46.36 89 PRO C C 1
ATOM 2645 O O . PRO C 1 85 ? 17.444 8.535 8.523 1.00 45.82 89 PRO C O 1
ATOM 2649 N N . LEU C 1 86 ? 17.810 9.292 6.444 1.00 45.58 90 LEU C N 1
ATOM 2650 C CA . LEU C 1 86 ? 16.638 8.593 5.896 1.00 44.31 90 LEU C CA 1
ATOM 2651 C C . LEU C 1 86 ? 16.783 7.073 5.808 1.00 42.32 90 LEU C C 1
ATOM 2652 O O . LEU C 1 86 ? 15.820 6.344 6.073 1.00 41.65 90 LEU C O 1
ATOM 2657 N N . LEU C 1 87 ? 17.968 6.592 5.440 1.00 41.47 91 LEU C N 1
ATOM 2658 C CA . LEU C 1 87 ? 18.218 5.151 5.442 1.00 39.75 91 LEU C CA 1
ATOM 2659 C C . LEU C 1 87 ? 18.204 4.651 6.888 1.00 40.43 91 LEU C C 1
ATOM 2660 O O . LEU C 1 87 ? 17.743 3.538 7.173 1.00 39.07 91 LEU C O 1
ATOM 2665 N N . GLN C 1 88 ? 18.697 5.492 7.794 1.00 42.48 92 GLN C N 1
ATOM 2666 C CA . GLN C 1 88 ? 18.687 5.197 9.225 1.00 43.68 92 GLN C CA 1
ATOM 2667 C C . GLN C 1 88 ? 17.243 5.016 9.713 1.00 43.20 92 GLN C C 1
ATOM 2668 O O . GLN C 1 88 ? 16.939 4.068 10.433 1.00 42.63 92 GLN C O 1
ATOM 2674 N N . PHE C 1 89 ? 16.357 5.909 9.277 1.00 43.12 93 PHE C N 1
ATOM 2675 C CA . PHE C 1 89 ? 14.936 5.834 9.578 1.00 42.62 93 PHE C CA 1
ATOM 2676 C C . PHE C 1 89 ? 14.252 4.620 8.969 1.00 40.37 93 PHE C C 1
ATOM 2677 O O . PHE C 1 89 ? 13.460 3.938 9.635 1.00 39.58 93 PHE C O 1
ATOM 2685 N N . ALA C 1 90 ? 14.530 4.364 7.695 1.00 38.66 94 ALA C N 1
ATOM 2686 C CA . ALA C 1 90 ? 13.899 3.264 7.001 1.00 37.01 94 ALA C CA 1
ATOM 2687 C C . ALA C 1 90 ? 14.172 1.958 7.756 1.00 36.06 94 ALA C C 1
ATOM 2688 O O . ALA C 1 90 ? 13.350 1.044 7.747 1.00 35.57 94 ALA C O 1
ATOM 2690 N N . TYR C 1 91 ? 15.308 1.900 8.450 1.00 36.59 95 TYR C N 1
ATOM 2691 C CA . TYR C 1 91 ? 15.749 0.676 9.118 1.00 36.21 95 TYR C CA 1
ATOM 2692 C C . TYR C 1 91 ? 15.512 0.642 10.638 1.00 38.22 95 TYR C C 1
ATOM 2693 O O . TYR C 1 91 ? 15.701 -0.406 11.261 1.00 37.59 95 TYR C O 1
ATOM 2702 N N . THR C 1 92 ? 15.108 1.773 11.222 1.00 40.78 96 THR C N 1
ATOM 2703 C CA . THR C 1 92 ? 14.881 1.874 12.682 1.00 43.32 96 THR C CA 1
ATOM 2704 C C . THR C 1 92 ? 13.584 2.584 13.098 1.00 45.60 96 THR C C 1
ATOM 2705 O O . THR C 1 92 ? 13.241 2.607 14.294 1.00 46.89 96 THR C O 1
ATOM 2709 N N . ALA C 1 93 ? 12.884 3.184 12.135 1.00 46.62 97 ALA C N 1
ATOM 2710 C CA . ALA C 1 93 ? 11.686 4.009 12.405 1.00 49.69 97 ALA C CA 1
ATOM 2711 C C . ALA C 1 93 ? 11.946 5.297 13.213 1.00 53.50 97 ALA C C 1
ATOM 2712 O O . ALA C 1 93 ? 10.997 5.999 13.572 1.00 55.65 97 ALA C O 1
ATOM 2714 N N . LYS C 1 94 ? 13.221 5.592 13.488 1.00 55.34 98 LYS C N 1
ATOM 2715 C CA . LYS C 1 94 ? 13.663 6.818 14.171 1.00 59.79 98 LYS C CA 1
ATOM 2716 C C . LYS C 1 94 ? 14.383 7.750 13.201 1.00 61.14 98 LYS C C 1
ATOM 2717 O O . LYS C 1 94 ? 15.109 7.285 12.333 1.00 59.01 98 LYS C O 1
ATOM 2723 N N . LEU C 1 95 ? 14.199 9.056 13.358 1.00 69.89 99 LEU C N 1
ATOM 2724 C CA . LEU C 1 95 ? 14.854 10.030 12.496 1.00 69.44 99 LEU C CA 1
ATOM 2725 C C . LEU C 1 95 ? 15.556 11.147 13.279 1.00 73.42 99 LEU C C 1
ATOM 2726 O O . LEU C 1 95 ? 14.923 11.886 14.038 1.00 77.50 99 LEU C O 1
ATOM 2731 N N . LEU C 1 96 ? 16.870 11.255 13.085 1.00 73.60 100 LEU C N 1
ATOM 2732 C CA . LEU C 1 96 ? 17.685 12.260 13.768 1.00 77.71 100 LEU C CA 1
ATOM 2733 C C . LEU C 1 96 ? 17.729 13.551 12.958 1.00 78.20 100 LEU C C 1
ATOM 2734 O O . LEU C 1 96 ? 18.181 13.568 11.801 1.00 75.14 100 LEU C O 1
ATOM 2739 N N . LEU C 1 97 ? 17.253 14.631 13.569 1.00 82.84 101 LEU C N 1
ATOM 2740 C CA . LEU C 1 97 ? 17.234 15.930 12.898 1.00 84.89 101 LEU C CA 1
ATOM 2741 C C . LEU C 1 97 ? 17.879 17.005 13.753 1.00 90.05 101 LEU C C 1
ATOM 2742 O O . LEU C 1 97 ? 17.514 17.194 14.917 1.00 94.19 101 LEU C O 1
ATOM 2747 N N . SER C 1 98 ? 18.856 17.682 13.164 1.00 90.95 102 SER C N 1
ATOM 2748 C CA . SER C 1 98 ? 19.378 18.929 13.690 1.00 96.59 102 SER C CA 1
ATOM 2749 C C . SER C 1 98 ? 18.752 20.053 12.871 1.00 99.25 102 SER C C 1
ATOM 2750 O O . SER C 1 98 ? 18.129 19.800 11.833 1.00 96.38 102 SER C O 1
ATOM 2753 N N . ARG C 1 99 ? 18.928 21.289 13.330 1.00 105.32 103 ARG C N 1
ATOM 2754 C CA . ARG C 1 99 ? 18.442 22.462 12.611 1.00 109.55 103 ARG C CA 1
ATOM 2755 C C . ARG C 1 99 ? 19.154 22.634 11.267 1.00 107.81 103 ARG C C 1
ATOM 2756 O O . ARG C 1 99 ? 18.624 23.254 10.343 1.00 109.40 103 ARG C O 1
ATOM 2764 N N . GLU C 1 100 ? 20.347 22.057 11.169 1.00 105.22 104 GLU C N 1
ATOM 2765 C CA . GLU C 1 100 ? 21.241 22.301 10.046 1.00 105.43 104 GLU C CA 1
ATOM 2766 C C . GLU C 1 100 ? 21.189 21.224 8.959 1.00 99.29 104 GLU C C 1
ATOM 2767 O O . GLU C 1 100 ? 22.002 21.236 8.031 1.00 99.12 104 GLU C O 1
ATOM 2773 N N . ASN C 1 101 ? 20.231 20.306 9.069 1.00 95.09 105 ASN C N 1
ATOM 2774 C CA . ASN C 1 101 ? 20.019 19.287 8.033 1.00 89.87 105 ASN C CA 1
ATOM 2775 C C . ASN C 1 101 ? 18.546 19.035 7.672 1.00 87.83 105 ASN C C 1
ATOM 2776 O O . ASN C 1 101 ? 18.256 18.306 6.721 1.00 84.10 105 ASN C O 1
ATOM 2781 N N . ILE C 1 102 ? 17.631 19.662 8.411 1.00 90.82 106 ILE C N 1
ATOM 2782 C CA . ILE C 1 102 ? 16.197 19.329 8.332 1.00 89.91 106 ILE C CA 1
ATOM 2783 C C . ILE C 1 102 ? 15.555 19.475 6.938 1.00 89.06 106 ILE C C 1
ATOM 2784 O O . ILE C 1 102 ? 14.840 18.575 6.494 1.00 85.36 106 ILE C O 1
ATOM 2789 N N . ARG C 1 103 ? 15.818 20.588 6.255 1.00 92.72 107 ARG C N 1
ATOM 2790 C CA . ARG C 1 103 ? 15.206 20.843 4.945 1.00 93.60 107 ARG C CA 1
ATOM 2791 C C . ARG C 1 103 ? 15.765 19.928 3.839 1.00 88.68 107 ARG C C 1
ATOM 2792 O O . ARG C 1 103 ? 15.025 19.487 2.955 1.00 86.97 107 ARG C O 1
ATOM 2800 N N . GLU C 1 104 ? 17.063 19.635 3.917 1.00 86.77 108 GLU C N 1
ATOM 2801 C CA . GLU C 1 104 ? 17.731 18.718 2.993 1.00 82.81 108 GLU C CA 1
ATOM 2802 C C . GLU C 1 104 ? 17.134 17.308 3.103 1.00 77.08 108 GLU C C 1
ATOM 2803 O O . GLU C 1 104 ? 16.899 16.640 2.089 1.00 74.51 108 GLU C O 1
ATOM 2809 N N . VAL C 1 105 ? 16.878 16.878 4.338 1.00 75.31 109 VAL C N 1
ATOM 2810 C CA . VAL C 1 105 ? 16.278 15.577 4.600 1.00 71.39 109 VAL C CA 1
ATOM 2811 C C . VAL C 1 105 ? 14.858 15.523 4.031 1.00 71.36 109 VAL C C 1
ATOM 2812 O O . VAL C 1 105 ? 14.469 14.521 3.426 1.00 68.22 109 VAL C O 1
ATOM 2816 N N . ILE C 1 106 ? 14.106 16.609 4.212 1.00 75.25 110 ILE C N 1
ATOM 2817 C CA . ILE C 1 106 ? 12.742 16.720 3.692 1.00 76.43 110 ILE C CA 1
ATOM 2818 C C . ILE C 1 106 ? 12.766 16.707 2.169 1.00 75.28 110 ILE C C 1
ATOM 2819 O O . ILE C 1 106 ? 11.966 16.013 1.542 1.00 73.80 110 ILE C O 1
ATOM 2824 N N . ARG C 1 107 ? 13.679 17.480 1.588 1.00 76.67 111 ARG C N 1
ATOM 2825 C CA . ARG C 1 107 ? 13.910 17.460 0.147 1.00 76.50 111 ARG C CA 1
ATOM 2826 C C . ARG C 1 107 ? 14.173 16.036 -0.343 1.00 70.68 111 ARG C C 1
ATOM 2827 O O . ARG C 1 107 ? 13.479 15.546 -1.236 1.00 70.01 111 ARG C O 1
ATOM 2835 N N A CYS C 1 108 ? 15.164 15.384 0.259 0.60 67.43 112 CYS C N 1
ATOM 2836 N N B CYS C 1 108 ? 15.157 15.371 0.255 0.40 67.51 112 CYS C N 1
ATOM 2837 C CA A CYS C 1 108 ? 15.528 14.017 -0.097 0.60 63.14 112 CYS C CA 1
ATOM 2838 C CA B CYS C 1 108 ? 15.516 14.016 -0.159 0.40 63.31 112 CYS C CA 1
ATOM 2839 C C A CYS C 1 108 ? 14.348 13.064 0.090 0.60 60.94 112 CYS C C 1
ATOM 2840 C C B CYS C 1 108 ? 14.426 12.978 0.156 0.40 60.81 112 CYS C C 1
ATOM 2841 O O A CYS C 1 108 ? 14.061 12.238 -0.773 0.60 58.98 112 CYS C O 1
ATOM 2842 O O B CYS C 1 108 ? 14.279 11.997 -0.566 0.40 58.59 112 CYS C O 1
ATOM 2847 N N . ALA C 1 109 ? 13.647 13.216 1.208 1.00 61.85 113 ALA C N 1
ATOM 2848 C CA . ALA C 1 109 ? 12.468 12.394 1.510 1.00 61.39 113 ALA C CA 1
ATOM 2849 C C . ALA C 1 109 ? 11.343 12.570 0.492 1.00 62.95 113 ALA C C 1
ATOM 2850 O O . ALA C 1 109 ? 10.676 11.599 0.130 1.00 61.82 113 ALA C O 1
ATOM 2852 N N . GLU C 1 110 ? 11.144 13.803 0.039 1.00 66.87 114 GLU C N 1
ATOM 2853 C CA . GLU C 1 110 ? 10.182 14.098 -1.017 1.00 69.88 114 GLU C CA 1
ATOM 2854 C C . GLU C 1 110 ? 10.578 13.410 -2.321 1.00 67.73 114 GLU C C 1
ATOM 2855 O O . GLU C 1 110 ? 9.756 12.724 -2.935 1.00 67.67 114 GLU C O 1
ATOM 2861 N N . PHE C 1 111 ? 11.841 13.577 -2.723 1.00 66.79 115 PHE C N 1
ATOM 2862 C CA . PHE C 1 111 ? 12.373 12.956 -3.938 1.00 64.95 115 PHE C CA 1
ATOM 2863 C C . PHE C 1 111 ? 12.245 11.427 -3.938 1.00 60.80 115 PHE C C 1
ATOM 2864 O O . PHE C 1 111 ? 12.010 10.820 -4.983 1.00 60.67 115 PHE C O 1
ATOM 2872 N N . LEU C 1 112 ? 12.411 10.806 -2.776 1.00 58.02 116 LEU C N 1
ATOM 2873 C CA . LEU C 1 112 ? 12.356 9.353 -2.699 1.00 54.70 116 LEU C CA 1
ATOM 2874 C C . LEU C 1 112 ? 10.930 8.841 -2.463 1.00 55.05 116 LEU C C 1
ATOM 2875 O O . LEU C 1 112 ? 10.644 7.643 -2.628 1.00 53.51 116 LEU C O 1
ATOM 2880 N N . ARG C 1 113 ? 10.039 9.757 -2.104 1.00 57.99 117 ARG C N 1
ATOM 2881 C CA . ARG C 1 113 ? 8.670 9.423 -1.692 1.00 60.17 117 ARG C CA 1
ATOM 2882 C C . ARG C 1 113 ? 8.705 8.368 -0.580 1.00 58.53 117 ARG C C 1
ATOM 2883 O O . ARG C 1 113 ? 8.188 7.245 -0.724 1.00 57.89 117 ARG C O 1
ATOM 2891 N N . MET C 1 114 ? 9.375 8.738 0.513 1.00 58.50 118 MET C N 1
ATOM 2892 C CA . MET C 1 114 ? 9.487 7.882 1.697 1.00 58.17 118 MET C CA 1
ATOM 2893 C C . MET C 1 114 ? 8.106 7.778 2.295 1.00 60.71 118 MET C C 1
ATOM 2894 O O . MET C 1 114 ? 7.434 8.790 2.460 1.00 63.40 118 MET C O 1
ATOM 2899 N N . HIS C 1 115 ? 7.673 6.562 2.619 1.00 60.81 119 HIS C N 1
ATOM 2900 C CA . HIS C 1 115 ? 6.391 6.406 3.307 1.00 64.28 119 HIS C CA 1
ATOM 2901 C C . HIS C 1 115 ? 6.552 6.705 4.798 1.00 66.03 119 HIS C C 1
ATOM 2902 O O . HIS C 1 115 ? 7.672 6.892 5.282 1.00 63.73 119 HIS C O 1
ATOM 2909 N N . ASN C 1 116 ? 5.421 6.758 5.508 1.00 70.48 120 ASN C N 1
ATOM 2910 C CA . ASN C 1 116 ? 5.369 6.856 6.974 1.00 73.87 120 ASN C CA 1
ATOM 2911 C C . ASN C 1 116 ? 6.050 8.083 7.579 1.00 74.44 120 ASN C C 1
ATOM 2912 O O . ASN C 1 116 ? 6.567 8.032 8.694 1.00 75.42 120 ASN C O 1
ATOM 2917 N N . LEU C 1 117 ? 6.046 9.186 6.837 1.00 74.84 121 LEU C N 1
ATOM 2918 C CA . LEU C 1 117 ? 6.516 10.464 7.362 1.00 77.06 121 LEU C CA 1
ATOM 2919 C C . LEU C 1 117 ? 5.367 11.463 7.478 1.00 83.11 121 LEU C C 1
ATOM 2920 O O . LEU C 1 117 ? 5.089 12.200 6.537 1.00 84.25 121 LEU C O 1
ATOM 2925 N N . GLU C 1 118 ? 4.697 11.472 8.628 1.00 88.48 122 GLU C N 1
ATOM 2926 C CA . GLU C 1 118 ? 3.606 12.407 8.884 1.00 95.46 122 GLU C CA 1
ATOM 2927 C C . GLU C 1 118 ? 4.152 13.797 9.205 1.00 97.87 122 GLU C C 1
ATOM 2928 O O . GLU C 1 118 ? 4.321 14.155 10.380 1.00 101.25 122 GLU C O 1
ATOM 2934 N N . PRO D 1 6 ? -2.868 23.901 4.783 1.00 84.95 10 PRO D N 1
ATOM 2935 C CA . PRO D 1 6 ? -2.502 22.585 5.324 1.00 83.31 10 PRO D CA 1
ATOM 2936 C C . PRO D 1 6 ? -2.409 22.577 6.859 1.00 79.69 10 PRO D C 1
ATOM 2937 O O . PRO D 1 6 ? -1.345 22.854 7.413 1.00 78.45 10 PRO D O 1
ATOM 2941 N N . MET D 1 7 ? -3.516 22.257 7.532 1.00 78.26 11 MET D N 1
ATOM 2942 C CA . MET D 1 7 ? -3.569 22.255 8.998 1.00 74.75 11 MET D CA 1
ATOM 2943 C C . MET D 1 7 ? -2.500 21.349 9.610 1.00 72.95 11 MET D C 1
ATOM 2944 O O . MET D 1 7 ? -2.258 20.244 9.121 1.00 74.19 11 MET D O 1
ATOM 2946 N N . TYR D 1 8 ? -1.854 21.834 10.666 1.00 70.18 12 TYR D N 1
ATOM 2947 C CA . TYR D 1 8 ? -0.817 21.079 11.359 1.00 68.15 12 TYR D CA 1
ATOM 2948 C C . TYR D 1 8 ? -1.198 20.933 12.825 1.00 64.96 12 TYR D C 1
ATOM 2949 O O . TYR D 1 8 ? -1.344 21.927 13.540 1.00 63.69 12 TYR D O 1
ATOM 2951 N N . VAL D 1 9 ? -1.381 19.693 13.265 1.00 63.55 13 VAL D N 1
ATOM 2952 C CA . VAL D 1 9 ? -1.747 19.436 14.651 1.00 60.76 13 VAL D CA 1
ATOM 2953 C C . VAL D 1 9 ? -0.592 18.782 15.432 1.00 59.00 13 VAL D C 1
ATOM 2954 O O . VAL D 1 9 ? -0.176 17.659 15.135 1.00 60.08 13 VAL D O 1
ATOM 2958 N N . TYR D 1 10 ? -0.061 19.522 16.401 1.00 56.62 14 TYR D N 1
ATOM 2959 C CA . TYR D 1 10 ? 0.977 19.030 17.309 1.00 54.92 14 TYR D CA 1
ATOM 2960 C C . TYR D 1 10 ? 0.352 18.563 18.620 1.00 52.58 14 TYR D C 1
ATOM 2961 O O . TYR D 1 10 ? -0.471 19.271 19.202 1.00 51.19 14 TYR D O 1
ATOM 2970 N N . GLU D 1 11 ? 0.743 17.369 19.068 1.00 52.04 15 GLU D N 1
ATOM 2971 C CA . GLU D 1 11 ? 0.279 16.794 20.332 1.00 49.95 15 GLU D CA 1
ATOM 2972 C C . GLU D 1 11 ? 1.478 16.569 21.239 1.00 48.41 15 GLU D C 1
ATOM 2973 O O . GLU D 1 11 ? 2.361 15.765 20.929 1.00 49.48 15 GLU D O 1
ATOM 2979 N N . SER D 1 12 ? 1.513 17.295 22.352 1.00 45.66 16 SER D N 1
ATOM 2980 C CA . SER D 1 12 ? 2.539 17.100 23.362 1.00 44.08 16 SER D CA 1
ATOM 2981 C C . SER D 1 12 ? 2.199 15.862 24.182 1.00 43.01 16 SER D C 1
ATOM 2982 O O . SER D 1 12 ? 1.092 15.747 24.710 1.00 41.76 16 SER D O 1
ATOM 2985 N N . THR D 1 13 ? 3.152 14.941 24.290 1.00 43.29 17 THR D N 1
ATOM 2986 C CA . THR D 1 13 ? 2.906 13.684 24.998 1.00 42.51 17 THR D CA 1
ATOM 2987 C C . THR D 1 13 ? 3.149 13.858 26.489 1.00 40.90 17 THR D C 1
ATOM 2988 O O . THR D 1 13 ? 2.606 13.105 27.289 1.00 40.30 17 THR D O 1
ATOM 2992 N N . VAL D 1 14 ? 3.966 14.846 26.849 1.00 40.51 18 VAL D N 1
ATOM 2993 C CA . VAL D 1 14 ? 4.324 15.096 28.247 1.00 39.48 18 VAL D CA 1
ATOM 2994 C C . VAL D 1 14 ? 3.454 16.173 28.916 1.00 38.05 18 VAL D C 1
ATOM 2995 O O . VAL D 1 14 ? 3.478 16.315 30.138 1.00 37.16 18 VAL D O 1
ATOM 2999 N N . HIS D 1 15 ? 2.683 16.919 28.122 1.00 38.01 19 HIS D N 1
ATOM 3000 C CA . HIS D 1 15 ? 1.968 18.109 28.634 1.00 37.02 19 HIS D CA 1
ATOM 3001 C C . HIS D 1 15 ? 1.034 17.844 29.821 1.00 35.63 19 HIS D C 1
ATOM 3002 O O . HIS D 1 15 ? 1.177 18.485 30.859 1.00 34.93 19 HIS D O 1
ATOM 3009 N N . CYS D 1 16 ? 0.091 16.916 29.657 1.00 35.45 20 CYS D N 1
ATOM 3010 C CA . CYS D 1 16 ? -0.871 16.595 30.715 1.00 34.32 20 CYS D CA 1
ATOM 3011 C C . CYS D 1 16 ? -0.177 16.168 32.003 1.00 33.85 20 CYS D C 1
ATOM 3012 O O . CYS D 1 16 ? -0.556 16.615 33.080 1.00 32.94 20 CYS D O 1
ATOM 3015 N N . THR D 1 17 ? 0.849 15.332 31.872 1.00 34.67 21 THR D N 1
ATOM 3016 C CA . THR D 1 17 ? 1.711 14.931 33.003 1.00 34.65 21 THR D CA 1
ATOM 3017 C C . THR D 1 17 ? 2.402 16.116 33.676 1.00 34.45 21 THR D C 1
ATOM 3018 O O . THR D 1 17 ? 2.435 16.205 34.915 1.00 33.93 21 THR D O 1
ATOM 3022 N N . ASN D 1 18 ? 2.949 17.015 32.856 1.00 35.06 22 ASN D N 1
ATOM 3023 C CA . ASN D 1 18 ? 3.687 18.172 33.365 1.00 35.25 22 ASN D CA 1
ATOM 3024 C C . ASN D 1 18 ? 2.823 19.213 34.040 1.00 34.28 22 ASN D C 1
ATOM 3025 O O . ASN D 1 18 ? 3.281 19.847 34.971 1.00 34.31 22 ASN D O 1
ATOM 3030 N N . ILE D 1 19 ? 1.590 19.378 33.553 1.00 33.65 23 ILE D N 1
ATOM 3031 C CA . ILE D 1 19 ? 0.605 20.223 34.191 1.00 32.81 23 ILE D CA 1
ATOM 3032 C C . ILE D 1 19 ? 0.348 19.668 35.603 1.00 32.05 23 ILE D C 1
ATOM 3033 O O . ILE D 1 19 ? 0.438 20.402 36.602 1.00 31.85 23 ILE D O 1
ATOM 3038 N N . LEU D 1 20 ? 0.069 18.363 35.690 1.00 31.84 24 LEU D N 1
ATOM 3039 C CA . LEU D 1 20 ? -0.259 17.788 36.993 1.00 31.26 24 LEU D CA 1
ATOM 3040 C C . LEU D 1 20 ? 0.931 17.870 37.929 1.00 31.76 24 LEU D C 1
ATOM 3041 O O . LEU D 1 20 ? 0.773 18.251 39.087 1.00 31.44 24 LEU D O 1
ATOM 3046 N N . LEU D 1 21 ? 2.118 17.570 37.411 1.00 32.74 25 LEU D N 1
ATOM 3047 C CA . LEU D 1 21 ? 3.361 17.757 38.158 1.00 33.60 25 LEU D CA 1
ATOM 3048 C C . LEU D 1 21 ? 3.480 19.191 38.729 1.00 33.62 25 LEU D C 1
ATOM 3049 O O . LEU D 1 21 ? 3.834 19.380 39.901 1.00 33.90 25 LEU D O 1
ATOM 3054 N N . GLY D 1 22 ? 3.207 20.183 37.885 1.00 33.57 26 GLY D N 1
ATOM 3055 C CA . GLY D 1 22 ? 3.215 21.595 38.300 1.00 33.77 26 GLY D CA 1
ATOM 3056 C C . GLY D 1 22 ? 2.161 21.873 39.366 1.00 32.86 26 GLY D C 1
ATOM 3057 O O . GLY D 1 22 ? 2.423 22.577 40.329 1.00 33.26 26 GLY D O 1
ATOM 3058 N N . LEU D 1 23 ? 0.967 21.304 39.200 1.00 31.84 27 LEU D N 1
ATOM 3059 C CA . LEU D 1 23 ? -0.090 21.461 40.200 1.00 31.07 27 LEU D CA 1
ATOM 3060 C C . LEU D 1 23 ? 0.288 20.814 41.529 1.00 31.18 27 LEU D C 1
ATOM 3061 O O . LEU D 1 23 ? 0.028 21.381 42.587 1.00 31.18 27 LEU D O 1
ATOM 3066 N N . ASN D 1 24 ? 0.927 19.648 41.482 1.00 31.48 28 ASN D N 1
ATOM 3067 C CA . ASN D 1 24 ? 1.335 18.975 42.705 1.00 31.84 28 ASN D CA 1
ATOM 3068 C C . ASN D 1 24 ? 2.412 19.780 43.433 1.00 32.94 28 ASN D C 1
ATOM 3069 O O . ASN D 1 24 ? 2.439 19.822 44.672 1.00 33.27 28 ASN D O 1
ATOM 3074 N N . ASP D 1 25 ? 3.301 20.396 42.652 1.00 33.72 29 ASP D N 1
ATOM 3075 C CA . ASP D 1 25 ? 4.380 21.204 43.200 1.00 35.07 29 ASP D CA 1
ATOM 3076 C C . ASP D 1 25 ? 3.770 22.430 43.895 1.00 34.95 29 ASP D C 1
ATOM 3077 O O . ASP D 1 25 ? 4.127 22.744 45.029 1.00 35.79 29 ASP D O 1
ATOM 3082 N N . GLN D 1 26 ? 2.812 23.072 43.225 1.00 34.08 30 GLN D N 1
ATOM 3083 C CA . GLN D 1 26 ? 1.995 24.139 43.827 1.00 33.91 30 GLN D CA 1
ATOM 3084 C C . GLN D 1 26 ? 1.393 23.739 45.176 1.00 33.57 30 GLN D C 1
ATOM 3085 O O . GLN D 1 26 ? 1.589 24.448 46.180 1.00 34.42 30 GLN D O 1
ATOM 3091 N N . ARG D 1 27 ? 0.692 22.600 45.189 1.00 32.54 31 ARG D N 1
ATOM 3092 C CA . ARG D 1 27 ? 0.088 22.042 46.408 1.00 32.26 31 ARG D CA 1
ATOM 3093 C C . ARG D 1 27 ? 1.081 21.799 47.551 1.00 33.48 31 ARG D C 1
ATOM 3094 O O . ARG D 1 27 ? 0.837 22.229 48.688 1.00 33.95 31 ARG D O 1
ATOM 3102 N N . LYS D 1 28 ? 2.176 21.105 47.254 1.00 34.18 32 LYS D N 1
ATOM 3103 C CA . LYS D 1 28 ? 3.204 20.812 48.272 1.00 36.39 32 LYS D CA 1
ATOM 3104 C C . LYS D 1 28 ? 3.808 22.083 48.859 1.00 38.13 32 LYS D C 1
ATOM 3105 O O . LYS D 1 28 ? 4.202 22.119 50.031 1.00 39.92 32 LYS D O 1
ATOM 3111 N N . LYS D 1 29 ? 3.883 23.126 48.039 1.00 38.58 33 LYS D N 1
ATOM 3112 C CA . LYS D 1 29 ? 4.457 24.402 48.467 1.00 40.45 33 LYS D CA 1
ATOM 3113 C C . LYS D 1 29 ? 3.420 25.376 49.048 1.00 39.86 33 LYS D C 1
ATOM 3114 O O . LYS D 1 29 ? 3.783 26.439 49.548 1.00 41.02 33 LYS D O 1
ATOM 3120 N N . ASP D 1 30 ? 2.144 24.988 49.002 1.00 38.05 34 ASP D N 1
ATOM 3121 C CA . ASP D 1 30 ? 1.025 25.850 49.404 1.00 37.88 34 ASP D CA 1
ATOM 3122 C C . ASP D 1 30 ? 1.115 27.190 48.688 1.00 38.34 34 ASP D C 1
ATOM 3123 O O . ASP D 1 30 ? 1.267 28.244 49.311 1.00 39.03 34 ASP D O 1
ATOM 3128 N N . ILE D 1 31 ? 1.027 27.111 47.364 1.00 36.97 35 ILE D N 1
ATOM 3129 C CA . ILE D 1 31 ? 1.073 28.254 46.479 1.00 37.22 35 ILE D CA 1
ATOM 3130 C C . ILE D 1 31 ? -0.039 28.048 45.458 1.00 35.08 35 ILE D C 1
ATOM 3131 O O . ILE D 1 31 ? -0.227 26.940 44.969 1.00 33.98 35 ILE D O 1
ATOM 3136 N N . LEU D 1 32 ? -0.793 29.109 45.186 1.00 35.29 36 LEU D N 1
ATOM 3137 C CA . LEU D 1 32 ? -1.896 29.104 44.216 1.00 34.31 36 LEU D CA 1
ATOM 3138 C C . LEU D 1 32 ? -3.025 28.126 44.545 1.00 32.95 36 LEU D C 1
ATOM 3139 O O . LEU D 1 32 ? -3.840 27.793 43.685 1.00 32.16 36 LEU D O 1
ATOM 3144 N N . CYS D 1 33 ? -3.084 27.688 45.799 1.00 32.88 37 CYS D N 1
ATOM 3145 C CA . CYS D 1 33 ? -4.177 26.839 46.256 1.00 31.85 37 CYS D CA 1
ATOM 3146 C C . CYS D 1 33 ? -5.331 27.729 46.709 1.00 32.11 37 CYS D C 1
ATOM 3147 O O . CYS D 1 33 ? -5.177 28.940 46.829 1.00 33.16 37 CYS D O 1
ATOM 3150 N N . ASP D 1 34 ? -6.497 27.139 46.927 1.00 31.33 38 ASP D N 1
ATOM 3151 C CA . ASP D 1 34 ? -7.672 27.942 47.227 1.00 31.68 38 ASP D CA 1
ATOM 3152 C C . ASP D 1 34 ? -8.581 27.194 48.181 1.00 31.24 38 ASP D C 1
ATOM 3153 O O . ASP D 1 34 ? -9.726 27.563 48.351 1.00 31.40 38 ASP D O 1
ATOM 3158 N N . VAL D 1 35 ? -8.074 26.127 48.792 1.00 30.84 39 VAL D N 1
ATOM 3159 C CA . VAL D 1 35 ? -8.902 25.347 49.695 1.00 30.56 39 VAL D CA 1
ATOM 3160 C C . VAL D 1 35 ? -8.078 24.559 50.710 1.00 30.76 39 VAL D C 1
ATOM 3161 O O . VAL D 1 35 ? -7.059 23.952 50.382 1.00 30.62 39 VAL D O 1
ATOM 3165 N N . THR D 1 36 ? -8.523 24.602 51.953 1.00 31.31 40 THR D N 1
ATOM 3166 C CA . THR D 1 36 ? -7.949 23.765 52.994 1.00 31.68 40 THR D CA 1
ATOM 3167 C C . THR D 1 36 ? -9.026 22.758 53.366 1.00 31.19 40 THR D C 1
ATOM 3168 O O . THR D 1 36 ? -10.137 23.138 53.734 1.00 31.35 40 THR D O 1
ATOM 3172 N N . LEU D 1 37 ? -8.705 21.477 53.207 1.00 30.75 41 LEU D N 1
ATOM 3173 C CA . LEU D 1 37 ? -9.607 20.390 53.583 1.00 30.52 41 LEU D CA 1
ATOM 3174 C C . LEU D 1 37 ? -9.242 19.952 54.991 1.00 31.46 41 LEU D C 1
ATOM 3175 O O . LEU D 1 37 ? -8.065 19.835 55.301 1.00 32.02 41 LEU D O 1
ATOM 3180 N N . ILE D 1 38 ? -10.246 19.717 55.836 1.00 31.81 42 ILE D N 1
ATOM 3181 C CA . ILE D 1 38 ? -10.018 19.174 57.172 1.00 32.84 42 ILE D CA 1
ATOM 3182 C C . ILE D 1 38 ? -10.552 17.770 57.158 1.00 32.63 42 ILE D C 1
ATOM 3183 O O . ILE D 1 38 ? -11.754 17.570 57.006 1.00 32.34 42 ILE D O 1
ATOM 3188 N N . VAL D 1 39 ? -9.654 16.807 57.284 1.00 32.97 43 VAL D N 1
ATOM 3189 C CA . VAL D 1 39 ? -10.016 15.390 57.301 1.00 33.07 43 VAL D CA 1
ATOM 3190 C C . VAL D 1 39 ? -9.497 14.778 58.593 1.00 34.45 43 VAL D C 1
ATOM 3191 O O . VAL D 1 39 ? -8.285 14.740 58.830 1.00 35.09 43 VAL D O 1
ATOM 3195 N N . GLU D 1 40 ? -10.430 14.328 59.431 1.00 35.09 44 GLU D N 1
ATOM 3196 C CA . GLU D 1 40 ? -10.106 13.696 60.710 1.00 36.61 44 GLU D CA 1
ATOM 3197 C C . GLU D 1 40 ? -9.048 14.505 61.467 1.00 37.57 44 GLU D C 1
ATOM 3198 O O . GLU D 1 40 ? -8.039 13.961 61.958 1.00 38.69 44 GLU D O 1
ATOM 3204 N N . ARG D 1 41 ? -9.292 15.814 61.550 1.00 37.34 45 ARG D N 1
ATOM 3205 C CA . ARG D 1 41 ? -8.452 16.745 62.299 1.00 38.47 45 ARG D CA 1
ATOM 3206 C C . ARG D 1 41 ? -7.073 17.002 61.664 1.00 38.40 45 ARG D C 1
ATOM 3207 O O . ARG D 1 41 ? -6.166 17.512 62.338 1.00 39.75 45 ARG D O 1
ATOM 3215 N N . LYS D 1 42 ? -6.927 16.664 60.379 1.00 37.04 46 LYS D N 1
ATOM 3216 C CA . LYS D 1 42 ? -5.705 16.935 59.617 1.00 36.90 46 LYS D CA 1
ATOM 3217 C C . LYS D 1 42 ? -6.000 17.843 58.434 1.00 35.50 46 LYS D C 1
ATOM 3218 O O . LYS D 1 42 ? -7.076 17.747 57.824 1.00 34.36 46 LYS D O 1
ATOM 3224 N N . GLU D 1 43 ? -5.030 18.692 58.099 1.00 35.80 47 GLU D N 1
ATOM 3225 C CA . GLU D 1 43 ? -5.174 19.711 57.047 1.00 34.84 47 GLU D CA 1
ATOM 3226 C C . GLU D 1 43 ? -4.508 19.290 55.758 1.00 34.04 47 GLU D C 1
ATOM 3227 O O . GLU D 1 43 ? -3.380 18.811 55.785 1.00 34.76 47 GLU D O 1
ATOM 3233 N N . PHE D 1 44 ? -5.189 19.535 54.641 1.00 32.76 48 PHE D N 1
ATOM 3234 C CA . PHE D 1 44 ? -4.678 19.272 53.293 1.00 32.03 48 PHE D CA 1
ATOM 3235 C C . PHE D 1 44 ? -4.992 20.452 52.394 1.00 31.45 48 PHE D C 1
ATOM 3236 O O . PHE D 1 44 ? -6.168 20.691 52.093 1.00 30.76 48 PHE D O 1
ATOM 3244 N N . ARG D 1 45 ? -3.969 21.198 51.979 1.00 31.94 49 ARG D N 1
ATOM 3245 C CA . ARG D 1 45 ? -4.164 22.264 50.988 1.00 31.55 49 ARG D CA 1
ATOM 3246 C C . ARG D 1 45 ? -4.351 21.646 49.612 1.00 30.55 49 ARG D C 1
ATOM 3247 O O . ARG D 1 45 ? -3.781 20.587 49.304 1.00 30.46 49 ARG D O 1
ATOM 3255 N N . ALA D 1 46 ? -5.159 22.300 48.791 1.00 30.00 50 ALA D N 1
ATOM 3256 C CA . ALA D 1 46 ? -5.493 21.773 47.474 1.00 29.24 50 ALA D CA 1
ATOM 3257 C C . ALA D 1 46 ? -6.125 22.846 46.591 1.00 29.11 50 ALA D C 1
ATOM 3258 O O . ALA D 1 46 ? -6.418 23.951 47.072 1.00 29.58 50 ALA D O 1
ATOM 3260 N N . HIS D 1 47 ? -6.319 22.519 45.308 1.00 28.69 51 HIS D N 1
ATOM 3261 C CA . HIS D 1 47 ? -7.066 23.351 44.358 1.00 28.69 51 HIS D CA 1
ATOM 3262 C C . HIS D 1 47 ? -8.435 22.713 44.158 1.00 28.25 51 HIS D C 1
ATOM 3263 O O . HIS D 1 47 ? -8.528 21.529 43.779 1.00 27.90 51 HIS D O 1
ATOM 3270 N N . ARG D 1 48 ? -9.484 23.514 44.363 1.00 28.48 52 ARG D N 1
ATOM 3271 C CA . ARG D 1 48 ? -10.850 23.033 44.225 1.00 28.34 52 ARG D CA 1
ATOM 3272 C C . ARG D 1 48 ? -11.131 22.459 42.848 1.00 28.27 52 ARG D C 1
ATOM 3273 O O . ARG D 1 48 ? -11.844 21.453 42.732 1.00 28.15 52 ARG D O 1
ATOM 3281 N N . ALA D 1 49 ? -10.570 23.100 41.820 1.00 28.54 53 ALA D N 1
ATOM 3282 C CA . ALA D 1 49 ? -10.784 22.690 40.430 1.00 28.73 53 ALA D CA 1
ATOM 3283 C C . ALA D 1 49 ? -10.240 21.288 40.152 1.00 28.38 53 ALA D C 1
ATOM 3284 O O . ALA D 1 49 ? -10.839 20.520 39.391 1.00 28.59 53 ALA D O 1
ATOM 3286 N N . VAL D 1 50 ? -9.105 20.970 40.772 1.00 28.09 54 VAL D N 1
ATOM 3287 C CA . VAL D 1 50 ? -8.475 19.663 40.618 1.00 27.96 54 VAL D CA 1
ATOM 3288 C C . VAL D 1 50 ? -9.253 18.595 41.367 1.00 27.79 54 VAL D C 1
ATOM 3289 O O . VAL D 1 50 ? -9.452 17.511 40.836 1.00 27.97 54 VAL D O 1
ATOM 3293 N N . LEU D 1 51 ? -9.679 18.903 42.594 1.00 27.62 55 LEU D N 1
ATOM 3294 C CA . LEU D 1 51 ? -10.597 18.043 43.378 1.00 27.61 55 LEU D CA 1
ATOM 3295 C C . LEU D 1 51 ? -11.895 17.724 42.608 1.00 27.93 55 LEU D C 1
ATOM 3296 O O . LEU D 1 51 ? -12.326 16.574 42.529 1.00 28.19 55 LEU D O 1
ATOM 3301 N N . ALA D 1 52 ? -12.495 18.748 42.016 1.00 28.14 56 ALA D N 1
ATOM 3302 C CA . ALA D 1 52 ? -13.728 18.583 41.244 1.00 28.73 56 ALA D CA 1
ATOM 3303 C C . ALA D 1 52 ? -13.510 17.685 40.022 1.00 29.10 56 ALA D C 1
ATOM 3304 O O . ALA D 1 52 ? -14.367 16.883 39.675 1.00 29.71 56 ALA D O 1
ATOM 3306 N N . ALA D 1 53 ? -12.357 17.832 39.377 1.00 28.93 57 ALA D N 1
ATOM 3307 C CA . ALA D 1 53 ? -12.002 17.002 38.241 1.00 29.40 57 ALA D CA 1
ATOM 3308 C C . ALA D 1 53 ? -11.686 15.540 38.636 1.00 29.45 57 ALA D C 1
ATOM 3309 O O . ALA D 1 53 ? -11.855 14.648 37.832 1.00 30.14 57 ALA D O 1
ATOM 3311 N N . CYS D 1 54 ? -11.200 15.302 39.854 1.00 28.92 58 CYS D N 1
ATOM 3312 C CA . CYS D 1 54 ? -10.784 13.944 40.220 1.00 29.17 58 CYS D CA 1
ATOM 3313 C C . CYS D 1 54 ? -11.902 13.168 40.911 1.00 29.53 58 CYS D C 1
ATOM 3314 O O . CYS D 1 54 ? -11.878 11.939 40.928 1.00 30.13 58 CYS D O 1
ATOM 3317 N N . SER D 1 55 ? -12.899 13.895 41.435 1.00 29.36 59 SER D N 1
ATOM 3318 C CA . SER D 1 55 ? -13.953 13.327 42.295 1.00 29.73 59 SER D CA 1
ATOM 3319 C C . SER D 1 55 ? -15.366 13.903 42.050 1.00 30.18 59 SER D C 1
ATOM 3320 O O . SER D 1 55 ? -15.561 15.129 41.969 1.00 29.89 59 SER D O 1
ATOM 3323 N N . GLU D 1 56 ? -16.366 13.041 41.985 1.00 31.11 60 GLU D N 1
ATOM 3324 C CA . GLU D 1 56 ? -17.721 13.568 41.839 1.00 31.78 60 GLU D CA 1
ATOM 3325 C C . GLU D 1 56 ? -18.251 14.183 43.141 1.00 31.48 60 GLU D C 1
ATOM 3326 O O . GLU D 1 56 ? -19.059 15.109 43.109 1.00 31.77 60 GLU D O 1
ATOM 3332 N N . TYR D 1 57 ? -17.777 13.674 44.270 1.00 31.09 61 TYR D N 1
ATOM 3333 C CA . TYR D 1 57 ? -18.135 14.224 45.561 1.00 30.91 61 TYR D CA 1
ATOM 3334 C C . TYR D 1 57 ? -17.665 15.687 45.617 1.00 30.18 61 TYR D C 1
ATOM 3335 O O . TYR D 1 57 ? -18.465 16.574 45.859 1.00 30.48 61 TYR D O 1
ATOM 3344 N N . PHE D 1 58 ? -16.383 15.913 45.333 1.00 29.45 62 PHE D N 1
ATOM 3345 C CA . PHE D 1 58 ? -15.807 17.254 45.346 1.00 28.96 62 PHE D CA 1
ATOM 3346 C C . PHE D 1 58 ? -16.405 18.164 44.303 1.00 29.29 62 PHE D C 1
ATOM 3347 O O . PHE D 1 58 ? -16.528 19.357 44.535 1.00 29.32 62 PHE D O 1
ATOM 3355 N N . TRP D 1 59 ? -16.781 17.611 43.156 1.00 29.75 63 TRP D N 1
ATOM 3356 C CA . TRP D 1 59 ? -17.460 18.405 42.151 1.00 30.37 63 TRP D CA 1
ATOM 3357 C C . TRP D 1 59 ? -18.734 18.954 42.781 1.00 31.05 63 TRP D C 1
ATOM 3358 O O . TRP D 1 59 ? -18.951 20.178 42.812 1.00 31.26 63 TRP D O 1
ATOM 3369 N N . GLN D 1 60 ? -19.552 18.048 43.322 1.00 31.55 64 GLN D N 1
ATOM 3370 C CA . GLN D 1 60 ? -20.812 18.445 43.925 1.00 32.40 64 GLN D CA 1
ATOM 3371 C C . GLN D 1 60 ? -20.642 19.349 45.148 1.00 32.00 64 GLN D C 1
ATOM 3372 O O . GLN D 1 60 ? -21.451 20.224 45.367 1.00 32.72 64 GLN D O 1
ATOM 3378 N N . ALA D 1 61 ? -19.567 19.157 45.904 1.00 31.06 65 ALA D N 1
ATOM 3379 C CA . ALA D 1 61 ? -19.292 19.956 47.104 1.00 30.85 65 ALA D CA 1
ATOM 3380 C C . ALA D 1 61 ? -18.698 21.343 46.829 1.00 30.68 65 ALA D C 1
ATOM 3381 O O . ALA D 1 61 ? -18.910 22.267 47.610 1.00 31.06 65 ALA D O 1
ATOM 3383 N N . LEU D 1 62 ? -17.973 21.501 45.727 1.00 30.31 66 LEU D N 1
ATOM 3384 C CA . LEU D 1 62 ? -17.136 22.703 45.563 1.00 30.16 66 LEU D CA 1
ATOM 3385 C C . LEU D 1 62 ? -17.549 23.691 44.488 1.00 30.83 66 LEU D C 1
ATOM 3386 O O . LEU D 1 62 ? -17.177 24.863 44.556 1.00 31.12 66 LEU D O 1
ATOM 3391 N N . VAL D 1 63 ? -18.313 23.228 43.502 1.00 31.31 67 VAL D N 1
ATOM 3392 C CA . VAL D 1 63 ? -18.682 24.080 42.387 1.00 32.16 67 VAL D CA 1
ATOM 3393 C C . VAL D 1 63 ? -19.374 25.338 42.909 1.00 33.10 67 VAL D C 1
ATOM 3394 O O . VAL D 1 63 ? -19.064 26.457 42.477 1.00 33.59 67 VAL D O 1
ATOM 3398 N N . GLY D 1 64 ? -20.283 25.154 43.865 1.00 33.50 68 GLY D N 1
ATOM 3399 C CA . GLY D 1 64 ? -21.111 26.258 44.345 1.00 34.97 68 GLY D CA 1
ATOM 3400 C C . GLY D 1 64 ? -20.590 27.033 45.537 1.00 35.42 68 GLY D C 1
ATOM 3401 O O . GLY D 1 64 ? -21.333 27.809 46.137 1.00 36.33 68 GLY D O 1
ATOM 3402 N N . GLN D 1 65 ? -19.332 26.822 45.906 1.00 34.67 69 GLN D N 1
ATOM 3403 C CA . GLN D 1 65 ? -18.783 27.561 47.020 1.00 36.08 69 GLN D CA 1
ATOM 3404 C C . GLN D 1 65 ? -18.365 28.950 46.572 1.00 38.32 69 GLN D C 1
ATOM 3405 O O . GLN D 1 65 ? -17.841 29.114 45.478 1.00 37.75 69 GLN D O 1
ATOM 3411 N N . THR D 1 66 ? -18.596 29.936 47.436 1.00 41.17 70 THR D N 1
ATOM 3412 C CA . THR D 1 66 ? -18.110 31.300 47.234 1.00 44.89 70 THR D CA 1
ATOM 3413 C C . THR D 1 66 ? -16.606 31.318 46.913 1.00 45.52 70 THR D C 1
ATOM 3414 O O . THR D 1 66 ? -15.846 30.418 47.339 1.00 44.74 70 THR D O 1
ATOM 3418 N N . LYS D 1 67 ? -16.184 32.320 46.142 1.00 47.69 71 LYS D N 1
ATOM 3419 C CA . LYS D 1 67 ? -14.846 32.301 45.510 1.00 48.31 71 LYS D CA 1
ATOM 3420 C C . LYS D 1 67 ? -13.629 32.479 46.441 1.00 48.34 71 LYS D C 1
ATOM 3421 O O . LYS D 1 67 ? -12.488 32.233 46.028 1.00 48.04 71 LYS D O 1
ATOM 3427 N N . ASN D 1 68 ? -13.871 32.887 47.686 1.00 48.97 72 ASN D N 1
ATOM 3428 C CA . ASN D 1 68 ? -12.793 33.089 48.651 1.00 48.85 72 ASN D CA 1
ATOM 3429 C C . ASN D 1 68 ? -12.096 31.788 49.005 1.00 46.69 72 ASN D C 1
ATOM 3430 O O . ASN D 1 68 ? -12.641 30.702 48.776 1.00 45.61 72 ASN D O 1
ATOM 3435 N N . ASP D 1 69 ? -10.886 31.915 49.545 1.00 45.80 73 ASP D N 1
ATOM 3436 C CA . ASP D 1 69 ? -10.175 30.810 50.162 1.00 43.78 73 ASP D CA 1
ATOM 3437 C C . ASP D 1 69 ? -11.035 30.257 51.303 1.00 42.71 73 ASP D C 1
ATOM 3438 O O . ASP D 1 69 ? -11.651 30.999 52.061 1.00 43.82 73 ASP D O 1
ATOM 3443 N N . LEU D 1 70 ? -11.075 28.940 51.403 1.00 40.25 74 LEU D N 1
ATOM 3444 C CA . LEU D 1 70 ? -12.137 28.272 52.111 1.00 38.55 74 LEU D CA 1
ATOM 3445 C C . LEU D 1 70 ? -11.558 27.134 52.915 1.00 36.39 74 LEU D C 1
ATOM 3446 O O . LEU D 1 70 ? -10.628 26.485 52.470 1.00 35.56 74 LEU D O 1
ATOM 3451 N N . VAL D 1 71 ? -12.122 26.895 54.090 1.00 35.07 75 VAL D N 1
ATOM 3452 C CA . VAL D 1 71 ? -11.780 25.736 54.886 1.00 33.89 75 VAL D CA 1
ATOM 3453 C C . VAL D 1 71 ? -12.984 24.788 54.853 1.00 33.30 75 VAL D C 1
ATOM 3454 O O . VAL D 1 71 ? -14.083 25.162 55.256 1.00 33.75 75 VAL D O 1
ATOM 3458 N N . VAL D 1 72 ? -12.771 23.581 54.330 1.00 31.72 76 VAL D N 1
ATOM 3459 C CA . VAL D 1 72 ? -13.843 22.612 54.154 1.00 31.30 76 VAL D CA 1
ATOM 3460 C C . VAL D 1 72 ? -13.611 21.380 55.028 1.00 31.42 76 VAL D C 1
ATOM 3461 O O . VAL D 1 72 ? -12.620 20.674 54.883 1.00 31.11 76 VAL D O 1
ATOM 3465 N N . SER D 1 73 ? -14.577 21.129 55.898 1.00 32.02 77 SER D N 1
ATOM 3466 C CA . SER D 1 73 ? -14.566 20.027 56.832 1.00 32.43 77 SER D CA 1
ATOM 3467 C C . SER D 1 73 ? -15.277 18.832 56.219 1.00 31.98 77 SER D C 1
ATOM 3468 O O . SER D 1 73 ? -16.408 18.958 55.736 1.00 31.95 77 SER D O 1
ATOM 3471 N N . LEU D 1 74 ? -14.625 17.675 56.232 1.00 31.85 78 LEU D N 1
ATOM 3472 C CA . LEU D 1 74 ? -15.259 16.456 55.725 1.00 31.71 78 LEU D CA 1
ATOM 3473 C C . LEU D 1 74 ? -15.901 15.595 56.800 1.00 32.67 78 LEU D C 1
ATOM 3474 O O . LEU D 1 74 ? -15.452 15.603 57.938 1.00 33.38 78 LEU D O 1
ATOM 3479 N N . PRO D 1 75 ? -16.964 14.844 56.438 1.00 32.89 79 PRO D N 1
ATOM 3480 C CA . PRO D 1 75 ? -17.586 13.980 57.422 1.00 33.97 79 PRO D CA 1
ATOM 3481 C C . PRO D 1 75 ? -16.677 12.840 57.888 1.00 34.40 79 PRO D C 1
ATOM 3482 O O . PRO D 1 75 ? -15.595 12.609 57.321 1.00 33.84 79 PRO D O 1
ATOM 3486 N N . GLU D 1 76 ? -17.131 12.187 58.955 1.00 39.01 80 GLU D N 1
ATOM 3487 C CA . GLU D 1 76 ? -16.440 11.102 59.625 1.00 40.69 80 GLU D CA 1
ATOM 3488 C C . GLU D 1 76 ? -16.187 9.878 58.740 1.00 39.46 80 GLU D C 1
ATOM 3489 O O . GLU D 1 76 ? -15.277 9.106 59.013 1.00 39.24 80 GLU D O 1
ATOM 3495 N N . GLU D 1 77 ? -16.996 9.694 57.697 1.00 39.62 81 GLU D N 1
ATOM 3496 C CA . GLU D 1 77 ? -16.754 8.650 56.693 1.00 39.17 81 GLU D CA 1
ATOM 3497 C C . GLU D 1 77 ? -15.333 8.690 56.132 1.00 37.40 81 GLU D C 1
ATOM 3498 O O . GLU D 1 77 ? -14.726 7.646 55.888 1.00 37.19 81 GLU D O 1
ATOM 3504 N N . VAL D 1 78 ? -14.811 9.896 55.928 1.00 36.14 82 VAL D N 1
ATOM 3505 C CA . VAL D 1 78 ? -13.505 10.076 55.310 1.00 34.14 82 VAL D CA 1
ATOM 3506 C C . VAL D 1 78 ? -12.440 10.183 56.393 1.00 34.18 82 VAL D C 1
ATOM 3507 O O . VAL D 1 78 ? -12.426 11.143 57.167 1.00 34.97 82 VAL D O 1
ATOM 3511 N N . THR D 1 79 ? -11.569 9.178 56.458 1.00 33.44 83 THR D N 1
ATOM 3512 C CA . THR D 1 79 ? -10.488 9.154 57.430 1.00 33.95 83 THR D CA 1
ATOM 3513 C C . THR D 1 79 ? -9.219 9.717 56.811 1.00 33.28 83 THR D C 1
ATOM 3514 O O . THR D 1 79 ? -9.079 9.741 55.589 1.00 32.25 83 THR D O 1
ATOM 3518 N N . ALA D 1 80 ? -8.289 10.130 57.664 1.00 34.08 84 ALA D N 1
ATOM 3519 C CA . ALA D 1 80 ? -7.007 10.658 57.222 1.00 34.12 84 ALA D CA 1
ATOM 3520 C C . ALA D 1 80 ? -6.234 9.596 56.465 1.00 33.76 84 ALA D C 1
ATOM 3521 O O . ALA D 1 80 ? -5.683 9.856 55.382 1.00 33.09 84 ALA D O 1
ATOM 3523 N N . ARG D 1 81 ? -6.225 8.385 57.013 1.00 34.49 85 ARG D N 1
ATOM 3524 C CA . ARG D 1 81 ? -5.435 7.315 56.424 1.00 34.55 85 ARG D CA 1
ATOM 3525 C C . ARG D 1 81 ? -6.028 6.822 55.114 1.00 32.85 85 ARG D C 1
ATOM 3526 O O . ARG D 1 81 ? -5.292 6.360 54.243 1.00 32.34 85 ARG D O 1
ATOM 3534 N N . GLY D 1 82 ? -7.350 6.932 54.982 1.00 32.23 86 GLY D N 1
ATOM 3535 C CA . GLY D 1 82 ? -8.024 6.608 53.732 1.00 31.39 86 GLY D CA 1
ATOM 3536 C C . GLY D 1 82 ? -7.849 7.707 52.689 1.00 30.56 86 GLY D C 1
ATOM 3537 O O . GLY D 1 82 ? -7.705 7.418 51.499 1.00 30.01 86 GLY D O 1
ATOM 3538 N N . PHE D 1 83 ? -7.825 8.964 53.139 1.00 30.63 87 PHE D N 1
ATOM 3539 C CA . PHE D 1 83 ? -7.785 10.112 52.214 1.00 29.98 87 PHE D CA 1
ATOM 3540 C C . PHE D 1 83 ? -6.397 10.455 51.620 1.00 29.85 87 PHE D C 1
ATOM 3541 O O . PHE D 1 83 ? -6.285 10.725 50.418 1.00 29.26 87 PHE D O 1
ATOM 3549 N N . GLY D 1 84 ? -5.371 10.474 52.467 1.00 30.60 88 GLY D N 1
ATOM 3550 C CA . GLY D 1 84 ? -3.998 10.830 52.074 1.00 30.87 88 GLY D CA 1
ATOM 3551 C C . GLY D 1 84 ? -3.543 10.258 50.734 1.00 30.41 88 GLY D C 1
ATOM 3552 O O . GLY D 1 84 ? -3.152 11.019 49.820 1.00 30.13 88 GLY D O 1
ATOM 3553 N N . PRO D 1 85 ? -3.591 8.912 50.603 1.00 30.50 89 PRO D N 1
ATOM 3554 C CA . PRO D 1 85 ? -3.114 8.262 49.389 1.00 30.38 89 PRO D CA 1
ATOM 3555 C C . PRO D 1 85 ? -3.934 8.650 48.154 1.00 29.51 89 PRO D C 1
ATOM 3556 O O . PRO D 1 85 ? -3.392 8.663 47.055 1.00 29.50 89 PRO D O 1
ATOM 3560 N N . LEU D 1 86 ? -5.211 8.987 48.346 1.00 29.01 90 LEU D N 1
ATOM 3561 C CA . LEU D 1 86 ? -6.101 9.381 47.250 1.00 28.41 90 LEU D CA 1
ATOM 3562 C C . LEU D 1 86 ? -5.870 10.826 46.776 1.00 28.14 90 LEU D C 1
ATOM 3563 O O . LEU D 1 86 ? -6.001 11.139 45.589 1.00 27.88 90 LEU D O 1
ATOM 3568 N N . LEU D 1 87 ? -5.522 11.705 47.709 1.00 28.39 91 LEU D N 1
ATOM 3569 C CA . LEU D 1 87 ? -5.070 13.039 47.324 1.00 28.39 91 LEU D CA 1
ATOM 3570 C C . LEU D 1 87 ? -3.740 12.943 46.559 1.00 28.70 91 LEU D C 1
ATOM 3571 O O . LEU D 1 87 ? -3.540 13.620 45.543 1.00 28.59 91 LEU D O 1
ATOM 3576 N N . GLN D 1 88 ? -2.837 12.095 47.044 1.00 29.28 92 GLN D N 1
ATOM 3577 C CA . GLN D 1 88 ? -1.605 11.829 46.304 1.00 29.86 92 GLN D CA 1
ATOM 3578 C C . GLN D 1 88 ? -1.897 11.366 44.882 1.00 29.51 92 GLN D C 1
ATOM 3579 O O . GLN D 1 88 ? -1.269 11.837 43.933 1.00 29.80 92 GLN D O 1
ATOM 3585 N N . PHE D 1 89 ? -2.841 10.429 44.759 1.00 29.11 93 PHE D N 1
ATOM 3586 C CA . PHE D 1 89 ? -3.265 9.900 43.476 1.00 28.99 93 PHE D CA 1
ATOM 3587 C C . PHE D 1 89 ? -3.866 10.976 42.570 1.00 28.54 93 PHE D C 1
ATOM 3588 O O . PHE D 1 89 ? -3.561 11.021 41.371 1.00 28.81 93 PHE D O 1
ATOM 3596 N N . ALA D 1 90 ? -4.741 11.801 43.140 1.00 28.04 94 ALA D N 1
ATOM 3597 C CA . ALA D 1 90 ? -5.401 12.843 42.367 1.00 27.77 94 ALA D CA 1
ATOM 3598 C C . ALA D 1 90 ? -4.329 13.744 41.728 1.00 28.11 94 ALA D C 1
ATOM 3599 O O . ALA D 1 90 ? -4.462 14.150 40.585 1.00 28.20 94 ALA D O 1
ATOM 3601 N N . TYR D 1 91 ? -3.242 13.981 42.466 1.00 28.52 95 TYR D N 1
ATOM 3602 C CA . TYR D 1 91 ? -2.166 14.865 42.027 1.00 29.10 95 TYR D CA 1
ATOM 3603 C C . TYR D 1 91 ? -0.966 14.208 41.319 1.00 29.91 95 TYR D C 1
ATOM 3604 O O . TYR D 1 91 ? -0.077 14.933 40.895 1.00 30.59 95 TYR D O 1
ATOM 3613 N N . THR D 1 92 ? -0.923 12.873 41.186 1.00 30.05 96 THR D N 1
ATOM 3614 C CA . THR D 1 92 ? 0.221 12.190 40.543 1.00 31.10 96 THR D CA 1
ATOM 3615 C C . THR D 1 92 ? -0.110 11.034 39.559 1.00 31.30 96 THR D C 1
ATOM 3616 O O . THR D 1 92 ? 0.788 10.554 38.855 1.00 32.37 96 THR D O 1
ATOM 3620 N N . ALA D 1 93 ? -1.365 10.569 39.551 1.00 30.54 97 ALA D N 1
ATOM 3621 C CA . ALA D 1 93 ? -1.794 9.407 38.747 1.00 30.88 97 ALA D CA 1
ATOM 3622 C C . ALA D 1 93 ? -1.211 8.087 39.279 1.00 31.55 97 ALA D C 1
ATOM 3623 O O . ALA D 1 93 ? -1.232 7.059 38.587 1.00 32.42 97 ALA D O 1
ATOM 3625 N N . LYS D 1 94 ? -0.677 8.122 40.498 1.00 31.53 98 LYS D N 1
ATOM 3626 C CA . LYS D 1 94 ? -0.075 6.951 41.121 1.00 32.87 98 LYS D CA 1
ATOM 3627 C C . LYS D 1 94 ? -0.676 6.729 42.509 1.00 32.48 98 LYS D C 1
ATOM 3628 O O . LYS D 1 94 ? -0.772 7.661 43.311 1.00 31.48 98 LYS D O 1
ATOM 3634 N N . LEU D 1 95 ? -1.072 5.490 42.774 1.00 32.56 99 LEU D N 1
ATOM 3635 C CA . LEU D 1 95 ? -1.600 5.093 44.075 1.00 32.65 99 LEU D CA 1
ATOM 3636 C C . LEU D 1 95 ? -0.716 4.019 44.674 1.00 34.33 99 LEU D C 1
ATOM 3637 O O . LEU D 1 95 ? -0.502 2.948 44.066 1.00 35.11 99 LEU D O 1
ATOM 3642 N N . LEU D 1 96 ? -0.208 4.301 45.866 1.00 34.64 100 LEU D N 1
ATOM 3643 C CA . LEU D 1 96 ? 0.672 3.385 46.576 1.00 36.19 100 LEU D CA 1
ATOM 3644 C C . LEU D 1 96 ? -0.019 2.893 47.864 1.00 36.27 100 LEU D C 1
ATOM 3645 O O . LEU D 1 96 ? -0.400 3.702 48.719 1.00 35.56 100 LEU D O 1
ATOM 3650 N N . LEU D 1 97 ? -0.216 1.578 47.989 1.00 36.57 101 LEU D N 1
ATOM 3651 C CA . LEU D 1 97 ? -0.930 1.025 49.145 1.00 36.98 101 LEU D CA 1
ATOM 3652 C C . LEU D 1 97 ? -0.299 -0.233 49.699 1.00 38.33 101 LEU D C 1
ATOM 3653 O O . LEU D 1 97 ? 0.531 -0.867 49.052 1.00 38.91 101 LEU D O 1
ATOM 3658 N N . SER D 1 98 ? -0.720 -0.584 50.910 1.00 38.65 102 SER D N 1
ATOM 3659 C CA . SER D 1 98 ? -0.358 -1.848 51.529 1.00 40.18 102 SER D CA 1
ATOM 3660 C C . SER D 1 98 ? -1.582 -2.375 52.252 1.00 39.47 102 SER D C 1
ATOM 3661 O O . SER D 1 98 ? -2.630 -1.751 52.220 1.00 38.35 102 SER D O 1
ATOM 3664 N N . ARG D 1 99 ? -1.426 -3.515 52.918 1.00 40.97 103 ARG D N 1
ATOM 3665 C CA . ARG D 1 99 ? -2.510 -4.175 53.658 1.00 40.72 103 ARG D CA 1
ATOM 3666 C C . ARG D 1 99 ? -2.999 -3.323 54.828 1.00 40.12 103 ARG D C 1
ATOM 3667 O O . ARG D 1 99 ? -4.124 -3.479 55.295 1.00 39.29 103 ARG D O 1
ATOM 3675 N N . GLU D 1 100 ? -2.124 -2.429 55.281 1.00 40.50 104 GLU D N 1
ATOM 3676 C CA . GLU D 1 10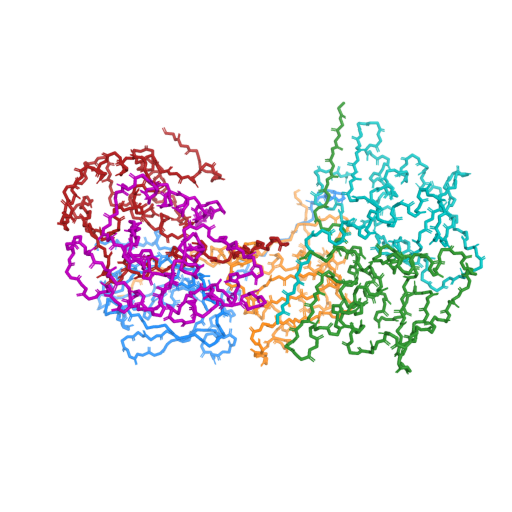0 ? -2.386 -1.533 56.399 1.00 40.95 104 GLU D CA 1
ATOM 3677 C C . GLU D 1 100 ? -3.491 -0.532 56.095 1.00 39.15 104 GLU D C 1
ATOM 3678 O O . GLU D 1 100 ? -4.285 -0.208 56.970 1.00 39.55 104 GLU D O 1
ATOM 3684 N N . ASN D 1 101 ? -3.558 -0.066 54.850 1.00 37.74 105 ASN D N 1
ATOM 3685 C CA . ASN D 1 101 ? -4.461 1.024 54.500 1.00 36.18 105 ASN D CA 1
ATOM 3686 C C . ASN D 1 101 ? -5.365 0.772 53.284 1.00 35.33 105 ASN D C 1
ATOM 3687 O O . ASN D 1 101 ? -6.264 1.575 53.003 1.00 33.93 105 ASN D O 1
ATOM 3692 N N . ILE D 1 102 ? -5.144 -0.346 52.582 1.00 35.46 106 ILE D N 1
ATOM 3693 C CA . ILE D 1 102 ? -5.900 -0.629 51.352 1.00 33.98 106 ILE D CA 1
ATOM 3694 C C . ILE D 1 102 ? -7.426 -0.545 51.508 1.00 33.61 106 ILE D C 1
ATOM 3695 O O . ILE D 1 102 ? -8.112 0.077 50.679 1.00 32.86 106 ILE D O 1
ATOM 3700 N N . ARG D 1 103 ? -7.954 -1.162 52.560 1.00 34.35 107 ARG D N 1
ATOM 3701 C CA . ARG D 1 103 ? -9.398 -1.172 52.764 1.00 34.40 107 ARG D CA 1
ATOM 3702 C C . ARG D 1 103 ? -9.956 0.257 53.001 1.00 33.63 107 ARG D C 1
ATOM 3703 O O . ARG D 1 103 ? -10.899 0.688 52.329 1.00 33.21 107 ARG D O 1
ATOM 3711 N N . GLU D 1 104 ? -9.341 0.981 53.930 1.00 33.64 108 GLU D N 1
ATOM 3712 C CA . GLU D 1 104 ? -9.716 2.380 54.176 1.00 33.10 108 GLU D CA 1
ATOM 3713 C C . GLU D 1 104 ? -9.673 3.235 52.905 1.00 32.04 108 GLU D C 1
ATOM 3714 O O . GLU D 1 104 ? -10.634 3.941 52.590 1.00 31.70 108 GLU D O 1
ATOM 3720 N N . VAL D 1 105 ? -8.575 3.128 52.162 1.00 31.72 109 VAL D N 1
ATOM 3721 C CA . VAL D 1 105 ? -8.417 3.847 50.904 1.00 30.89 109 VAL D CA 1
ATOM 3722 C C . VAL D 1 105 ? -9.505 3.505 49.882 1.00 30.71 109 VAL D C 1
ATOM 3723 O O . VAL D 1 105 ? -10.104 4.409 49.302 1.00 30.20 109 VAL D O 1
ATOM 3727 N N . ILE D 1 106 ? -9.782 2.214 49.687 1.00 31.33 110 ILE D N 1
ATOM 3728 C CA . ILE D 1 106 ? -10.857 1.782 48.804 1.00 31.52 110 ILE D CA 1
ATOM 3729 C C . ILE D 1 106 ? -12.214 2.323 49.257 1.00 31.65 110 ILE D C 1
ATOM 3730 O O . ILE D 1 106 ? -12.988 2.817 48.436 1.00 31.50 110 ILE D O 1
ATOM 3735 N N . ARG D 1 107 ? -12.499 2.209 50.555 1.00 32.15 111 ARG D N 1
ATOM 3736 C CA . ARG D 1 107 ? -13.752 2.702 51.115 1.00 32.57 111 ARG D CA 1
ATOM 3737 C C . ARG D 1 107 ? -13.907 4.209 50.922 1.00 31.91 111 ARG D C 1
ATOM 3738 O O . ARG D 1 107 ? -14.993 4.684 50.588 1.00 32.17 111 ARG D O 1
ATOM 3746 N N A CYS D 1 108 ? -12.824 4.956 51.133 0.50 31.26 112 CYS D N 1
ATOM 3747 N N B CYS D 1 108 ? -12.821 4.946 51.126 0.50 31.25 112 CYS D N 1
ATOM 3748 C CA A CYS D 1 108 ? -12.854 6.411 50.973 0.50 30.74 112 CYS D CA 1
ATOM 3749 C CA B CYS D 1 108 ? -12.842 6.393 50.962 0.50 30.73 112 CYS D CA 1
ATOM 3750 C C A CYS D 1 108 ? -12.960 6.822 49.493 0.50 30.13 112 CYS D C 1
ATOM 3751 C C B CYS D 1 108 ? -13.011 6.784 49.490 0.50 30.16 112 CYS D C 1
ATOM 3752 O O A CYS D 1 108 ? -13.555 7.847 49.177 0.50 30.02 112 CYS D O 1
ATOM 3753 O O B CYS D 1 108 ? -13.692 7.758 49.177 0.50 30.10 112 CYS D O 1
ATOM 3758 N N . ALA D 1 109 ? -12.407 6.006 48.590 1.00 29.94 113 ALA D N 1
ATOM 3759 C CA . ALA D 1 109 ? -12.540 6.245 47.141 1.00 29.64 113 ALA D CA 1
ATOM 3760 C C . ALA D 1 109 ? -13.984 6.053 46.657 1.00 30.26 113 ALA D C 1
ATOM 3761 O O . ALA D 1 109 ? -14.447 6.758 45.755 1.00 30.18 113 ALA D O 1
ATOM 3763 N N . GLU D 1 110 ? -14.686 5.107 47.268 1.00 31.06 114 GLU D N 1
ATOM 3764 C CA . GLU D 1 110 ? -16.088 4.843 46.968 1.00 32.00 114 GLU D CA 1
ATOM 3765 C C . GLU D 1 110 ? -16.917 6.025 47.436 1.00 32.19 114 GLU D C 1
ATOM 3766 O O . GLU D 1 110 ? -17.769 6.511 46.701 1.00 32.62 114 GLU D O 1
ATOM 3772 N N . PHE D 1 111 ? -16.678 6.474 48.667 1.00 32.09 115 PHE D N 1
ATOM 3773 C CA . PHE D 1 111 ? -17.415 7.620 49.207 1.00 32.49 115 PHE D CA 1
ATOM 3774 C C . PHE D 1 111 ? -17.168 8.860 48.353 1.00 31.80 115 PHE D C 1
ATOM 3775 O O . PHE D 1 111 ? -18.090 9.624 48.071 1.00 32.37 115 PHE D O 1
ATOM 3783 N N . LEU D 1 112 ? -15.922 9.047 47.932 1.00 30.76 116 LEU D N 1
ATOM 3784 C CA . LEU D 1 112 ? -15.575 10.249 47.191 1.00 30.19 116 LEU D CA 1
ATOM 3785 C C . LEU D 1 112 ? -15.856 10.125 45.709 1.00 30.18 116 LEU D C 1
ATOM 3786 O O . LEU D 1 112 ? -15.759 11.110 44.985 1.00 29.93 116 LEU D O 1
ATOM 3791 N N . ARG D 1 113 ? -16.201 8.912 45.255 1.00 30.63 117 ARG D N 1
ATOM 3792 C CA . ARG D 1 113 ? -16.444 8.647 43.821 1.00 30.89 117 ARG D CA 1
ATOM 3793 C C . ARG D 1 113 ? -15.268 9.146 42.956 1.00 30.04 117 ARG D C 1
ATOM 3794 O O . ARG D 1 113 ? -15.430 9.922 42.005 1.00 30.09 117 ARG D O 1
ATOM 3802 N N . MET D 1 114 ? -14.083 8.691 43.319 1.00 29.45 118 MET D N 1
ATOM 3803 C CA . MET D 1 114 ? -12.853 9.034 42.637 1.00 28.87 118 MET D CA 1
ATOM 3804 C C . MET D 1 114 ? -12.846 8.427 41.246 1.00 29.32 118 MET D C 1
ATOM 3805 O O . MET D 1 114 ? -13.169 7.230 41.074 1.00 29.93 118 MET D O 1
ATOM 3810 N N . HIS D 1 115 ? -12.423 9.221 40.266 1.00 29.16 119 HIS D N 1
ATOM 3811 C CA . HIS D 1 115 ? -12.253 8.689 38.905 1.00 29.75 119 HIS D CA 1
ATOM 3812 C C . HIS D 1 115 ? -10.928 7.963 38.701 1.00 29.72 119 HIS D C 1
ATOM 3813 O O . HIS D 1 115 ? -9.981 8.160 39.455 1.00 29.17 119 HIS D O 1
ATOM 3820 N N . ASN D 1 116 ? -10.888 7.135 37.656 1.00 30.55 120 ASN D N 1
ATOM 3821 C CA . ASN D 1 116 ? -9.654 6.653 37.068 1.00 30.88 120 ASN D CA 1
ATOM 3822 C C . ASN D 1 116 ? -9.011 5.531 37.866 1.00 30.99 120 ASN D C 1
ATOM 3823 O O . ASN D 1 116 ? -7.839 5.224 37.694 1.00 31.26 120 ASN D O 1
ATOM 3828 N N . LEU D 1 117 ? -9.809 4.893 38.706 1.00 31.01 121 LEU D N 1
ATOM 3829 C CA . LEU D 1 117 ? -9.344 3.765 39.492 1.00 31.72 121 LEU D CA 1
ATOM 3830 C C . LEU D 1 117 ? -9.787 2.433 38.909 1.00 33.97 121 LEU D C 1
ATOM 3831 O O . LEU D 1 117 ? -9.355 1.372 39.379 1.00 34.40 121 LEU D O 1
ATOM 3836 N N . GLU D 1 118 ? -10.637 2.485 37.885 1.00 35.57 122 GLU D N 1
ATOM 3837 C CA . GLU D 1 118 ? -11.228 1.280 37.301 1.00 38.44 122 GLU D CA 1
ATOM 3838 C C . GLU D 1 118 ? -10.203 0.229 36.822 1.00 39.64 122 GLU D C 1
ATOM 3839 O O . GLU D 1 118 ? -10.454 -0.978 36.914 1.00 40.35 122 GLU D O 1
ATOM 3845 N N . ASP D 1 119 ? -9.052 0.691 36.329 1.00 39.91 123 ASP D N 1
ATOM 3846 C CA . ASP D 1 119 ? -8.022 -0.195 35.779 1.00 41.95 123 ASP D CA 1
ATOM 3847 C C . ASP D 1 119 ? -7.227 -0.933 36.873 1.00 41.65 123 ASP D C 1
ATOM 3848 O O . ASP D 1 119 ? -6.481 -1.872 36.575 1.00 42.66 123 ASP D O 1
ATOM 3853 N N . SER D 1 120 ? -7.376 -0.519 38.134 1.00 39.83 124 SER D N 1
ATOM 3854 C CA . SER D 1 120 ? -6.599 -1.132 39.222 1.00 39.33 124 SER D CA 1
ATOM 3855 C C . SER D 1 120 ? -6.977 -2.609 39.420 1.00 40.28 124 SER D C 1
ATOM 3856 O O . SER D 1 120 ? -7.964 -3.087 38.865 1.00 40.89 124 SER D O 1
ATOM 3859 N N . CYS D 1 121 ? -6.184 -3.330 40.200 1.00 40.52 125 CYS D N 1
ATOM 3860 C CA A CYS D 1 121 ? -6.447 -4.729 40.528 0.50 41.73 125 CYS D CA 1
ATOM 3861 C CA B CYS D 1 121 ? -6.544 -4.715 40.478 0.50 41.83 125 CYS D CA 1
ATOM 3862 C C . CYS D 1 121 ? -7.224 -4.885 41.847 1.00 41.04 125 CYS D C 1
ATOM 3863 O O . CYS D 1 121 ? -7.305 -5.991 42.406 1.00 41.85 125 CYS D O 1
ATOM 3868 N N . PHE D 1 122 ? -7.768 -3.783 42.349 1.00 39.42 126 PHE D N 1
ATOM 3869 C CA . PHE D 1 122 ? -8.495 -3.784 43.611 1.00 39.41 126 PHE D CA 1
ATOM 3870 C C . PHE D 1 122 ? -9.990 -3.919 43.395 1.00 39.57 126 PHE D C 1
ATOM 3871 O O . PHE D 1 122 ? -10.566 -3.198 42.573 1.00 39.58 126 PHE D O 1
ATOM 3879 N N . SER D 1 123 ? -10.614 -4.837 44.135 1.00 40.10 127 SER D N 1
ATOM 3880 C CA . SER D 1 123 ? -12.080 -4.925 44.205 1.00 40.85 127 SER D CA 1
ATOM 3881 C C . SER D 1 123 ? -12.604 -3.797 45.087 1.00 39.70 127 SER D C 1
ATOM 3882 O O . SER D 1 123 ? -12.003 -3.479 46.110 1.00 39.28 127 SER D O 1
ATOM 3885 N N . PHE D 1 124 ? -13.726 -3.203 44.699 1.00 40.10 128 PHE D N 1
ATOM 3886 C CA . PHE D 1 124 ? -14.344 -2.154 45.515 1.00 39.76 128 PHE D CA 1
ATOM 3887 C C . PHE D 1 124 ? -15.592 -2.744 46.190 1.00 40.62 128 PHE D C 1
ATOM 3888 O O . PHE D 1 124 ? -16.652 -2.853 45.581 1.00 42.07 128 PHE D O 1
ATOM 3896 N N . LEU D 1 125 ? -15.420 -3.181 47.438 1.00 40.44 129 LEU D N 1
ATOM 3897 C CA . LEU D 1 125 ? -16.452 -3.922 48.176 1.00 41.70 129 LEU D CA 1
ATOM 3898 C C . LEU D 1 125 ? -16.996 -3.104 49.363 1.00 41.35 129 LEU D C 1
ATOM 3899 O O . LEU D 1 125 ? -18.065 -3.427 49.902 1.00 42.34 129 LEU D O 1
ATOM 3904 N N . PRO E 1 6 ? 5.061 -5.850 51.268 1.00 58.07 10 PRO E N 1
ATOM 3905 C CA . PRO E 1 6 ? 4.591 -5.928 49.881 1.00 57.08 10 PRO E CA 1
ATOM 3906 C C . PRO E 1 6 ? 3.684 -4.750 49.487 1.00 54.56 10 PRO E C 1
ATOM 3907 O O . PRO E 1 6 ? 2.515 -4.692 49.888 1.00 53.38 10 PRO E O 1
ATOM 3911 N N . MET E 1 7 ? 4.244 -3.832 48.699 1.00 53.46 11 MET E N 1
ATOM 3912 C CA . MET E 1 7 ? 3.564 -2.615 48.274 1.00 51.30 11 MET E CA 1
ATOM 3913 C C . MET E 1 7 ? 2.744 -2.837 47.010 1.00 50.14 11 MET E C 1
ATOM 3914 O O . MET E 1 7 ? 3.208 -3.504 46.083 1.00 51.51 11 MET E O 1
ATOM 3919 N N . TYR E 1 8 ? 1.522 -2.304 46.991 1.00 47.68 12 TYR E N 1
ATOM 3920 C CA . TYR E 1 8 ? 0.676 -2.318 45.795 1.00 45.97 12 TYR E CA 1
ATOM 3921 C C . TYR E 1 8 ? 0.733 -0.952 45.137 1.00 44.24 12 TYR E C 1
ATOM 3922 O O . TYR E 1 8 ? 0.342 0.044 45.736 1.00 43.13 12 TYR E O 1
ATOM 3931 N N . VAL E 1 9 ? 1.235 -0.927 43.909 1.00 43.35 13 VAL E N 1
ATOM 3932 C CA . VAL E 1 9 ? 1.376 0.289 43.143 1.00 41.67 13 VAL E CA 1
ATOM 3933 C C . VAL E 1 9 ? 0.461 0.254 41.915 1.00 40.68 13 VAL E C 1
ATOM 3934 O O . VAL E 1 9 ? 0.564 -0.648 41.076 1.00 42.38 13 VAL E O 1
ATOM 3938 N N . TYR E 1 10 ? -0.437 1.226 41.828 1.00 38.04 14 TYR E N 1
ATOM 3939 C CA . TYR E 1 10 ? -1.281 1.401 40.662 1.00 36.97 14 TYR E CA 1
ATOM 3940 C C . TYR E 1 10 ? -0.876 2.705 40.000 1.00 36.26 14 TYR E C 1
ATOM 3941 O O . TYR E 1 10 ? -0.698 3.713 40.683 1.00 34.33 14 TYR E O 1
ATOM 3950 N N . GLU E 1 11 ? -0.689 2.646 38.680 1.00 36.89 15 GLU E N 1
ATOM 3951 C CA . GLU E 1 11 ? -0.419 3.812 37.854 1.00 36.94 15 GLU E CA 1
ATOM 3952 C C . GLU E 1 11 ? -1.570 3.926 36.884 1.00 36.43 15 GLU E C 1
ATOM 3953 O O . GLU E 1 11 ? -1.868 2.992 36.133 1.00 37.66 15 GLU E O 1
ATOM 3959 N N . SER E 1 12 ? -2.263 5.046 36.920 1.00 34.74 16 SER E N 1
ATOM 3960 C CA . SER E 1 12 ? -3.325 5.252 35.958 1.00 34.47 16 SER E CA 1
ATOM 3961 C C . SER E 1 12 ? -2.718 5.919 34.725 1.00 34.32 16 SER E C 1
ATOM 3962 O O . SER E 1 12 ? -2.103 6.975 34.825 1.00 33.67 16 SER E O 1
ATOM 3965 N N . THR E 1 13 ? -2.870 5.282 33.573 1.00 35.52 17 THR E N 1
ATOM 3966 C CA . THR E 1 13 ? -2.354 5.840 32.322 1.00 35.90 17 THR E CA 1
ATOM 3967 C C . THR E 1 13 ? -3.285 6.900 31.732 1.00 34.52 17 THR E C 1
ATOM 3968 O O . THR E 1 13 ? -2.844 7.702 30.913 1.00 34.60 17 THR E O 1
ATOM 3972 N N . VAL E 1 14 ? -4.556 6.904 32.156 1.00 33.54 18 VAL E N 1
ATOM 3973 C CA . VAL E 1 14 ? -5.565 7.860 31.644 1.00 32.63 18 VAL E CA 1
ATOM 3974 C C . VAL E 1 14 ? -5.766 9.101 32.549 1.00 30.99 18 VAL E C 1
ATOM 3975 O O . VAL E 1 14 ? -6.322 10.120 32.115 1.00 30.48 18 VAL E O 1
ATOM 3979 N N . HIS E 1 15 ? -5.285 9.025 33.786 1.00 30.44 19 HIS E N 1
ATOM 3980 C CA . HIS E 1 15 ? -5.631 10.022 34.800 1.00 29.28 19 HIS E CA 1
ATOM 3981 C C . HIS E 1 15 ? -5.238 11.481 34.452 1.00 28.55 19 HIS E C 1
ATOM 3982 O O . HIS E 1 15 ? -6.081 12.393 34.492 1.00 27.95 19 HIS E O 1
ATOM 3989 N N . CYS E 1 16 ? -3.964 11.713 34.129 1.00 29.05 20 CYS E N 1
ATOM 3990 C CA . CYS E 1 16 ? -3.523 13.064 33.782 1.00 29.04 20 CYS E CA 1
ATOM 3991 C C . CYS E 1 16 ? -4.315 13.665 32.631 1.00 28.46 20 CYS E C 1
ATOM 3992 O O . CYS E 1 16 ? -4.751 14.808 32.719 1.00 28.23 20 CYS E O 1
ATOM 3995 N N . THR E 1 17 ? -4.513 12.887 31.577 1.00 29.22 21 THR E N 1
ATOM 3996 C CA . THR E 1 17 ? -5.326 13.314 30.440 1.00 29.53 21 THR E CA 1
ATOM 3997 C C . THR E 1 17 ? -6.733 13.699 30.924 1.00 28.96 21 THR E C 1
ATOM 3998 O O . THR E 1 17 ? -7.255 14.764 30.574 1.00 28.62 21 THR E O 1
ATOM 4002 N N . ASN E 1 18 ? -7.306 12.853 31.775 1.00 28.96 22 ASN E N 1
ATOM 4003 C CA . ASN E 1 18 ? -8.655 13.050 32.302 1.00 28.68 22 ASN E CA 1
ATOM 4004 C C . ASN E 1 18 ? -8.812 14.252 33.213 1.00 27.66 22 ASN E C 1
ATOM 4005 O O . ASN E 1 18 ? -9.834 14.924 33.166 1.00 27.55 22 ASN E O 1
ATOM 4010 N N . ILE E 1 19 ? -7.809 14.526 34.042 1.00 27.09 23 ILE E N 1
ATOM 4011 C CA . ILE E 1 19 ? -7.860 15.711 34.864 1.00 26.32 23 ILE E CA 1
ATOM 4012 C C . ILE E 1 19 ? -7.884 16.952 33.970 1.00 26.16 23 ILE E C 1
ATOM 4013 O O . ILE E 1 19 ? -8.682 17.882 34.208 1.00 25.88 23 ILE E O 1
ATOM 4018 N N . LEU E 1 20 ? -7.030 16.955 32.940 1.00 26.49 24 LEU E N 1
ATOM 4019 C CA . LEU E 1 20 ? -6.970 18.102 32.039 1.00 26.48 24 LEU E CA 1
ATOM 4020 C C . LEU E 1 20 ? -8.258 18.255 31.249 1.00 26.89 24 LEU E C 1
ATOM 4021 O O . LEU E 1 20 ? -8.720 19.384 31.055 1.00 26.70 24 LEU E O 1
ATOM 4026 N N . LEU E 1 21 ? -8.864 17.137 30.836 1.00 27.58 25 LEU E N 1
ATOM 4027 C CA . LEU E 1 21 ? -10.204 17.196 30.207 1.00 28.18 25 LEU E CA 1
ATOM 4028 C C . LEU E 1 21 ? -11.252 17.753 31.176 1.00 27.73 25 LEU E C 1
ATOM 4029 O O . LEU E 1 21 ? -12.142 18.499 30.768 1.00 28.00 25 LEU E O 1
ATOM 4034 N N . GLY E 1 22 ? -11.135 17.401 32.461 1.00 27.21 26 GLY E N 1
ATOM 4035 C CA . GLY E 1 22 ? -12.019 17.959 33.488 1.00 26.92 26 GLY E CA 1
ATOM 4036 C C . GLY E 1 22 ? -11.791 19.463 33.589 1.00 26.42 26 GLY E C 1
ATOM 4037 O O . GLY E 1 22 ? -12.735 20.224 33.653 1.00 26.60 26 GLY E O 1
ATOM 4038 N N . LEU E 1 23 ? -10.529 19.891 33.607 1.00 25.94 27 LEU E N 1
ATOM 4039 C CA . LEU E 1 23 ? -10.227 21.320 33.713 1.00 25.59 27 LEU E CA 1
ATOM 4040 C C . LEU E 1 23 ? -10.736 22.119 32.502 1.00 26.00 27 LEU E C 1
ATOM 4041 O O . LEU E 1 23 ? -11.289 23.207 32.664 1.00 26.01 27 LEU E O 1
ATOM 4046 N N . ASN E 1 24 ? -10.614 21.539 31.307 1.00 26.51 28 ASN E N 1
ATOM 4047 C CA . ASN E 1 24 ? -11.018 22.214 30.077 1.00 27.09 28 ASN E CA 1
ATOM 4048 C C . ASN E 1 24 ? -12.530 22.356 30.004 1.00 27.65 28 ASN E C 1
ATOM 4049 O O . ASN E 1 24 ? -13.035 23.387 29.568 1.00 27.95 28 ASN E O 1
ATOM 4054 N N . ASP E 1 25 ? -13.240 21.309 30.426 1.00 27.92 29 ASP E N 1
ATOM 4055 C CA . ASP E 1 25 ? -14.696 21.326 30.524 1.00 28.82 29 ASP E CA 1
ATOM 4056 C C . ASP E 1 25 ? -15.152 22.485 31.448 1.00 28.53 29 ASP E C 1
ATOM 4057 O O . ASP E 1 25 ? -16.054 23.255 31.093 1.00 28.90 29 ASP E O 1
ATOM 4062 N N . GLN E 1 26 ? -14.521 22.585 32.615 1.00 27.45 30 GLN E N 1
ATOM 4063 C CA . GLN E 1 26 ? -14.791 23.648 33.594 1.00 27.25 30 GLN E CA 1
ATOM 4064 C C . GLN E 1 26 ? -14.580 25.030 32.961 1.00 27.31 30 GLN E C 1
ATOM 4065 O O . GLN E 1 26 ? -15.423 25.916 33.084 1.00 27.88 30 GLN E O 1
ATOM 4071 N N . ARG E 1 27 ? -13.463 25.190 32.264 1.00 26.95 31 ARG E N 1
ATOM 4072 C CA . ARG E 1 27 ? -13.148 26.427 31.530 1.00 27.10 31 ARG E CA 1
ATOM 4073 C C . ARG E 1 27 ? -14.241 26.832 30.536 1.00 28.15 31 ARG E C 1
ATOM 4074 O O . ARG E 1 27 ? -14.670 27.983 30.530 1.00 28.37 31 ARG E O 1
ATOM 4082 N N . LYS E 1 28 ? -14.687 25.890 29.702 1.00 28.99 32 LYS E N 1
ATOM 4083 C CA . LYS E 1 28 ? -15.697 26.167 28.663 1.00 31.29 32 LYS E CA 1
ATOM 4084 C C . LYS E 1 28 ? -17.099 26.465 29.215 1.00 31.92 32 LYS E C 1
ATOM 4085 O O . LYS E 1 28 ? -17.923 27.101 28.549 1.00 33.13 32 LYS E O 1
ATOM 4091 N N . LYS E 1 29 ? -17.391 25.975 30.409 1.00 31.06 33 LYS E N 1
ATOM 4092 C CA . LYS E 1 29 ? -18.685 26.266 31.007 1.00 31.93 33 LYS E CA 1
ATOM 4093 C C . LYS E 1 29 ? -18.548 27.380 32.023 1.00 30.97 33 LYS E C 1
ATOM 4094 O O . LYS E 1 29 ? -19.519 27.739 32.669 1.00 32.43 33 LYS E O 1
ATOM 4100 N N . ASP E 1 30 ? -17.335 27.908 32.160 1.00 29.54 34 ASP E N 1
ATOM 4101 C CA . ASP E 1 30 ? -16.999 28.920 33.165 1.00 29.25 34 ASP E CA 1
ATOM 4102 C C . ASP E 1 30 ? -17.424 28.472 34.566 1.00 29.25 34 ASP E C 1
ATOM 4103 O O . ASP E 1 30 ? -18.222 29.123 35.238 1.00 29.96 34 ASP E O 1
ATOM 4108 N N . ILE E 1 31 ? -16.861 27.348 34.994 1.00 28.58 35 ILE E N 1
ATOM 4109 C CA . ILE E 1 31 ? -17.177 26.754 36.287 1.00 28.62 35 ILE E CA 1
ATOM 4110 C C . ILE E 1 31 ? -15.858 26.580 37.023 1.00 27.71 35 ILE E C 1
ATOM 4111 O O . ILE E 1 31 ? -14.882 26.126 36.436 1.00 27.06 35 ILE E O 1
ATOM 4116 N N . LEU E 1 32 ? -15.822 26.993 38.286 1.00 27.85 36 LEU E N 1
ATOM 4117 C CA . LEU E 1 32 ? -14.603 26.901 39.106 1.00 27.24 36 LEU E CA 1
ATOM 4118 C C . LEU E 1 32 ? -13.382 27.684 38.589 1.00 26.74 36 LEU E C 1
ATOM 4119 O O . LEU E 1 32 ? -12.242 27.406 38.981 1.00 26.25 36 LEU E O 1
ATOM 4124 N N . CYS E 1 33 ? -13.618 28.664 37.726 1.00 27.00 37 CYS E N 1
ATOM 4125 C CA . CYS E 1 33 ? -12.560 29.535 37.224 1.00 27.24 37 CYS E CA 1
ATOM 4126 C C . CYS E 1 33 ? -12.300 30.687 38.198 1.00 28.14 37 CYS E C 1
ATOM 4127 O O . CYS E 1 33 ? -13.129 30.987 39.064 1.00 29.57 37 CYS E O 1
ATOM 4130 N N . ASP E 1 34 ? -11.127 31.306 38.103 1.00 28.34 38 ASP E N 1
ATOM 4131 C CA . ASP E 1 34 ? -10.757 32.332 39.076 1.00 28.55 38 ASP E CA 1
ATOM 4132 C C . ASP E 1 34 ? -10.028 33.549 38.463 1.00 28.75 38 ASP E C 1
ATOM 4133 O O . ASP E 1 34 ? -9.468 34.368 39.180 1.00 28.72 38 ASP E O 1
ATOM 4138 N N . VAL E 1 35 ? -10.023 33.654 37.140 1.00 28.13 39 VAL E N 1
ATOM 4139 C CA . VAL E 1 35 ? -9.343 34.755 36.477 1.00 29.31 39 VAL E CA 1
ATOM 4140 C C . VAL E 1 35 ? -9.999 34.947 35.125 1.00 29.27 39 VAL E C 1
ATOM 4141 O O . VAL E 1 35 ? -10.394 33.961 34.498 1.00 28.41 39 VAL E O 1
ATOM 4145 N N . THR E 1 36 ? -10.173 36.204 34.709 1.00 29.79 40 THR E N 1
ATOM 4146 C CA . THR E 1 36 ? -10.628 36.526 33.351 1.00 30.27 40 THR E CA 1
ATOM 4147 C C . THR E 1 36 ? -9.512 37.207 32.573 1.00 30.83 40 THR E C 1
ATOM 4148 O O . THR E 1 36 ? -9.147 38.361 32.855 1.00 32.51 40 THR E O 1
ATOM 4152 N N . LEU E 1 37 ? -8.986 36.511 31.576 1.00 29.90 41 LEU E N 1
ATOM 4153 C CA . LEU E 1 37 ? -7.952 37.091 30.714 1.00 29.75 41 LEU E CA 1
ATOM 4154 C C . LEU E 1 37 ? -8.583 37.963 29.646 1.00 30.36 41 LEU E C 1
ATOM 4155 O O . LEU E 1 37 ? -9.633 37.607 29.086 1.00 31.34 41 LEU E O 1
ATOM 4160 N N . ILE E 1 38 ? -7.968 39.109 29.383 1.00 30.48 42 ILE E N 1
ATOM 4161 C CA . ILE E 1 38 ? -8.373 39.950 28.273 1.00 31.37 42 ILE E CA 1
ATOM 4162 C C . ILE E 1 38 ? -7.219 40.001 27.304 1.00 31.58 42 ILE E C 1
ATOM 4163 O O . ILE E 1 38 ? -6.109 40.410 27.665 1.00 31.64 42 ILE E O 1
ATOM 4168 N N . VAL E 1 39 ? -7.490 39.572 26.075 1.00 31.85 43 VAL E N 1
ATOM 4169 C CA . VAL E 1 39 ? -6.492 39.530 25.018 1.00 32.27 43 VAL E CA 1
ATOM 4170 C C . VAL E 1 39 ? -7.100 40.167 23.773 1.00 33.36 43 VAL E C 1
ATOM 4171 O O . VAL E 1 39 ? -8.069 39.640 23.215 1.00 33.53 43 VAL E O 1
ATOM 4175 N N . GLU E 1 40 ? -6.549 41.315 23.353 1.00 34.73 44 GLU E N 1
ATOM 4176 C CA . GLU E 1 40 ? -7.103 42.051 22.210 1.00 36.31 44 GLU E CA 1
ATOM 4177 C C . GLU E 1 40 ? -8.635 42.166 22.289 1.00 36.12 44 GLU E C 1
ATOM 4178 O O . GLU E 1 40 ? -9.353 41.817 21.339 1.00 36.29 44 GLU E O 1
ATOM 4184 N N . ARG E 1 41 ? -9.112 42.625 23.449 1.00 36.22 45 ARG E N 1
ATOM 4185 C CA . ARG E 1 41 ? -10.532 42.935 23.692 1.00 37.49 45 ARG E CA 1
ATOM 4186 C C . ARG E 1 41 ? -11.471 41.712 23.738 1.00 36.98 45 ARG E C 1
ATOM 4187 O O . ARG E 1 41 ? -12.692 41.861 23.711 1.00 37.57 45 ARG E O 1
ATOM 4195 N N . LYS E 1 42 ? -10.901 40.513 23.838 1.00 36.04 46 LYS E N 1
ATOM 4196 C CA . LYS E 1 42 ? -11.693 39.295 24.040 1.00 35.84 46 LYS E CA 1
ATOM 4197 C C . LYS E 1 42 ? -11.437 38.669 25.406 1.00 34.25 46 LYS E C 1
ATOM 4198 O O . LYS E 1 42 ? -10.297 38.596 25.862 1.00 33.04 46 LYS E O 1
ATOM 4204 N N . GLU E 1 43 ? -12.511 38.236 26.052 1.00 33.57 47 GLU E N 1
ATOM 4205 C CA . GLU E 1 43 ? -12.435 37.630 27.371 1.00 32.71 47 GLU E CA 1
ATOM 4206 C C . GLU E 1 43 ? -12.250 36.109 27.264 1.00 31.50 47 GLU E C 1
ATOM 4207 O O . GLU E 1 43 ? -12.869 35.462 26.408 1.00 31.24 47 GLU E O 1
ATOM 4213 N N . PHE E 1 44 ? -11.389 35.567 28.124 1.00 29.96 48 PHE E N 1
ATOM 4214 C CA . PHE E 1 44 ? -11.229 34.121 28.296 1.00 30.11 48 PHE E CA 1
ATOM 4215 C C . PHE E 1 44 ? -11.190 33.801 29.776 1.00 28.78 48 PHE E C 1
ATOM 4216 O O . PHE E 1 44 ? -10.322 34.304 30.481 1.00 28.98 48 PHE E O 1
ATOM 4224 N N . ARG E 1 45 ? -12.115 32.975 30.250 1.00 28.43 49 ARG E N 1
ATOM 4225 C CA . ARG E 1 45 ? -12.064 32.542 31.654 1.00 27.89 49 ARG E CA 1
ATOM 4226 C C . ARG E 1 45 ? -11.053 31.403 31.797 1.00 27.13 49 ARG E C 1
ATOM 4227 O O . ARG E 1 45 ? -10.908 30.599 30.870 1.00 27.22 49 ARG E O 1
ATOM 4235 N N . ALA E 1 46 ? -10.351 31.336 32.928 1.00 26.68 50 ALA E N 1
ATOM 4236 C CA . ALA E 1 46 ? -9.332 30.291 33.163 1.00 26.09 50 ALA E CA 1
ATOM 4237 C C . ALA E 1 46 ? -9.029 30.036 34.649 1.00 25.80 50 ALA E C 1
ATOM 4238 O O . ALA E 1 46 ? -9.573 30.708 35.528 1.00 26.09 50 ALA E O 1
ATOM 4240 N N . HIS E 1 47 ? -8.152 29.067 34.909 1.00 25.40 51 HIS E N 1
ATOM 4241 C CA . HIS E 1 47 ? -7.689 28.759 36.257 1.00 25.25 51 HIS E CA 1
ATOM 4242 C C . HIS E 1 47 ? -6.263 29.257 36.350 1.00 25.32 51 HIS E C 1
ATOM 4243 O O . HIS E 1 47 ? -5.390 28.810 35.588 1.00 25.23 51 HIS E O 1
ATOM 4250 N N . ARG E 1 48 ? -6.020 30.157 37.292 1.00 25.66 52 ARG E N 1
ATOM 4251 C CA . ARG E 1 48 ? -4.688 30.747 37.448 1.00 25.97 52 ARG E CA 1
ATOM 4252 C C . ARG E 1 48 ? -3.621 29.701 37.709 1.00 25.81 52 ARG E C 1
ATOM 4253 O O . ARG E 1 48 ? -2.521 29.798 37.180 1.00 26.01 52 ARG E O 1
ATOM 4261 N N . ALA E 1 49 ? -3.957 28.717 38.540 1.00 25.59 53 ALA E N 1
ATOM 4262 C CA . ALA E 1 49 ? -3.051 27.615 38.845 1.00 25.54 53 ALA E CA 1
ATOM 4263 C C . ALA E 1 49 ? -2.654 26.860 37.574 1.00 25.31 53 ALA E C 1
ATOM 4264 O O . ALA E 1 49 ? -1.509 26.427 37.438 1.00 25.56 53 ALA E O 1
ATOM 4266 N N . VAL E 1 50 ? -3.591 26.677 36.657 1.00 25.03 54 VAL E N 1
ATOM 4267 C CA . VAL E 1 50 ? -3.282 25.967 35.420 1.00 25.04 54 VAL E CA 1
ATOM 4268 C C . VAL E 1 50 ? -2.403 26.814 34.503 1.00 25.42 54 VAL E C 1
ATOM 4269 O O . VAL E 1 50 ? -1.509 26.294 33.838 1.00 25.73 54 VAL E O 1
ATOM 4273 N N . LEU E 1 51 ? -2.685 28.112 34.454 1.00 25.55 55 LEU E N 1
ATOM 4274 C CA . LEU E 1 51 ? -1.884 29.045 33.681 1.00 26.03 55 LEU E CA 1
ATOM 4275 C C . LEU E 1 51 ? -0.474 29.077 34.211 1.00 26.45 55 LEU E C 1
ATOM 4276 O O . LEU E 1 51 ? 0.479 29.079 33.442 1.00 26.93 55 LEU E O 1
ATOM 4281 N N . ALA E 1 52 ? -0.348 29.092 35.540 1.00 26.43 56 ALA E N 1
ATOM 4282 C CA . ALA E 1 52 ? 0.954 29.174 36.190 1.00 27.03 56 ALA E CA 1
ATOM 4283 C C . ALA E 1 52 ? 1.771 27.919 35.937 1.00 27.16 56 ALA E C 1
ATOM 4284 O O . ALA E 1 52 ? 2.994 27.965 35.848 1.00 27.87 56 ALA E O 1
ATOM 4286 N N . ALA E 1 53 ? 1.098 26.786 35.814 1.00 26.64 57 ALA E N 1
ATOM 4287 C CA . ALA E 1 53 ? 1.817 25.543 35.569 1.00 27.08 57 ALA E CA 1
ATOM 4288 C C . ALA E 1 53 ? 2.256 25.424 34.093 1.00 28.02 57 ALA E C 1
ATOM 4289 O O . ALA E 1 53 ? 3.202 24.692 33.783 1.00 28.52 57 ALA E O 1
ATOM 4291 N N A CYS E 1 54 ? 1.591 26.150 33.197 0.50 28.12 58 CYS E N 1
ATOM 4292 N N B CYS E 1 54 ? 1.560 26.159 33.219 0.50 27.70 58 CYS E N 1
ATOM 4293 C CA A CYS E 1 54 ? 1.909 26.074 31.765 0.50 28.90 58 CYS E CA 1
ATOM 4294 C CA B CYS E 1 54 ? 1.775 26.093 31.769 0.50 28.06 58 CYS E CA 1
ATOM 4295 C C A CYS E 1 54 ? 2.881 27.129 31.285 0.50 29.17 58 CYS E C 1
ATOM 4296 C C B CYS E 1 54 ? 2.657 27.208 31.200 0.50 28.59 58 CYS E C 1
ATOM 4297 O O A CYS E 1 54 ? 3.585 26.925 30.294 0.50 30.12 58 CYS E O 1
ATOM 4298 O O B CYS E 1 54 ? 3.104 27.105 30.059 0.50 29.46 58 CYS E O 1
ATOM 4303 N N . SER E 1 55 ? 2.910 28.255 31.988 1.00 28.97 59 SER E N 1
ATOM 4304 C CA . SER E 1 55 ? 3.618 29.457 31.512 1.00 29.27 59 SER E CA 1
ATOM 4305 C C . SER E 1 55 ? 4.339 30.211 32.617 1.00 29.73 59 SER E C 1
ATOM 4306 O O . SER E 1 55 ? 3.726 30.604 33.617 1.00 29.24 59 SER E O 1
ATOM 4309 N N . GLU E 1 56 ? 5.635 30.437 32.415 1.00 30.83 60 GLU E N 1
ATOM 4310 C CA . GLU E 1 56 ? 6.445 31.154 33.376 1.00 32.19 60 GLU E CA 1
ATOM 4311 C C . GLU E 1 56 ? 5.962 32.600 33.525 1.00 32.12 60 GLU E C 1
ATOM 4312 O O . GLU E 1 56 ? 6.023 33.169 34.626 1.00 32.15 60 GLU E O 1
ATOM 4318 N N . TYR E 1 57 ? 5.479 33.184 32.425 1.00 31.30 61 TYR E N 1
ATOM 4319 C CA . TYR E 1 57 ? 4.908 34.533 32.462 1.00 31.34 61 TYR E CA 1
ATOM 4320 C C . TYR E 1 57 ? 3.664 34.540 33.352 1.00 30.42 61 TYR E C 1
ATOM 4321 O O . TYR E 1 57 ? 3.495 35.428 34.176 1.00 30.72 61 TYR E O 1
ATOM 4330 N N . PHE E 1 58 ? 2.800 33.542 33.201 1.00 29.48 62 PHE E N 1
ATOM 4331 C CA . PHE E 1 58 ? 1.641 33.471 34.076 1.00 28.77 62 PHE E CA 1
ATOM 4332 C C . PHE E 1 58 ? 2.001 33.193 35.534 1.00 28.88 62 PHE E C 1
ATOM 4333 O O . PHE E 1 58 ? 1.424 33.796 36.444 1.00 28.94 62 PHE E O 1
ATOM 4341 N N . TRP E 1 59 ? 2.997 32.334 35.754 1.00 29.46 63 TRP E N 1
ATOM 4342 C CA . TRP E 1 59 ? 3.482 32.079 37.096 1.00 30.05 63 TRP E CA 1
ATOM 4343 C C . TRP E 1 59 ? 3.885 33.377 37.770 1.00 30.71 63 TRP E C 1
ATOM 4344 O O . TRP E 1 59 ? 3.422 33.661 38.879 1.00 30.61 63 TRP E O 1
ATOM 4355 N N . GLN E 1 60 ? 4.701 34.178 37.084 1.00 31.22 64 GLN E N 1
ATOM 4356 C CA . GLN E 1 60 ? 5.151 35.470 37.609 1.00 32.64 64 GLN E CA 1
ATOM 4357 C C . GLN E 1 60 ? 3.984 36.428 37.803 1.00 32.13 64 GLN E C 1
ATOM 4358 O O . GLN E 1 60 ? 3.917 37.141 38.805 1.00 32.86 64 GLN E O 1
ATOM 4364 N N . ALA E 1 61 ? 3.070 36.446 36.835 1.00 31.33 65 ALA E N 1
ATOM 4365 C CA . ALA E 1 61 ? 1.915 37.346 36.880 1.00 31.24 65 ALA E CA 1
ATOM 4366 C C . ALA E 1 61 ? 0.950 37.037 38.017 1.00 30.86 65 ALA E C 1
ATOM 4367 O O . ALA E 1 61 ? 0.331 37.949 38.550 1.00 31.37 65 ALA E O 1
ATOM 4369 N N . LEU E 1 62 ? 0.822 35.770 38.401 1.00 30.13 66 LEU E N 1
ATOM 4370 C CA . LEU E 1 62 ? -0.316 35.369 39.240 1.00 29.83 66 LEU E CA 1
ATOM 4371 C C . LEU E 1 62 ? 0.031 34.847 40.625 1.00 30.98 66 LEU E C 1
ATOM 4372 O O . LEU E 1 62 ? -0.790 34.953 41.541 1.00 31.50 66 LEU E O 1
ATOM 4377 N N . VAL E 1 63 ? 1.249 34.335 40.793 1.00 32.14 67 VAL E N 1
ATOM 4378 C CA . VAL E 1 63 ? 1.633 33.663 42.038 1.00 33.44 67 VAL E CA 1
ATOM 4379 C C . VAL E 1 63 ? 1.506 34.549 43.273 1.00 35.83 67 VAL E C 1
ATOM 4380 O O . VAL E 1 63 ? 1.147 34.057 44.349 1.00 36.03 67 VAL E O 1
ATOM 4384 N N . GLY E 1 64 ? 1.787 35.844 43.119 1.00 38.04 68 GLY E N 1
ATOM 4385 C CA . GLY E 1 64 ? 1.745 36.778 44.242 1.00 41.50 68 GLY E CA 1
ATOM 4386 C C . GLY E 1 64 ? 0.398 37.449 44.482 1.00 43.16 68 GLY E C 1
ATOM 4387 O O . GLY E 1 64 ? 0.239 38.195 45.444 1.00 44.58 68 GLY E O 1
ATOM 4388 N N . GLN E 1 65 ? -0.575 37.172 43.620 1.00 43.42 69 GLN E N 1
ATOM 4389 C CA . GLN E 1 65 ? -1.838 37.912 43.614 1.00 44.98 69 GLN E CA 1
ATOM 4390 C C . GLN E 1 65 ? -2.798 37.456 44.706 1.00 46.62 69 GLN E C 1
ATOM 4391 O O . GLN E 1 65 ? -2.874 36.265 45.024 1.00 45.71 69 GLN E O 1
ATOM 4397 N N . THR E 1 66 ? -3.507 38.422 45.288 1.00 49.40 70 THR E N 1
ATOM 4398 C CA . THR E 1 66 ? -4.604 38.154 46.218 1.00 51.77 70 THR E CA 1
ATOM 4399 C C . THR E 1 66 ? -5.676 37.278 45.529 1.00 51.18 70 THR E C 1
ATOM 4400 O O . THR E 1 66 ? -5.881 37.367 44.305 1.00 50.72 70 THR E O 1
ATOM 4404 N N A LYS E 1 67 ? -6.338 36.429 46.313 0.50 51.43 71 LYS E N 1
ATOM 4405 N N B LYS E 1 67 ? -6.341 36.429 46.313 0.50 51.45 71 LYS E N 1
ATOM 4406 C CA A LYS E 1 67 ? -7.147 35.333 45.763 0.50 50.33 71 LYS E CA 1
ATOM 4407 C CA B LYS E 1 67 ? -7.162 35.345 45.758 0.50 50.37 71 LYS E CA 1
ATOM 4408 C C A LYS E 1 67 ? -8.501 35.725 45.149 0.50 50.32 71 LYS E C 1
ATOM 4409 C C B LYS E 1 67 ? -8.589 35.745 45.357 0.50 50.58 71 LYS E C 1
ATOM 4410 O O A LYS E 1 67 ? -9.267 34.844 44.754 0.50 49.56 71 LYS E O 1
ATOM 4411 O O B LYS E 1 67 ? -9.490 34.902 45.334 0.50 50.29 71 LYS E O 1
ATOM 4422 N N . ASN E 1 68 ? -8.791 37.025 45.051 1.00 51.26 72 ASN E N 1
ATOM 4423 C CA . ASN E 1 68 ? -10.038 37.477 44.406 1.00 50.93 72 ASN E CA 1
ATOM 4424 C C . ASN E 1 68 ? -9.947 37.140 42.921 1.00 48.88 72 ASN E C 1
ATOM 4425 O O . ASN E 1 68 ? -8.844 37.012 42.384 1.00 48.53 72 ASN E O 1
ATOM 4430 N N . ASP E 1 69 ? -11.099 36.975 42.273 1.00 47.34 73 ASP E N 1
ATOM 4431 C CA . ASP E 1 69 ? -11.184 36.865 40.815 1.00 44.65 73 ASP E CA 1
ATOM 4432 C C . ASP E 1 69 ? -10.548 38.116 40.137 1.00 43.52 73 ASP E C 1
ATOM 4433 O O . ASP E 1 69 ? -11.033 39.237 40.276 1.00 44.25 73 ASP E O 1
ATOM 4438 N N . LEU E 1 70 ? -9.456 37.903 39.416 1.00 40.75 74 LEU E N 1
ATOM 4439 C CA . LEU E 1 70 ? -8.741 38.982 38.748 1.00 39.31 74 LEU E CA 1
ATOM 4440 C C . LEU E 1 70 ? -9.170 39.155 37.311 1.00 37.73 74 LEU E C 1
ATOM 4441 O O . LEU E 1 70 ? -9.489 38.192 36.617 1.00 36.96 74 LEU E O 1
ATOM 4446 N N . VAL E 1 71 ? -9.151 40.392 36.858 1.00 37.11 75 VAL E N 1
ATOM 4447 C CA . VAL E 1 71 ? -9.223 40.670 35.452 1.00 36.42 75 VAL E CA 1
ATOM 4448 C C . VAL E 1 71 ? -7.791 41.012 35.013 1.00 35.99 75 VAL E C 1
ATOM 4449 O O . VAL E 1 71 ? -7.194 42.003 35.466 1.00 36.33 75 VAL E O 1
ATOM 4453 N N . VAL E 1 72 ? -7.238 40.137 34.178 1.00 34.36 76 VAL E N 1
ATOM 4454 C CA . VAL E 1 72 ? -5.856 40.219 33.726 1.00 33.64 76 VAL E CA 1
ATOM 4455 C C . VAL E 1 72 ? -5.825 40.590 32.252 1.00 33.31 76 VAL E C 1
ATOM 4456 O O . VAL E 1 72 ? -6.148 39.755 31.390 1.00 31.79 76 VAL E O 1
ATOM 4460 N N . SER E 1 73 ? -5.448 41.843 31.972 1.00 33.41 77 SER E N 1
ATOM 4461 C CA . SER E 1 73 ? -5.372 42.351 30.598 1.00 33.97 77 SER E CA 1
ATOM 4462 C C . SER E 1 73 ? -3.986 42.156 30.082 1.00 33.33 77 SER E C 1
ATOM 4463 O O . SER E 1 73 ? -3.055 42.800 30.572 1.00 34.49 77 SER E O 1
ATOM 4466 N N . LEU E 1 74 ? -3.843 41.303 29.078 1.00 32.03 78 LEU E N 1
ATOM 4467 C CA . LEU E 1 74 ? -2.534 41.075 28.498 1.00 32.18 78 LEU E CA 1
ATOM 4468 C C . LEU E 1 74 ? -2.064 42.216 27.600 1.00 33.33 78 LEU E C 1
ATOM 4469 O O . LEU E 1 74 ? -2.870 42.809 26.864 1.00 33.82 78 LEU E O 1
ATOM 4474 N N . PRO E 1 75 ? -0.752 42.517 27.654 1.00 33.90 79 PRO E N 1
ATOM 4475 C CA . PRO E 1 75 ? -0.153 43.575 26.843 1.00 35.71 79 PRO E CA 1
ATOM 4476 C C . PRO E 1 75 ? -0.245 43.303 25.341 1.00 36.23 79 PRO E C 1
ATOM 4477 O O . PRO E 1 75 ? -0.518 42.171 24.908 1.00 35.04 79 PRO E O 1
ATOM 4481 N N . GLU E 1 76 ? -0.004 44.365 24.583 1.00 37.82 80 GLU E N 1
ATOM 4482 C CA . GLU E 1 76 ? -0.174 44.416 23.139 1.00 39.57 80 GLU E CA 1
ATOM 4483 C C . GLU E 1 76 ? 0.592 43.334 22.355 1.00 39.59 80 GLU E C 1
ATOM 4484 O O . GLU E 1 76 ? 0.168 42.954 21.260 1.00 39.87 80 GLU E O 1
ATOM 4490 N N . GLU E 1 77 ? 1.705 42.857 22.921 1.00 39.86 81 GLU E N 1
ATOM 4491 C CA . GLU E 1 77 ? 2.491 41.744 22.363 1.00 40.63 81 GLU E CA 1
ATOM 4492 C C . GLU E 1 77 ? 1.632 40.505 22.143 1.00 39.07 81 GLU E C 1
ATOM 4493 O O . GLU E 1 77 ? 1.919 39.695 21.264 1.00 39.70 81 GLU E O 1
ATOM 4499 N N . VAL E 1 78 ? 0.594 40.368 22.966 1.00 37.46 82 VAL E N 1
ATOM 4500 C CA . VAL E 1 78 ? -0.280 39.215 22.948 1.00 35.76 82 VAL E CA 1
ATOM 4501 C C . VAL E 1 78 ? -1.526 39.476 22.098 1.00 35.77 82 VAL E C 1
ATOM 4502 O O . VAL E 1 78 ? -2.403 40.258 22.464 1.00 35.61 82 VAL E O 1
ATOM 4506 N N . THR E 1 79 ? -1.592 38.803 20.955 1.00 35.51 83 THR E N 1
ATOM 4507 C CA . THR E 1 79 ? -2.720 38.936 20.053 1.00 35.68 83 THR E CA 1
ATOM 4508 C C . THR E 1 79 ? -3.650 37.735 20.172 1.00 35.28 83 THR E C 1
ATOM 4509 O O . THR E 1 79 ? -3.232 36.659 20.603 1.00 34.36 83 THR E O 1
ATOM 4513 N N . ALA E 1 80 ? -4.904 37.923 19.769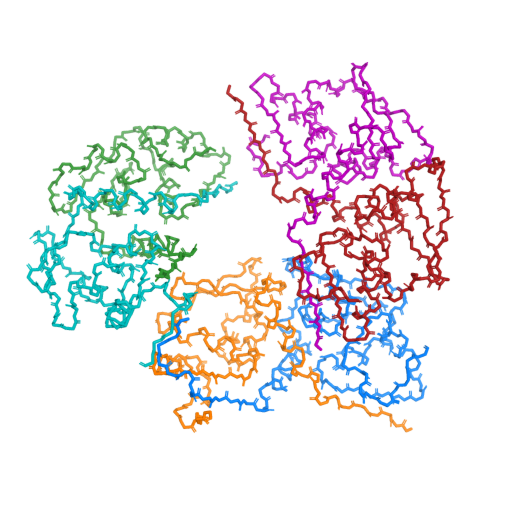 1.00 35.85 84 ALA E N 1
ATOM 4514 C CA . ALA E 1 80 ? -5.890 36.846 19.715 1.00 36.23 84 ALA E CA 1
ATOM 4515 C C . ALA E 1 80 ? -5.424 35.684 18.838 1.00 37.30 84 ALA E C 1
ATOM 4516 O O . ALA E 1 80 ? -5.654 34.516 19.165 1.00 36.29 84 ALA E O 1
ATOM 4518 N N . ARG E 1 81 ? -4.781 36.026 17.718 1.00 39.32 85 ARG E N 1
ATOM 4519 C CA . ARG E 1 81 ? -4.369 35.053 16.712 1.00 40.83 85 ARG E CA 1
ATOM 4520 C C . ARG E 1 81 ? -3.247 34.139 17.215 1.00 40.33 85 ARG E C 1
ATOM 4521 O O . ARG E 1 81 ? -3.239 32.943 16.908 1.00 40.81 85 ARG E O 1
ATOM 4529 N N . GLY E 1 82 ? -2.309 34.697 17.986 1.00 39.33 86 GLY E N 1
ATOM 4530 C CA . GLY E 1 82 ? -1.226 33.898 18.576 1.00 38.04 86 GLY E CA 1
ATOM 4531 C C . GLY E 1 82 ? -1.621 33.249 19.898 1.00 36.15 86 GLY E C 1
ATOM 4532 O O . GLY E 1 82 ? -1.271 32.107 20.179 1.00 35.31 86 GLY E O 1
ATOM 4533 N N . PHE E 1 83 ? -2.366 33.983 20.715 1.00 35.05 87 PHE E N 1
ATOM 4534 C CA . PHE E 1 83 ? -2.738 33.493 22.037 1.00 33.28 87 PHE E CA 1
ATOM 4535 C C . PHE E 1 83 ? -3.827 32.416 22.049 1.00 32.85 87 PHE E C 1
ATOM 4536 O O . PHE E 1 83 ? -3.769 31.483 22.849 1.00 31.85 87 PHE E O 1
ATOM 4544 N N . GLY E 1 84 ? -4.842 32.577 21.210 1.00 33.30 88 GLY E N 1
ATOM 4545 C CA . GLY E 1 84 ? -5.974 31.646 21.186 1.00 33.90 88 GLY E CA 1
ATOM 4546 C C . GLY E 1 84 ? -5.570 30.172 21.103 1.00 34.01 88 GLY E C 1
ATOM 4547 O O . GLY E 1 84 ? -5.905 29.382 21.991 1.00 33.02 88 GLY E O 1
ATOM 4548 N N . PRO E 1 85 ? -4.828 29.794 20.047 1.00 34.90 89 PRO E N 1
ATOM 4549 C CA . PRO E 1 85 ? -4.381 28.398 19.916 1.00 35.14 89 PRO E CA 1
ATOM 4550 C C . PRO E 1 85 ? -3.565 27.925 21.112 1.00 33.75 89 PRO E C 1
ATOM 4551 O O . PRO E 1 85 ? -3.574 26.735 21.419 1.00 33.99 89 PRO E O 1
ATOM 4555 N N . LEU E 1 86 ? -2.875 28.844 21.783 1.00 32.93 90 LEU E N 1
ATOM 4556 C CA . LEU E 1 86 ? -2.010 28.489 22.911 1.00 31.74 90 LEU E CA 1
ATOM 4557 C C . LEU E 1 86 ? -2.789 28.209 24.190 1.00 30.60 90 LEU E C 1
ATOM 4558 O O . LEU E 1 86 ? -2.371 27.360 24.987 1.00 29.67 90 LEU E O 1
ATOM 4563 N N . LEU E 1 87 ? -3.892 28.932 24.407 1.00 30.41 91 LEU E N 1
ATOM 4564 C CA . LEU E 1 87 ? -4.784 28.623 25.544 1.00 29.83 91 LEU E CA 1
ATOM 4565 C C . LEU E 1 87 ? -5.395 27.227 25.363 1.00 30.44 91 LEU E C 1
ATOM 4566 O O . LEU E 1 87 ? -5.380 26.429 26.290 1.00 29.78 91 LEU E O 1
ATOM 4571 N N . GLN E 1 88 ? -5.917 26.954 24.166 1.00 31.69 92 GLN E N 1
ATOM 4572 C CA . GLN E 1 88 ? -6.360 25.612 23.794 1.00 32.85 92 GLN E CA 1
ATOM 4573 C C . GLN E 1 88 ? -5.296 24.577 24.176 1.00 31.89 92 GLN E C 1
ATOM 4574 O O . GLN E 1 88 ? -5.596 23.609 24.879 1.00 31.07 92 GLN E O 1
ATOM 4580 N N . PHE E 1 89 ? -4.058 24.787 23.710 1.00 31.28 93 PHE E N 1
ATOM 4581 C CA . PHE E 1 89 ? -2.960 23.863 24.013 1.00 30.55 93 PHE E CA 1
ATOM 4582 C C . PHE E 1 89 ? -2.799 23.659 25.527 1.00 29.40 93 PHE E C 1
ATOM 4583 O O . PHE E 1 89 ? -2.708 22.522 26.011 1.00 29.29 93 PHE E O 1
ATOM 4591 N N . ALA E 1 90 ? -2.751 24.778 26.247 1.00 28.71 94 ALA E N 1
ATOM 4592 C CA . ALA E 1 90 ? -2.722 24.796 27.706 1.00 27.77 94 ALA E CA 1
ATOM 4593 C C . ALA E 1 90 ? -3.714 23.801 28.299 1.00 27.33 94 ALA E C 1
ATOM 4594 O O . ALA E 1 90 ? -3.365 23.046 29.192 1.00 27.00 94 ALA E O 1
ATOM 4596 N N . TYR E 1 91 ? -4.925 23.763 27.753 1.00 27.51 95 TYR E N 1
ATOM 4597 C CA . TYR E 1 91 ? -5.994 22.973 28.340 1.00 27.21 95 TYR E CA 1
ATOM 4598 C C . TYR E 1 91 ? -6.240 21.630 27.683 1.00 27.89 95 TYR E C 1
ATOM 4599 O O . TYR E 1 91 ? -7.078 20.876 28.178 1.00 27.77 95 TYR E O 1
ATOM 4608 N N . THR E 1 92 ? -5.533 21.333 26.584 1.00 28.76 96 THR E N 1
ATOM 4609 C CA . THR E 1 92 ? -5.763 20.111 25.800 1.00 30.42 96 THR E CA 1
ATOM 4610 C C . THR E 1 92 ? -4.522 19.326 25.345 1.00 31.56 96 THR E C 1
ATOM 4611 O O . THR E 1 92 ? -4.674 18.241 24.792 1.00 31.41 96 THR E O 1
ATOM 4615 N N . ALA E 1 93 ? -3.320 19.877 25.538 1.00 32.33 97 ALA E N 1
ATOM 4616 C CA . ALA E 1 93 ? -2.070 19.281 25.012 1.00 34.24 97 ALA E CA 1
ATOM 4617 C C . ALA E 1 93 ? -1.988 19.249 23.481 1.00 36.28 97 ALA E C 1
ATOM 4618 O O . ALA E 1 93 ? -1.071 18.645 22.911 1.00 36.92 97 ALA E O 1
ATOM 4620 N N . LYS E 1 94 ? -2.937 19.906 22.819 1.00 37.48 98 LYS E N 1
ATOM 4621 C CA . LYS E 1 94 ? -2.984 19.911 21.365 1.00 39.77 98 LYS E CA 1
ATOM 4622 C C . LYS E 1 94 ? -2.901 21.332 20.816 1.00 40.12 98 LYS E C 1
ATOM 4623 O O . LYS E 1 94 ? -3.575 22.241 21.306 1.00 38.78 98 LYS E O 1
ATOM 4629 N N . LEU E 1 95 ? -2.057 21.523 19.808 1.00 41.87 99 LEU E N 1
ATOM 4630 C CA . LEU E 1 95 ? -1.845 22.853 19.243 1.00 42.84 99 LEU E CA 1
ATOM 4631 C C . LEU E 1 95 ? -2.143 22.861 17.747 1.00 45.18 99 LEU E C 1
ATOM 4632 O O . LEU E 1 95 ? -1.522 22.126 16.971 1.00 46.78 99 LEU E O 1
ATOM 4637 N N . LEU E 1 96 ? -3.107 23.696 17.362 1.00 45.94 100 LEU E N 1
ATOM 4638 C CA . LEU E 1 96 ? -3.620 23.763 15.990 1.00 48.36 100 LEU E CA 1
ATOM 4639 C C . LEU E 1 96 ? -2.966 24.912 15.229 1.00 49.54 100 LEU E C 1
ATOM 4640 O O . LEU E 1 96 ? -3.257 26.085 15.485 1.00 49.26 100 LEU E O 1
ATOM 4645 N N . LEU E 1 97 ? -2.086 24.582 14.292 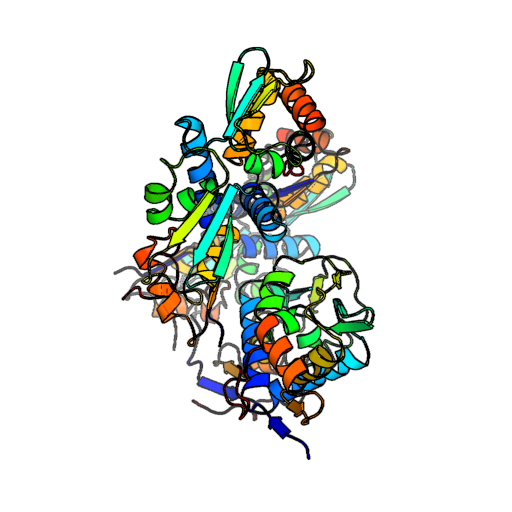1.00 51.35 101 LEU E N 1
ATOM 4646 C CA . LEU E 1 97 ? -1.341 25.607 13.565 1.00 52.33 101 LEU E CA 1
ATOM 4647 C C . LEU E 1 97 ? -1.716 25.648 12.087 1.00 54.46 101 LEU E C 1
ATOM 4648 O O . LEU E 1 97 ? -1.906 24.600 11.450 1.00 55.59 101 LEU E O 1
ATOM 4653 N N . SER E 1 98 ? -1.836 26.866 11.562 1.00 54.66 102 SER E N 1
ATOM 4654 C CA . SER E 1 98 ? -1.990 27.115 10.131 1.00 56.89 102 SER E CA 1
ATOM 4655 C C . SER E 1 98 ? -0.751 27.879 9.680 1.00 57.76 102 SER E C 1
ATOM 4656 O O . SER E 1 98 ? 0.029 28.339 10.520 1.00 55.95 102 SER E O 1
ATOM 4659 N N . ARG E 1 99 ? -0.565 28.027 8.369 1.00 60.21 103 ARG E N 1
ATOM 4660 C CA . ARG E 1 99 ? 0.611 28.754 7.876 1.00 61.83 103 ARG E CA 1
ATOM 4661 C C . ARG E 1 99 ? 0.511 30.281 8.060 1.00 61.16 103 ARG E C 1
ATOM 4662 O O . ARG E 1 99 ? 1.526 30.978 8.064 1.00 61.31 103 ARG E O 1
ATOM 4670 N N . GLU E 1 100 ? -0.707 30.783 8.254 1.00 60.54 104 GLU E N 1
ATOM 4671 C CA . GLU E 1 100 ? -0.925 32.223 8.462 1.00 60.33 104 GLU E CA 1
ATOM 4672 C C . GLU E 1 100 ? -0.711 32.657 9.907 1.00 57.92 104 GLU E C 1
ATOM 4673 O O . GLU E 1 100 ? -0.337 33.806 10.162 1.00 57.71 104 GLU E O 1
ATOM 4679 N N . ASN E 1 101 ? -0.951 31.745 10.848 1.00 56.32 105 ASN E N 1
ATOM 4680 C CA . ASN E 1 101 ? -0.852 32.078 12.269 1.00 53.93 105 ASN E CA 1
ATOM 4681 C C . ASN E 1 101 ? 0.396 31.534 12.969 1.00 52.97 105 ASN E C 1
ATOM 4682 O O . ASN E 1 101 ? 0.654 31.872 14.125 1.00 50.89 105 ASN E O 1
ATOM 4687 N N . ILE E 1 102 ? 1.171 30.708 12.264 1.00 54.06 106 ILE E N 1
ATOM 4688 C CA . ILE E 1 102 ? 2.284 29.996 12.894 1.00 53.62 106 ILE E CA 1
ATOM 4689 C C . ILE E 1 102 ? 3.346 30.910 13.509 1.00 53.11 106 ILE E C 1
ATOM 4690 O O . ILE E 1 102 ? 3.698 30.741 14.680 1.00 51.66 106 ILE E O 1
ATOM 4695 N N . ARG E 1 103 ? 3.822 31.893 12.749 1.00 54.29 107 ARG E N 1
ATOM 4696 C CA . ARG E 1 103 ? 4.829 32.821 13.265 1.00 54.29 107 ARG E CA 1
ATOM 4697 C C . ARG E 1 103 ? 4.341 33.549 14.526 1.00 51.75 107 ARG E C 1
ATOM 4698 O O . ARG E 1 103 ? 5.080 33.656 15.505 1.00 50.82 107 ARG E O 1
ATOM 4706 N N . GLU E 1 104 ? 3.095 34.023 14.494 1.00 50.56 108 GLU E N 1
ATOM 4707 C CA . GLU E 1 104 ? 2.494 34.790 15.597 1.00 48.77 108 GLU E CA 1
ATOM 4708 C C . GLU E 1 104 ? 2.348 33.936 16.860 1.00 46.14 108 GLU E C 1
ATOM 4709 O O . GLU E 1 104 ? 2.696 34.372 17.954 1.00 45.44 108 GLU E O 1
ATOM 4715 N N . VAL E 1 105 ? 1.844 32.714 16.699 1.00 44.95 109 VAL E N 1
ATOM 4716 C CA . VAL E 1 105 ? 1.742 31.761 17.811 1.00 42.28 109 VAL E CA 1
ATOM 4717 C C . VAL E 1 105 ? 3.115 31.503 18.469 1.00 41.95 109 VAL E C 1
ATOM 4718 O O . VAL E 1 105 ? 3.233 31.508 19.704 1.00 40.88 109 VAL E O 1
ATOM 4722 N N . ILE E 1 106 ? 4.140 31.302 17.643 1.00 42.63 110 ILE E N 1
ATOM 4723 C CA . ILE E 1 106 ? 5.519 31.130 18.111 1.00 42.67 110 ILE E CA 1
ATOM 4724 C C . ILE E 1 106 ? 5.998 32.308 18.965 1.00 41.88 110 ILE E C 1
ATOM 4725 O O . ILE E 1 106 ? 6.528 32.107 20.067 1.00 41.03 110 ILE E O 1
ATOM 4730 N N . ARG E 1 107 ? 5.810 33.527 18.457 1.00 41.81 111 ARG E N 1
ATOM 4731 C CA . ARG E 1 107 ? 6.188 34.738 19.195 1.00 41.60 111 ARG E CA 1
ATOM 4732 C C . ARG E 1 107 ? 5.476 34.821 20.550 1.00 39.01 111 ARG E C 1
ATOM 4733 O O . ARG E 1 107 ? 6.086 35.151 21.564 1.00 38.12 111 ARG E O 1
ATOM 4741 N N . CYS E 1 108 ? 4.189 34.500 20.540 1.00 37.46 112 CYS E N 1
ATOM 4742 C CA . CYS E 1 108 ? 3.363 34.533 21.731 1.00 36.31 112 CYS E CA 1
ATOM 4743 C C . CYS E 1 108 ? 3.837 33.524 22.778 1.00 35.48 112 CYS E C 1
ATOM 4744 O O . CYS E 1 108 ? 3.866 33.827 23.972 1.00 34.86 112 CYS E O 1
ATOM 4747 N N . ALA E 1 109 ? 4.245 32.347 22.313 1.00 36.13 113 ALA E N 1
ATOM 4748 C CA . ALA E 1 109 ? 4.718 31.276 23.191 1.00 35.61 113 ALA E CA 1
ATOM 4749 C C . ALA E 1 109 ? 6.042 31.659 23.827 1.00 36.40 113 ALA E C 1
ATOM 4750 O O . ALA E 1 109 ? 6.305 31.321 24.984 1.00 35.92 113 ALA E O 1
ATOM 4752 N N . GLU E 1 110 ? 6.871 32.364 23.062 1.00 37.62 114 GLU E N 1
ATOM 4753 C CA . GLU E 1 110 ? 8.143 32.870 23.560 1.00 38.96 114 GLU E CA 1
ATOM 4754 C C . GLU E 1 110 ? 7.934 33.953 24.617 1.00 37.80 114 GLU E C 1
ATOM 4755 O O . GLU E 1 110 ? 8.631 33.976 25.627 1.00 37.77 114 GLU E O 1
ATOM 4761 N N . PHE E 1 111 ? 6.967 34.836 24.381 1.00 37.06 115 PHE E N 1
ATOM 4762 C CA . PHE E 1 111 ? 6.651 35.930 25.302 1.00 36.66 115 PHE E CA 1
ATOM 4763 C C . PHE E 1 111 ? 6.011 35.402 26.605 1.00 35.29 115 PHE E C 1
ATOM 4764 O O . PHE E 1 111 ? 6.331 35.867 27.714 1.00 35.03 115 PHE E O 1
ATOM 4772 N N . LEU E 1 112 ? 5.124 34.423 26.474 1.00 33.86 116 LEU E N 1
ATOM 4773 C CA . LEU E 1 112 ? 4.494 33.823 27.646 1.00 33.23 116 LEU E CA 1
ATOM 4774 C C . LEU E 1 112 ? 5.349 32.736 28.290 1.00 33.19 116 LEU E C 1
ATOM 4775 O O . LEU E 1 112 ? 5.009 32.235 29.355 1.00 31.75 116 LEU E O 1
ATOM 4780 N N . ARG E 1 113 ? 6.454 32.384 27.638 1.00 34.75 117 ARG E N 1
ATOM 4781 C CA . ARG E 1 113 ? 7.342 31.315 28.117 1.00 36.21 117 ARG E CA 1
ATOM 4782 C C . ARG E 1 113 ? 6.529 30.030 28.385 1.00 35.81 117 ARG E C 1
ATOM 4783 O O . ARG E 1 113 ? 6.548 29.477 29.487 1.00 35.42 117 ARG E O 1
ATOM 4791 N N . MET E 1 114 ? 5.789 29.599 27.357 1.00 36.38 118 MET E N 1
ATOM 4792 C CA . MET E 1 114 ? 4.954 28.393 27.427 1.00 37.24 118 MET E CA 1
ATOM 4793 C C . MET E 1 114 ? 5.824 27.148 27.524 1.00 36.98 118 MET E C 1
ATOM 4794 O O . MET E 1 114 ? 6.816 27.010 26.803 1.00 37.78 118 MET E O 1
ATOM 4799 N N . HIS E 1 115 ? 5.452 26.245 28.426 1.00 37.32 119 HIS E N 1
ATOM 4800 C CA . HIS E 1 115 ? 6.185 24.996 28.616 1.00 37.69 119 HIS E CA 1
ATOM 4801 C C . HIS E 1 115 ? 5.703 23.916 27.657 1.00 37.43 119 HIS E C 1
ATOM 4802 O O . HIS E 1 115 ? 4.639 24.034 27.060 1.00 37.48 119 HIS E O 1
ATOM 4809 N N . ASN E 1 116 ? 6.505 22.865 27.535 1.00 38.17 120 ASN E N 1
ATOM 4810 C CA . ASN E 1 116 ? 6.133 21.631 26.831 1.00 38.93 120 ASN E CA 1
ATOM 4811 C C . ASN E 1 116 ? 5.968 21.790 25.313 1.00 40.99 120 ASN E C 1
ATOM 4812 O O . ASN E 1 116 ? 5.225 21.042 24.675 1.00 41.35 120 ASN E O 1
ATOM 4817 N N . LEU E 1 117 ? 6.672 22.764 24.743 1.00 42.72 121 LEU E N 1
ATOM 4818 C CA . LEU E 1 117 ? 6.694 22.933 23.301 1.00 46.41 121 LEU E CA 1
ATOM 4819 C C . LEU E 1 117 ? 8.068 22.622 22.691 1.00 49.52 121 LEU E C 1
ATOM 4820 O O . LEU E 1 117 ? 8.294 22.883 21.507 1.00 52.30 121 LEU E O 1
ATOM 4825 N N . GLU E 1 118 ? 8.964 22.051 23.501 1.00 51.08 122 GLU E N 1
ATOM 4826 C CA . GLU E 1 118 ? 10.337 21.699 23.094 1.00 55.13 122 GLU E CA 1
ATOM 4827 C C . GLU E 1 118 ? 10.397 20.743 21.906 1.00 58.47 122 GLU E C 1
ATOM 4828 O O . GLU E 1 118 ? 11.299 20.834 21.070 1.00 61.19 122 GLU E O 1
ATOM 4834 N N . ASP E 1 119 ? 9.442 19.820 21.850 1.00 59.22 123 ASP E N 1
ATOM 4835 C CA . ASP E 1 119 ? 9.421 18.779 20.825 1.00 63.28 123 ASP E CA 1
ATOM 4836 C C . ASP E 1 119 ? 8.823 19.246 19.504 1.00 66.17 123 ASP E C 1
ATOM 4837 O O . ASP E 1 119 ? 8.680 18.448 18.577 1.00 69.20 123 ASP E O 1
ATOM 4842 N N . SER E 1 120 ? 8.479 20.532 19.426 1.00 66.26 124 SER E N 1
ATOM 4843 C CA . SER E 1 120 ? 7.989 21.153 18.196 1.00 69.78 124 SER E CA 1
ATOM 4844 C C . SER E 1 120 ? 9.043 21.140 17.096 1.00 74.80 124 SER E C 1
ATOM 4845 O O . SER E 1 120 ? 10.217 20.855 17.354 1.00 75.57 124 SER E O 1
ATOM 4848 N N . CYS E 1 121 ? 8.618 21.432 15.867 1.00 79.33 125 CYS E N 1
ATOM 4849 C CA . CYS E 1 121 ? 9.541 21.944 14.856 1.00 84.43 125 CYS E CA 1
ATOM 4850 C C . CYS E 1 121 ? 9.441 23.478 14.888 1.00 83.77 125 CYS E C 1
ATOM 4851 O O . CYS E 1 121 ? 9.299 24.139 13.855 1.00 87.78 125 CYS E O 1
ATOM 4854 N N . PHE E 1 122 ? 9.539 24.013 16.108 1.00 79.33 126 PHE E N 1
ATOM 4855 C CA . PHE E 1 122 ? 9.309 25.427 16.444 1.00 77.93 126 PHE E CA 1
ATOM 4856 C C . PHE E 1 122 ? 7.868 25.860 16.165 1.00 77.93 126 PHE E C 1
ATOM 4857 O O . PHE E 1 122 ? 7.010 25.806 17.050 1.00 74.37 126 PHE E O 1
ATOM 4865 N N . TYR F 1 8 ? 16.327 17.229 17.416 1.00 94.21 12 TYR F N 1
ATOM 4866 C CA . TYR F 1 8 ? 14.931 16.716 17.354 1.00 92.18 12 TYR F CA 1
ATOM 4867 C C . TYR F 1 8 ? 14.903 15.278 16.855 1.00 87.36 12 TYR F C 1
ATOM 4868 O O . TYR F 1 8 ? 15.625 14.924 15.918 1.00 84.88 12 TYR F O 1
ATOM 4870 N N . VAL F 1 9 ? 14.074 14.449 17.485 1.00 86.18 13 VAL F N 1
ATOM 4871 C CA . VAL F 1 9 ? 13.946 13.045 17.087 1.00 81.78 13 VAL F CA 1
ATOM 4872 C C . VAL F 1 9 ? 12.491 12.679 16.792 1.00 79.91 13 VAL F C 1
ATOM 4873 O O . VAL F 1 9 ? 11.621 12.779 17.658 1.00 81.82 13 VAL F O 1
ATOM 4877 N N . TYR F 1 10 ? 12.242 12.267 15.552 1.00 76.37 14 TYR F N 1
ATOM 4878 C CA . TYR F 1 10 ? 10.919 11.821 15.138 1.00 74.43 14 TYR F CA 1
ATOM 4879 C C . TYR F 1 10 ? 10.850 10.316 15.225 1.00 70.72 14 TYR F C 1
ATOM 4880 O O . TYR F 1 10 ? 11.769 9.620 14.780 1.00 67.97 14 TYR F O 1
ATOM 4889 N N . GLU F 1 11 ? 9.759 9.823 15.803 1.00 70.50 15 GLU F N 1
ATOM 4890 C CA . GLU F 1 11 ? 9.486 8.390 15.845 1.00 67.46 15 GLU F CA 1
ATOM 4891 C C . GLU F 1 11 ? 8.136 8.073 15.203 1.00 66.11 15 GLU F C 1
ATOM 4892 O O . GLU F 1 11 ? 7.106 8.617 15.602 1.00 68.70 15 GLU F O 1
ATOM 4898 N N . SER F 1 12 ? 8.153 7.203 14.199 1.00 62.26 16 SER F N 1
ATOM 4899 C CA . SER F 1 12 ? 6.930 6.724 13.569 1.00 60.74 16 SER F CA 1
ATOM 4900 C C . SER F 1 12 ? 6.476 5.438 14.252 1.00 59.08 16 SER F C 1
ATOM 4901 O O . SER F 1 12 ? 7.212 4.448 14.276 1.00 56.16 16 SER F O 1
ATOM 4904 N N . THR F 1 13 ? 5.269 5.461 14.815 1.00 60.43 17 THR F N 1
ATOM 4905 C CA . THR F 1 13 ? 4.728 4.282 15.488 1.00 59.33 17 THR F CA 1
ATOM 4906 C C . THR F 1 13 ? 4.149 3.273 14.502 1.00 56.71 17 THR F C 1
ATOM 4907 O O . THR F 1 13 ? 3.810 2.159 14.892 1.00 56.21 17 THR F O 1
ATOM 4911 N N . VAL F 1 14 ? 4.036 3.658 13.233 1.00 55.87 18 VAL F N 1
ATOM 4912 C CA . VAL F 1 14 ? 3.429 2.795 12.207 1.00 53.69 18 VAL F CA 1
ATOM 4913 C C . VAL F 1 14 ? 4.453 2.172 11.234 1.00 50.68 18 VAL F C 1
ATOM 4914 O O . VAL F 1 14 ? 4.183 1.124 10.619 1.00 48.84 18 VAL F O 1
ATOM 4918 N N . HIS F 1 15 ? 5.624 2.803 11.127 1.00 49.90 19 HIS F N 1
ATOM 4919 C CA . HIS F 1 15 ? 6.661 2.415 10.166 1.00 47.37 19 HIS F CA 1
ATOM 4920 C C . HIS F 1 15 ? 6.919 0.908 10.134 1.00 44.98 19 HIS F C 1
ATOM 4921 O O . HIS F 1 15 ? 6.848 0.287 9.062 1.00 43.45 19 HIS F O 1
ATOM 4928 N N . CYS F 1 16 ? 7.217 0.331 11.297 1.00 44.34 20 CYS F N 1
ATOM 4929 C CA . CYS F 1 16 ? 7.590 -1.083 11.363 1.00 43.01 20 CYS F CA 1
ATOM 4930 C C . CYS F 1 16 ? 6.486 -1.995 10.834 1.00 42.05 20 CYS F C 1
ATOM 4931 O O . CYS F 1 16 ? 6.752 -2.899 10.037 1.00 41.02 20 CYS F O 1
ATOM 4934 N N . THR F 1 17 ? 5.253 -1.715 11.248 1.00 43.47 21 THR F N 1
ATOM 4935 C CA . THR F 1 17 ? 4.075 -2.408 10.742 1.00 43.57 21 THR F CA 1
ATOM 4936 C C . THR F 1 17 ? 3.947 -2.251 9.232 1.00 42.80 21 THR F C 1
ATOM 4937 O O . THR F 1 17 ? 3.674 -3.225 8.522 1.00 41.54 21 THR F O 1
ATOM 4941 N N . ASN F 1 18 ? 4.146 -1.026 8.750 1.00 43.63 22 ASN F N 1
ATOM 4942 C CA . ASN F 1 18 ? 4.047 -0.737 7.322 1.00 43.51 22 ASN F CA 1
ATOM 4943 C C . ASN F 1 18 ? 5.121 -1.434 6.491 1.00 41.02 22 ASN F C 1
ATOM 4944 O O . ASN F 1 18 ? 4.815 -2.012 5.449 1.00 41.28 22 ASN F O 1
ATOM 4949 N N . ILE F 1 19 ? 6.368 -1.391 6.954 1.00 39.19 23 ILE F N 1
ATOM 4950 C CA . ILE F 1 19 ? 7.461 -2.101 6.288 1.00 36.84 23 ILE F CA 1
ATOM 4951 C C . ILE F 1 19 ? 7.086 -3.573 6.091 1.00 35.51 23 ILE F C 1
ATOM 4952 O O . ILE F 1 19 ? 7.204 -4.117 4.989 1.00 34.91 23 ILE F O 1
ATOM 4957 N N . LEU F 1 20 ? 6.607 -4.196 7.167 1.00 35.47 24 LEU F N 1
ATOM 4958 C CA . LEU F 1 20 ? 6.254 -5.603 7.148 1.00 34.57 24 LEU F CA 1
ATOM 4959 C C . LEU F 1 20 ? 5.028 -5.858 6.289 1.00 35.55 24 LEU F C 1
ATOM 4960 O O . LEU F 1 20 ? 4.966 -6.857 5.575 1.00 35.58 24 LEU F O 1
ATOM 4965 N N . LEU F 1 21 ? 4.065 -4.949 6.338 1.00 37.00 25 LEU F N 1
ATOM 4966 C CA . LEU F 1 21 ? 2.936 -4.991 5.420 1.00 39.10 25 LEU F CA 1
ATOM 4967 C C . LEU F 1 21 ? 3.370 -4.916 3.938 1.00 39.12 25 LEU F C 1
ATOM 4968 O O . LEU F 1 21 ? 2.807 -5.602 3.077 1.00 39.27 25 LEU F O 1
ATOM 4973 N N . GLY F 1 22 ? 4.369 -4.082 3.654 1.00 38.94 26 GLY F N 1
ATOM 4974 C CA . GLY F 1 22 ? 4.892 -3.930 2.290 1.00 38.98 26 GLY F CA 1
ATOM 4975 C C . GLY F 1 22 ? 5.657 -5.180 1.885 1.00 37.64 26 GLY F C 1
ATOM 4976 O O . GLY F 1 22 ? 5.581 -5.619 0.738 1.00 38.66 26 GLY F O 1
ATOM 4977 N N . LEU F 1 23 ? 6.387 -5.758 2.837 1.00 35.62 27 LEU F N 1
ATOM 4978 C CA . LEU F 1 23 ? 7.108 -7.010 2.603 1.00 34.48 27 LEU F CA 1
ATOM 4979 C C . LEU F 1 23 ? 6.157 -8.180 2.393 1.00 34.57 27 LEU F C 1
ATOM 4980 O O . LEU F 1 23 ? 6.403 -9.030 1.537 1.00 35.11 27 LEU F O 1
ATOM 4985 N N . ASN F 1 24 ? 5.064 -8.214 3.152 1.00 34.97 28 ASN F N 1
ATOM 4986 C CA . ASN F 1 24 ? 4.022 -9.218 2.918 1.00 35.99 28 ASN F CA 1
ATOM 4987 C C . ASN F 1 24 ? 3.333 -9.052 1.564 1.00 38.10 28 ASN F C 1
ATOM 4988 O O . ASN F 1 24 ? 3.006 -10.046 0.917 1.00 39.03 28 ASN F O 1
ATOM 4993 N N . ASP F 1 25 ? 3.123 -7.802 1.143 1.00 39.69 29 ASP F N 1
ATOM 4994 C CA . ASP F 1 25 ? 2.539 -7.497 -0.177 1.00 42.10 29 ASP F CA 1
ATOM 4995 C C . ASP F 1 25 ? 3.452 -8.032 -1.293 1.00 41.71 29 ASP F C 1
ATOM 4996 O O . ASP F 1 25 ? 2.973 -8.599 -2.285 1.00 43.44 29 ASP F O 1
ATOM 5001 N N . GLN F 1 26 ? 4.760 -7.866 -1.102 1.00 39.65 30 GLN F N 1
ATOM 5002 C CA . GLN F 1 26 ? 5.761 -8.332 -2.047 1.00 39.59 30 GLN F CA 1
ATOM 5003 C C . GLN F 1 26 ? 5.726 -9.841 -2.138 1.00 39.57 30 GLN F C 1
ATOM 5004 O O . GLN F 1 26 ? 5.811 -10.407 -3.225 1.00 40.78 30 GLN F O 1
ATOM 5010 N N . ARG F 1 27 ? 5.593 -10.486 -0.985 1.00 38.58 31 ARG F N 1
ATOM 5011 C CA . ARG F 1 27 ? 5.534 -11.934 -0.928 1.00 38.62 31 ARG F CA 1
ATOM 5012 C C . ARG F 1 27 ? 4.319 -12.474 -1.681 1.00 41.04 31 ARG F C 1
ATOM 5013 O O . ARG F 1 27 ? 4.442 -13.401 -2.481 1.00 42.01 31 ARG F O 1
ATOM 5021 N N . LYS F 1 28 ? 3.157 -11.877 -1.451 1.00 42.41 32 LYS F N 1
ATOM 5022 C CA . LYS F 1 28 ? 1.923 -12.416 -2.020 1.00 45.60 32 LYS F CA 1
ATOM 5023 C C . LYS F 1 28 ? 1.847 -12.244 -3.526 1.00 48.15 32 LYS F C 1
ATOM 5024 O O . LYS F 1 28 ? 1.081 -12.933 -4.197 1.00 50.85 32 LYS F O 1
ATOM 5030 N N . LYS F 1 29 ? 2.668 -11.340 -4.053 1.00 48.22 33 LYS F N 1
ATOM 5031 C CA . LYS F 1 29 ? 2.716 -11.086 -5.488 1.00 50.85 33 LYS F CA 1
ATOM 5032 C C . LYS F 1 29 ? 3.904 -11.773 -6.159 1.00 50.59 33 LYS F C 1
ATOM 5033 O O . LYS F 1 29 ? 4.054 -11.708 -7.383 1.00 52.73 33 LYS F O 1
ATOM 5039 N N . ASP F 1 30 ? 4.728 -12.443 -5.352 1.00 48.46 34 ASP F N 1
ATOM 5040 C CA . ASP F 1 30 ? 6.032 -12.958 -5.785 1.00 47.94 34 ASP F CA 1
ATOM 5041 C C . ASP F 1 30 ? 6.848 -11.863 -6.493 1.00 48.00 34 ASP F C 1
ATOM 5042 O O . ASP F 1 30 ? 7.317 -12.031 -7.623 1.00 49.69 34 ASP F O 1
ATOM 5047 N N . ILE F 1 31 ? 6.988 -10.737 -5.812 1.00 46.21 35 ILE F N 1
ATOM 5048 C CA . ILE F 1 31 ? 7.715 -9.598 -6.330 1.00 46.17 35 ILE F CA 1
ATOM 5049 C C . ILE F 1 31 ? 8.841 -9.326 -5.341 1.00 43.15 35 ILE F C 1
ATOM 5050 O O . ILE F 1 31 ? 8.607 -9.347 -4.131 1.00 40.98 35 ILE F O 1
ATOM 5055 N N . LEU F 1 32 ? 10.060 -9.110 -5.848 1.00 42.11 36 LEU F N 1
ATOM 5056 C CA . LEU F 1 32 ? 11.229 -8.803 -5.006 1.00 39.80 36 LEU F CA 1
ATOM 5057 C C . LEU F 1 32 ? 11.573 -9.850 -3.927 1.00 38.27 36 LEU F C 1
ATOM 5058 O O . LEU F 1 32 ? 12.263 -9.536 -2.947 1.00 36.54 36 LEU F O 1
ATOM 5063 N N . CYS F 1 33 ? 11.095 -11.077 -4.108 1.00 38.26 37 CYS F N 1
ATOM 5064 C CA . CYS F 1 33 ? 11.487 -12.206 -3.253 1.00 37.28 37 CYS F CA 1
ATOM 5065 C C . CYS F 1 33 ? 12.762 -12.855 -3.780 1.00 37.75 37 CYS F C 1
ATOM 5066 O O . CYS F 1 33 ? 13.135 -12.643 -4.933 1.00 39.22 37 CYS F O 1
ATOM 5069 N N . ASP F 1 34 ? 13.425 -13.653 -2.950 1.00 36.63 38 ASP F N 1
ATOM 5070 C CA . ASP F 1 34 ? 14.763 -14.158 -3.291 1.00 37.20 38 ASP F CA 1
ATOM 5071 C C . ASP F 1 34 ? 15.032 -15.616 -2.864 1.00 37.64 38 ASP F C 1
ATOM 5072 O O . ASP F 1 34 ? 16.143 -16.126 -3.046 1.00 38.57 38 ASP F O 1
ATOM 5077 N N . VAL F 1 35 ? 14.024 -16.281 -2.300 1.00 37.20 39 VAL F N 1
ATOM 5078 C CA . VAL F 1 35 ? 14.146 -17.697 -1.949 1.00 37.67 39 VAL F CA 1
ATOM 5079 C C . VAL F 1 35 ? 12.819 -18.455 -2.087 1.00 38.45 39 VAL F C 1
ATOM 5080 O O . VAL F 1 35 ? 11.751 -17.932 -1.749 1.00 37.19 39 VAL F O 1
ATOM 5084 N N . THR F 1 36 ? 12.910 -19.688 -2.598 1.00 40.42 40 THR F N 1
ATOM 5085 C CA . THR F 1 36 ? 11.789 -20.633 -2.615 1.00 41.42 40 THR F CA 1
ATOM 5086 C C . THR F 1 36 ? 12.008 -21.739 -1.579 1.00 41.63 40 THR F C 1
ATOM 5087 O O . THR F 1 36 ? 13.022 -22.446 -1.621 1.00 42.52 40 THR F O 1
ATOM 5091 N N . LEU F 1 37 ? 11.054 -21.881 -0.660 1.00 40.75 41 LEU F N 1
ATOM 5092 C CA . LEU F 1 37 ? 11.091 -22.944 0.328 1.00 41.09 41 LEU F CA 1
ATOM 5093 C C . LEU F 1 37 ? 10.201 -24.094 -0.123 1.00 43.22 41 LEU F C 1
ATOM 5094 O O . LEU F 1 37 ? 9.065 -23.880 -0.557 1.00 44.01 41 LEU F O 1
ATOM 5099 N N . ILE F 1 38 ? 10.718 -25.312 -0.030 1.00 44.74 42 ILE F N 1
ATOM 5100 C CA . ILE F 1 38 ? 9.915 -26.490 -0.333 1.00 47.03 42 ILE F CA 1
ATOM 5101 C C . ILE F 1 38 ? 9.570 -27.209 0.972 1.00 46.91 42 ILE F C 1
ATOM 5102 O O . ILE F 1 38 ? 10.463 -27.616 1.723 1.00 47.12 42 ILE F O 1
ATOM 5107 N N . VAL F 1 39 ? 8.269 -27.321 1.241 1.00 46.96 43 VAL F N 1
ATOM 5108 C CA . VAL F 1 39 ? 7.741 -28.022 2.417 1.00 47.47 43 VAL F CA 1
ATOM 5109 C C . VAL F 1 39 ? 6.737 -29.061 1.918 1.00 50.10 43 VAL F C 1
ATOM 5110 O O . VAL F 1 39 ? 5.754 -28.703 1.260 1.00 50.84 43 VAL F O 1
ATOM 5114 N N . GLU F 1 40 ? 6.983 -30.337 2.197 1.00 52.39 44 GLU F N 1
ATOM 5115 C CA . GLU F 1 40 ? 6.088 -31.418 1.734 1.00 55.57 44 GLU F CA 1
ATOM 5116 C C . GLU F 1 40 ? 5.608 -31.207 0.299 1.00 57.60 44 GLU F C 1
ATOM 5117 O O . GLU F 1 40 ? 4.403 -31.196 0.045 1.00 58.72 44 GLU F O 1
ATOM 5123 N N . ARG F 1 41 ? 6.545 -31.006 -0.624 1.00 58.81 45 ARG F N 1
ATOM 5124 C CA . ARG F 1 41 ? 6.232 -30.790 -2.048 1.00 61.57 45 ARG F CA 1
ATOM 5125 C C . ARG F 1 41 ? 5.581 -29.430 -2.396 1.00 60.31 45 ARG F C 1
ATOM 5126 O O . ARG F 1 41 ? 5.438 -29.115 -3.578 1.00 62.29 45 ARG F O 1
ATOM 5134 N N . LYS F 1 42 ? 5.207 -28.633 -1.390 1.00 57.58 46 LYS F N 1
ATOM 5135 C CA . LYS F 1 42 ? 4.598 -27.302 -1.615 1.00 56.46 46 LYS F CA 1
ATOM 5136 C C . LYS F 1 42 ? 5.621 -26.158 -1.576 1.00 53.49 46 LYS F C 1
ATOM 5137 O O . LYS F 1 42 ? 6.594 -26.215 -0.831 1.00 51.85 46 LYS F O 1
ATOM 5143 N N . GLU F 1 43 ? 5.382 -25.123 -2.382 1.00 53.24 47 GLU F N 1
ATOM 5144 C CA . GLU F 1 43 ? 6.340 -24.025 -2.584 1.00 50.78 47 GLU F CA 1
ATOM 5145 C C . GLU F 1 43 ? 5.896 -22.730 -1.921 1.00 47.91 47 GLU F C 1
ATOM 5146 O O . GLU F 1 43 ? 4.745 -22.323 -2.057 1.00 48.04 47 GLU F O 1
ATOM 5152 N N . PHE F 1 44 ? 6.833 -22.077 -1.233 1.00 44.97 48 PHE F N 1
ATOM 5153 C CA . PHE F 1 44 ? 6.617 -20.749 -0.660 1.00 42.71 48 PHE F CA 1
ATOM 5154 C C . PHE F 1 44 ? 7.732 -19.793 -1.079 1.00 41.09 48 PHE F C 1
ATOM 5155 O O . PHE F 1 44 ? 8.909 -20.038 -0.808 1.00 40.86 48 PHE F O 1
ATOM 5163 N N . ARG F 1 45 ? 7.361 -18.698 -1.725 1.00 40.36 49 ARG F N 1
ATOM 5164 C CA . ARG F 1 45 ? 8.313 -17.634 -2.034 1.00 38.92 49 ARG F CA 1
ATOM 5165 C C . ARG F 1 45 ? 8.510 -16.743 -0.810 1.00 36.23 49 ARG F C 1
ATOM 5166 O O . ARG F 1 45 ? 7.563 -16.496 -0.077 1.00 36.18 49 ARG F O 1
ATOM 5174 N N . ALA F 1 46 ? 9.735 -16.272 -0.580 1.00 34.95 50 ALA F N 1
ATOM 5175 C CA . ALA F 1 46 ? 10.009 -15.404 0.567 1.00 32.79 50 ALA F CA 1
ATOM 5176 C C . ALA F 1 46 ? 11.279 -14.573 0.418 1.00 32.35 50 ALA F C 1
ATOM 5177 O O . ALA F 1 46 ? 11.931 -14.592 -0.647 1.00 32.69 50 ALA F O 1
ATOM 5179 N N . HIS F 1 47 ? 11.607 -13.827 1.477 1.00 30.16 51 HIS F N 1
ATOM 5180 C CA . HIS F 1 47 ? 12.862 -13.088 1.559 1.00 29.88 51 HIS F CA 1
ATOM 5181 C C . HIS F 1 47 ? 13.721 -13.775 2.598 1.00 29.56 51 HIS F C 1
ATOM 5182 O O . HIS F 1 47 ? 13.284 -13.945 3.744 1.00 29.33 51 HIS F O 1
ATOM 5189 N N . ARG F 1 48 ? 14.942 -14.128 2.213 1.00 30.23 52 ARG F N 1
ATOM 5190 C CA . ARG F 1 48 ? 15.865 -14.793 3.129 1.00 30.51 52 ARG F CA 1
ATOM 5191 C C . ARG F 1 48 ? 16.232 -13.914 4.320 1.00 30.11 52 ARG F C 1
ATOM 5192 O O . ARG F 1 48 ? 16.434 -14.419 5.405 1.00 30.29 52 ARG F O 1
ATOM 5200 N N . ALA F 1 49 ? 16.312 -12.604 4.109 1.00 29.89 53 ALA F N 1
ATOM 5201 C CA . ALA F 1 49 ? 16.686 -11.694 5.187 1.00 29.91 53 ALA F CA 1
ATOM 5202 C C . ALA F 1 49 ? 15.606 -11.661 6.256 1.00 29.33 53 ALA F C 1
ATOM 5203 O O . ALA F 1 49 ? 15.904 -11.566 7.435 1.00 29.73 53 ALA F O 1
ATOM 5205 N N . VAL F 1 50 ? 14.350 -11.716 5.816 1.00 28.83 54 VAL F N 1
ATOM 5206 C CA . VAL F 1 50 ? 13.198 -11.708 6.710 1.00 29.04 54 VAL F CA 1
ATOM 5207 C C . VAL F 1 50 ? 13.146 -13.022 7.502 1.00 29.71 54 VAL F C 1
ATOM 5208 O O . VAL F 1 50 ? 12.948 -13.024 8.732 1.00 29.37 54 VAL F O 1
ATOM 5212 N N . LEU F 1 51 ? 13.327 -14.133 6.788 1.00 30.03 55 LEU F N 1
ATOM 5213 C CA . LEU F 1 51 ? 13.308 -15.461 7.408 1.00 30.51 55 LEU F CA 1
ATOM 5214 C C . LEU F 1 51 ? 14.406 -15.597 8.447 1.00 31.62 55 LEU F C 1
ATOM 5215 O O . LEU F 1 51 ? 14.157 -16.095 9.560 1.00 32.19 55 LEU F O 1
ATOM 5220 N N . ALA F 1 52 ? 15.612 -15.145 8.083 1.00 32.09 56 ALA F N 1
ATOM 5221 C CA . ALA F 1 52 ? 16.763 -15.155 8.994 1.00 33.71 56 ALA F CA 1
ATOM 5222 C C . ALA F 1 52 ? 16.474 -14.289 10.213 1.00 34.15 56 ALA F C 1
ATOM 5223 O O . ALA F 1 52 ? 16.908 -14.615 11.318 1.00 34.95 56 ALA F O 1
ATOM 5225 N N . ALA F 1 53 ? 15.717 -13.206 10.012 1.00 33.22 57 ALA F N 1
ATOM 5226 C CA . ALA F 1 53 ? 15.354 -12.316 11.118 1.00 34.27 57 ALA F CA 1
ATOM 5227 C C . ALA F 1 53 ? 14.321 -12.931 12.081 1.00 34.58 57 ALA F C 1
ATOM 5228 O O . ALA F 1 53 ? 14.365 -12.662 13.282 1.00 36.07 57 ALA F O 1
ATOM 5230 N N . CYS F 1 54 ? 13.432 -13.777 11.551 1.00 34.18 58 CYS F N 1
ATOM 5231 C CA A CYS F 1 54 ? 12.329 -14.324 12.345 0.65 34.39 58 CYS F CA 1
ATOM 5232 C CA B CYS F 1 54 ? 12.314 -14.376 12.294 0.35 34.57 58 CYS F CA 1
ATOM 5233 C C . CYS F 1 54 ? 12.610 -15.682 13.025 1.00 35.35 58 CYS F C 1
ATOM 5234 O O . CYS F 1 54 ? 11.828 -16.118 13.883 1.00 35.54 58 CYS F O 1
ATOM 5239 N N . SER F 1 55 ? 13.709 -16.340 12.660 1.00 35.97 59 SER F N 1
ATOM 5240 C CA . SER F 1 55 ? 13.909 -17.739 13.054 1.00 37.64 59 SER F CA 1
ATOM 5241 C C . SER F 1 55 ? 15.385 -18.139 13.120 1.00 39.67 59 SER F C 1
ATOM 5242 O O . SER F 1 55 ? 16.126 -17.903 12.157 1.00 39.46 59 SER F O 1
ATOM 5245 N N . GLU F 1 56 ? 15.801 -18.729 14.247 1.00 42.19 60 GLU F N 1
ATOM 5246 C CA . GLU F 1 56 ? 17.183 -19.217 14.431 1.00 44.96 60 GLU F CA 1
ATOM 5247 C C . GLU F 1 56 ? 17.532 -20.247 13.351 1.00 45.35 60 GLU F C 1
ATOM 5248 O O . GLU F 1 56 ? 18.636 -20.237 12.804 1.00 46.40 60 GLU F O 1
ATOM 5254 N N . TYR F 1 57 ? 16.585 -21.123 13.030 1.00 44.84 61 TYR F N 1
ATOM 5255 C CA . TYR F 1 57 ? 16.821 -22.152 12.028 1.00 45.37 61 TYR F CA 1
ATOM 5256 C C . TYR F 1 57 ? 17.165 -21.536 10.682 1.00 44.60 61 TYR F C 1
ATOM 5257 O O . TYR F 1 57 ? 18.212 -21.838 10.113 1.00 45.44 61 TYR F O 1
ATOM 5266 N N . PHE F 1 58 ? 16.279 -20.673 10.179 1.00 42.30 62 PHE F N 1
ATOM 5267 C CA . PHE F 1 58 ? 16.496 -20.027 8.888 1.00 42.33 62 PHE F CA 1
ATOM 5268 C C . PHE F 1 58 ? 17.784 -19.233 8.846 1.00 44.15 62 PHE F C 1
ATOM 5269 O O . PHE F 1 58 ? 18.492 -19.262 7.844 1.00 45.19 62 PHE F O 1
ATOM 5277 N N . TRP F 1 59 ? 18.098 -18.540 9.937 1.00 44.80 63 TRP F N 1
ATOM 5278 C CA . TRP F 1 59 ? 19.375 -17.852 10.045 1.00 47.42 63 TRP F CA 1
ATOM 5279 C C . TRP F 1 59 ? 20.538 -18.777 9.674 1.00 49.88 63 TRP F C 1
ATOM 5280 O O . TRP F 1 59 ? 21.291 -18.497 8.737 1.00 50.44 63 TRP F O 1
ATOM 5291 N N . GLN F 1 60 ? 20.673 -19.875 10.417 1.00 51.11 64 GLN F N 1
ATOM 5292 C CA . GLN F 1 60 ? 21.774 -20.807 10.206 1.00 54.43 64 GLN F CA 1
ATOM 5293 C C . GLN F 1 60 ? 21.731 -21.435 8.822 1.00 54.70 64 GLN F C 1
ATOM 5294 O O . GLN F 1 60 ? 22.774 -21.705 8.225 1.00 56.67 64 GLN F O 1
ATOM 5300 N N . ALA F 1 61 ? 20.521 -21.619 8.303 1.00 52.88 65 ALA F N 1
ATOM 5301 C CA . ALA F 1 61 ? 20.333 -22.215 6.985 1.00 53.86 65 ALA F CA 1
ATOM 5302 C C . ALA F 1 61 ? 20.545 -21.240 5.811 1.00 53.99 65 ALA F C 1
ATOM 5303 O O . ALA F 1 61 ? 20.875 -21.665 4.698 1.00 55.23 65 ALA F O 1
ATOM 5305 N N . LEU F 1 62 ? 20.371 -19.941 6.056 1.00 52.76 66 LEU F N 1
ATOM 5306 C CA . LEU F 1 62 ? 20.329 -18.971 4.956 1.00 52.45 66 LEU F CA 1
ATOM 5307 C C . LEU F 1 62 ? 21.536 -18.045 4.804 1.00 54.05 66 LEU F C 1
ATOM 5308 O O . LEU F 1 62 ? 21.819 -17.598 3.695 1.00 54.57 66 LEU F O 1
ATOM 5313 N N . VAL F 1 63 ? 22.230 -17.744 5.898 1.00 55.42 67 VAL F N 1
ATOM 5314 C CA . VAL F 1 63 ? 23.407 -16.867 5.841 1.00 57.50 67 VAL F CA 1
ATOM 5315 C C . VAL F 1 63 ? 24.471 -17.431 4.891 1.00 60.58 67 VAL F C 1
ATOM 5316 O O . VAL F 1 63 ? 24.820 -18.607 4.970 1.00 62.18 67 VAL F O 1
ATOM 5320 N N . GLY F 1 64 ? 24.958 -16.589 3.980 1.00 61.66 68 GLY F N 1
ATOM 5321 C CA . GLY F 1 64 ? 25.995 -16.984 3.026 1.00 65.18 68 GLY F CA 1
ATOM 5322 C C . GLY F 1 64 ? 25.541 -17.988 1.977 1.00 66.19 68 GLY F C 1
ATOM 5323 O O . GLY F 1 64 ? 26.251 -18.952 1.684 1.00 68.77 68 GLY F O 1
ATOM 5324 N N . GLN F 1 65 ? 24.352 -17.767 1.420 1.00 64.59 69 GLN F N 1
ATOM 5325 C CA . GLN F 1 65 ? 23.854 -18.573 0.303 1.00 65.78 69 GLN F CA 1
ATOM 5326 C C . GLN F 1 65 ? 23.889 -17.782 -1.015 1.00 66.32 69 GLN F C 1
ATOM 5327 O O . GLN F 1 65 ? 24.324 -16.625 -1.043 1.00 66.00 69 GLN F O 1
ATOM 5333 N N . THR F 1 66 ? 23.418 -18.416 -2.093 1.00 67.61 70 THR F N 1
ATOM 5334 C CA . THR F 1 66 ? 23.473 -17.859 -3.456 1.00 68.57 70 THR F CA 1
ATOM 5335 C C . THR F 1 66 ? 22.281 -16.984 -3.891 1.00 66.62 70 THR F C 1
ATOM 5336 O O . THR F 1 66 ? 21.126 -17.240 -3.529 1.00 64.96 70 THR F O 1
ATOM 5340 N N . LYS F 1 67 ? 22.588 -15.977 -4.705 1.00 67.11 71 LYS F N 1
ATOM 5341 C CA . LYS F 1 67 ? 21.594 -15.055 -5.280 1.00 65.82 71 LYS F CA 1
ATOM 5342 C C . LYS F 1 67 ? 20.986 -15.575 -6.596 1.00 67.02 71 LYS F C 1
ATOM 5343 O O . LYS F 1 67 ? 20.221 -14.868 -7.270 1.00 66.69 71 LYS F O 1
ATOM 5349 N N . ASN F 1 68 ? 21.339 -16.807 -6.956 1.00 68.81 72 ASN F N 1
ATOM 5350 C CA . ASN F 1 68 ? 20.941 -17.394 -8.237 1.00 70.50 72 ASN F CA 1
ATOM 5351 C C . ASN F 1 68 ? 19.699 -18.272 -8.068 1.00 69.33 72 ASN F C 1
ATOM 5352 O O . ASN F 1 68 ? 19.764 -19.495 -8.254 1.00 71.46 72 ASN F O 1
ATOM 5357 N N . ASP F 1 69 ? 18.579 -17.630 -7.721 1.00 66.01 73 ASP F N 1
ATOM 5358 C CA . ASP F 1 69 ? 17.299 -18.301 -7.445 1.00 64.19 73 ASP F CA 1
ATOM 5359 C C . ASP F 1 69 ? 17.464 -19.433 -6.430 1.00 63.10 73 ASP F C 1
ATOM 5360 O O . ASP F 1 69 ? 17.421 -20.614 -6.789 1.00 64.94 73 ASP F O 1
ATOM 5362 N N . LEU F 1 70 ? 17.663 -19.061 -5.167 1.00 59.70 74 LEU F N 1
ATOM 5363 C CA . LEU F 1 70 ? 17.889 -20.030 -4.102 1.00 58.56 74 LEU F CA 1
ATOM 5364 C C . LEU F 1 70 ? 16.636 -20.839 -3.805 1.00 57.62 74 LEU F C 1
ATOM 5365 O O . LEU F 1 70 ? 15.544 -20.290 -3.710 1.00 55.86 74 LEU F O 1
ATOM 5370 N N . VAL F 1 71 ? 16.811 -22.151 -3.684 1.00 58.73 75 VAL F N 1
ATOM 5371 C CA . VAL F 1 71 ? 15.736 -23.055 -3.289 1.00 57.95 75 VAL F CA 1
ATOM 5372 C C . VAL F 1 71 ? 16.167 -23.815 -2.035 1.00 57.35 75 VAL F C 1
ATOM 5373 O O . VAL F 1 71 ? 17.215 -24.454 -2.023 1.00 59.20 75 VAL F O 1
ATOM 5377 N N . VAL F 1 72 ? 15.366 -23.729 -0.979 1.00 54.74 76 VAL F N 1
ATOM 5378 C CA . VAL F 1 72 ? 15.659 -24.443 0.261 1.00 54.13 76 VAL F CA 1
ATOM 5379 C C . VAL F 1 72 ? 14.593 -25.510 0.503 1.00 54.19 76 VAL F C 1
ATOM 5380 O O . VAL F 1 72 ? 13.399 -25.204 0.539 1.00 52.50 76 VAL F O 1
ATOM 5384 N N . SER F 1 73 ? 15.027 -26.758 0.660 1.00 56.05 77 SER F N 1
ATOM 5385 C CA . SER F 1 73 ? 14.118 -27.835 1.036 1.00 56.44 77 SER F CA 1
ATOM 5386 C C . SER F 1 73 ? 14.147 -28.050 2.541 1.00 55.03 77 SER F C 1
ATOM 5387 O O . SER F 1 73 ? 15.185 -28.371 3.114 1.00 56.18 77 SER F O 1
ATOM 5390 N N . LEU F 1 74 ? 13.001 -27.854 3.180 1.00 52.98 78 LEU F N 1
ATOM 5391 C CA . LEU F 1 74 ? 12.878 -28.111 4.610 1.00 51.72 78 LEU F CA 1
ATOM 5392 C C . LEU F 1 74 ? 12.625 -29.596 4.859 1.00 53.21 78 LEU F C 1
ATOM 5393 O O . LEU F 1 74 ? 11.911 -30.234 4.092 1.00 53.75 78 LEU F O 1
ATOM 5398 N N . PRO F 1 75 ? 13.219 -30.154 5.931 1.00 53.83 79 PRO F N 1
ATOM 5399 C CA . PRO F 1 75 ? 13.091 -31.588 6.219 1.00 55.99 79 PRO F CA 1
ATOM 5400 C C . PRO F 1 75 ? 11.672 -32.015 6.626 1.00 55.01 79 PRO F C 1
ATOM 5401 O O . PRO F 1 75 ? 10.761 -31.169 6.703 1.00 52.71 79 PRO F O 1
ATOM 5405 N N . GLU F 1 76 ? 11.503 -33.315 6.880 1.00 56.86 80 GLU F N 1
ATOM 5406 C CA . GLU F 1 76 ? 10.195 -33.914 7.182 1.00 56.70 80 GLU F CA 1
ATOM 5407 C C . GLU F 1 76 ? 9.514 -33.359 8.426 1.00 54.04 80 GLU F C 1
ATOM 5408 O O . GLU F 1 76 ? 8.288 -33.332 8.501 1.00 53.09 80 GLU F O 1
ATOM 5414 N N . GLU F 1 77 ? 10.303 -32.905 9.393 1.00 53.36 81 GLU F N 1
ATOM 5415 C CA . GLU F 1 77 ? 9.753 -32.269 10.592 1.00 51.38 81 GLU F CA 1
ATOM 5416 C C . GLU F 1 77 ? 8.770 -31.147 10.240 1.00 49.22 81 GLU F C 1
ATOM 5417 O O . GLU F 1 77 ? 7.716 -31.017 10.872 1.00 48.43 81 GLU F O 1
ATOM 5423 N N . VAL F 1 78 ? 9.122 -30.339 9.242 1.00 48.48 82 VAL F N 1
ATOM 5424 C CA . VAL F 1 78 ? 8.315 -29.182 8.865 1.00 46.28 82 VAL F CA 1
ATOM 5425 C C . VAL F 1 78 ? 7.249 -29.632 7.873 1.00 46.88 82 VAL F C 1
ATOM 5426 O O . VAL F 1 78 ? 7.562 -30.100 6.780 1.00 48.48 82 VAL F O 1
ATOM 5430 N N . THR F 1 79 ? 5.986 -29.517 8.273 1.00 45.67 83 THR F N 1
ATOM 5431 C CA . THR F 1 79 ? 4.868 -29.879 7.398 1.00 46.15 83 THR F CA 1
ATOM 5432 C C . THR F 1 79 ? 4.228 -28.611 6.852 1.00 45.08 83 THR F C 1
ATOM 5433 O O . THR F 1 79 ? 4.418 -27.519 7.412 1.00 42.78 83 THR F O 1
ATOM 5437 N N . ALA F 1 80 ? 3.502 -28.748 5.746 1.00 46.30 84 ALA F N 1
ATOM 5438 C CA . ALA F 1 80 ? 2.833 -27.607 5.132 1.00 46.31 84 ALA F CA 1
ATOM 5439 C C . ALA F 1 80 ? 1.790 -27.041 6.086 1.00 45.03 84 ALA F C 1
ATOM 5440 O O . ALA F 1 80 ? 1.657 -25.826 6.220 1.00 44.06 84 ALA F O 1
ATOM 5442 N N . ARG F 1 81 ? 1.073 -27.943 6.753 1.00 45.54 85 ARG F N 1
ATOM 5443 C CA . ARG F 1 81 ? 0.059 -27.613 7.769 1.00 44.77 85 ARG F CA 1
ATOM 5444 C C . ARG F 1 81 ? 0.624 -26.799 8.938 1.00 41.81 85 ARG F C 1
ATOM 5445 O O . ARG F 1 81 ? -0.008 -25.846 9.419 1.00 41.04 85 ARG F O 1
ATOM 5453 N N . GLY F 1 82 ? 1.810 -27.186 9.396 1.00 40.17 86 GLY F N 1
ATOM 5454 C CA . GLY F 1 82 ? 2.451 -26.509 10.517 1.00 37.47 86 GLY F CA 1
ATOM 5455 C C . GLY F 1 82 ? 3.170 -25.234 10.131 1.00 35.73 86 GLY F C 1
ATOM 5456 O O . GLY F 1 82 ? 3.269 -24.307 10.944 1.00 34.71 86 GLY F O 1
ATOM 5457 N N . PHE F 1 83 ? 3.671 -25.191 8.899 1.00 35.31 87 PHE F N 1
ATOM 5458 C CA . PHE F 1 83 ? 4.495 -24.083 8.421 1.00 34.03 87 PHE F CA 1
ATOM 5459 C C . PHE F 1 83 ? 3.651 -22.907 7.948 1.00 33.54 87 PHE F C 1
ATOM 5460 O O . PHE F 1 83 ? 3.973 -21.753 8.227 1.00 32.58 87 PHE F O 1
ATOM 5468 N N . GLY F 1 84 ? 2.580 -23.218 7.222 1.00 34.03 88 GLY F N 1
ATOM 5469 C CA . GLY F 1 84 ? 1.674 -22.219 6.661 1.00 34.23 88 GLY F CA 1
ATOM 5470 C C . GLY F 1 84 ? 1.394 -21.010 7.533 1.00 32.46 88 GLY F C 1
ATOM 5471 O O . GLY F 1 84 ? 1.708 -19.887 7.138 1.00 32.56 88 GLY F O 1
ATOM 5472 N N . PRO F 1 85 ? 0.775 -21.220 8.714 1.00 31.74 89 PRO F N 1
ATOM 5473 C CA . PRO F 1 85 ? 0.507 -20.120 9.666 1.00 30.45 89 PRO F CA 1
ATOM 5474 C C . PRO F 1 85 ? 1.758 -19.408 10.230 1.00 29.15 89 PRO F C 1
ATOM 5475 O O . PRO F 1 85 ? 1.696 -18.229 10.578 1.00 29.10 89 PRO F O 1
ATOM 5479 N N . LEU F 1 86 ? 2.868 -20.125 10.343 1.00 28.20 90 LEU F N 1
ATOM 5480 C CA . LEU F 1 86 ? 4.138 -19.545 10.811 1.00 27.39 90 LEU F CA 1
ATOM 5481 C C . LEU F 1 86 ? 4.753 -18.569 9.793 1.00 28.12 90 LEU F C 1
ATOM 5482 O O . LEU F 1 86 ? 5.266 -17.506 10.184 1.00 27.55 90 LEU F O 1
ATOM 5487 N N . LEU F 1 87 ? 4.708 -18.917 8.500 1.00 28.40 91 LEU F N 1
ATOM 5488 C CA . LEU F 1 87 ? 5.211 -17.995 7.482 1.00 29.48 91 LEU F CA 1
ATOM 5489 C C . LEU F 1 87 ? 4.347 -16.753 7.535 1.00 29.88 91 LEU F C 1
ATOM 5490 O O . LEU F 1 87 ? 4.846 -15.635 7.601 1.00 29.92 91 LEU F O 1
ATOM 5495 N N . GLN F 1 88 ? 3.038 -16.974 7.538 1.00 31.97 92 GLN F N 1
ATOM 5496 C CA . GLN F 1 88 ? 2.051 -15.919 7.722 1.00 33.29 92 GLN F CA 1
ATOM 5497 C C . GLN F 1 88 ? 2.342 -15.032 8.947 1.00 32.39 92 GLN F C 1
ATOM 5498 O O . GLN F 1 88 ? 2.406 -13.798 8.842 1.00 32.97 92 GLN F O 1
ATOM 5504 N N . PHE F 1 89 ? 2.510 -15.660 10.102 1.00 30.91 93 PHE F N 1
ATOM 5505 C CA . PHE F 1 89 ? 2.939 -14.924 11.287 1.00 30.33 93 PHE F CA 1
ATOM 5506 C C . PHE F 1 89 ? 4.196 -14.076 11.024 1.00 30.07 93 PHE F C 1
ATOM 5507 O O . PHE F 1 89 ? 4.202 -12.873 11.310 1.00 30.24 93 PHE F O 1
ATOM 5515 N N . ALA F 1 90 ? 5.244 -14.711 10.483 1.00 29.30 94 ALA F N 1
ATOM 5516 C CA . ALA F 1 90 ? 6.515 -14.046 10.203 1.00 28.66 94 ALA F CA 1
ATOM 5517 C C . ALA F 1 90 ? 6.307 -12.713 9.492 1.00 29.46 94 ALA F C 1
ATOM 5518 O O . ALA F 1 9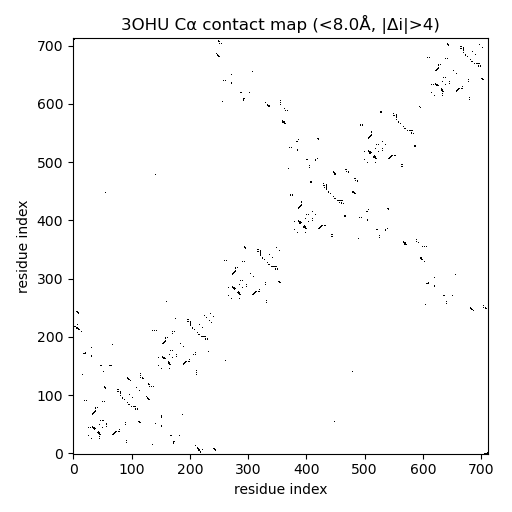0 ? 6.987 -11.731 9.808 1.00 28.60 94 ALA F O 1
ATOM 5520 N N . TYR F 1 91 ? 5.353 -12.695 8.554 1.00 30.11 95 TYR F N 1
ATOM 5521 C CA . TYR F 1 91 ? 5.069 -11.532 7.727 1.00 31.71 95 TYR F CA 1
ATOM 5522 C C . TYR F 1 91 ? 3.923 -10.649 8.200 1.00 33.31 95 TYR F C 1
ATOM 5523 O O . TYR F 1 91 ? 3.608 -9.654 7.528 1.00 35.20 95 TYR F O 1
ATOM 5532 N N . THR F 1 92 ? 3.288 -11.001 9.319 1.00 33.56 96 THR F N 1
ATOM 5533 C CA . THR F 1 92 ? 2.124 -10.251 9.811 1.00 35.21 96 THR F CA 1
ATOM 5534 C C . THR F 1 92 ? 2.099 -9.994 11.325 1.00 35.56 96 THR F C 1
ATOM 5535 O O . THR F 1 92 ? 1.345 -9.148 11.783 1.00 36.53 96 THR F O 1
ATOM 5539 N N . ALA F 1 93 ? 2.895 -10.729 12.107 1.00 35.35 97 ALA F N 1
ATOM 5540 C CA . ALA F 1 93 ? 2.850 -10.619 13.585 1.00 35.73 97 ALA F CA 1
ATOM 5541 C C . ALA F 1 93 ? 1.557 -11.180 14.189 1.00 36.81 97 ALA F C 1
ATOM 5542 O O . ALA F 1 93 ? 1.274 -10.985 15.382 1.00 37.06 97 ALA F O 1
ATOM 5544 N N . LYS F 1 94 ? 0.783 -11.886 13.365 1.00 36.98 98 LYS F N 1
ATOM 5545 C CA . LYS F 1 94 ? -0.505 -12.446 13.771 1.00 38.27 98 LYS F CA 1
ATOM 5546 C C . LYS F 1 94 ? -0.552 -13.961 13.520 1.00 37.35 98 LYS F C 1
ATOM 5547 O O . LYS F 1 94 ? -0.140 -14.441 12.462 1.00 36.43 98 LYS F O 1
ATOM 5553 N N . LEU F 1 95 ? -1.059 -14.698 14.501 1.00 37.33 99 LEU F N 1
ATOM 5554 C CA . LEU F 1 95 ? -1.197 -16.145 14.407 1.00 37.30 99 LEU F CA 1
ATOM 5555 C C . LEU F 1 95 ? -2.613 -16.505 14.801 1.00 38.89 99 LEU F C 1
ATOM 5556 O O . LEU F 1 95 ? -3.029 -16.219 15.931 1.00 39.30 99 LEU F O 1
ATOM 5561 N N . LEU F 1 96 ? -3.363 -17.103 13.877 1.00 39.87 100 LEU F N 1
ATOM 5562 C CA . LEU F 1 96 ? -4.719 -17.550 14.179 1.00 41.69 100 LEU F CA 1
ATOM 5563 C C . LEU F 1 96 ? -4.768 -19.079 14.126 1.00 41.42 100 LEU F C 1
ATOM 5564 O O . LEU F 1 96 ? -4.570 -19.671 13.051 1.00 41.90 100 LEU F O 1
ATOM 5569 N N . LEU F 1 97 ? -5.008 -19.712 15.283 1.00 40.28 101 LEU F N 1
ATOM 5570 C CA . LEU F 1 97 ? -4.966 -21.174 15.399 1.00 39.37 101 LEU F CA 1
ATOM 5571 C C . LEU F 1 97 ? -6.245 -21.734 15.985 1.00 40.43 101 LEU F C 1
ATOM 5572 O O . LEU F 1 97 ? -7.010 -21.003 16.610 1.00 41.18 101 LEU F O 1
ATOM 5577 N N . SER F 1 98 ? -6.461 -23.033 15.780 1.00 40.41 102 SER F N 1
ATOM 5578 C CA . SER F 1 98 ? -7.625 -23.741 16.318 1.00 41.44 102 SER F CA 1
ATOM 5579 C C . SER F 1 98 ? -7.200 -25.009 17.049 1.00 40.47 102 SER F C 1
ATOM 5580 O O . SER F 1 98 ? -6.025 -25.376 17.048 1.00 38.82 102 SER F O 1
ATOM 5583 N N . ARG F 1 99 ? -8.161 -25.686 17.665 1.00 41.03 103 ARG F N 1
ATOM 5584 C CA . ARG F 1 99 ? -7.909 -26.992 18.256 1.00 40.60 103 ARG F CA 1
ATOM 5585 C C . ARG F 1 99 ? -7.313 -27.951 17.219 1.00 40.53 103 ARG F C 1
ATOM 5586 O O . ARG F 1 99 ? -6.627 -28.902 17.575 1.00 40.27 103 ARG F O 1
ATOM 5594 N N . GLU F 1 100 ? -7.556 -27.681 15.939 1.00 41.69 104 GLU F N 1
ATOM 5595 C CA . GLU F 1 100 ? -7.137 -28.585 14.862 1.00 42.55 104 GLU F CA 1
ATOM 5596 C C . GLU F 1 100 ? -5.642 -28.566 14.605 1.00 40.87 104 GLU F C 1
ATOM 5597 O O . GLU F 1 100 ? -5.033 -29.629 14.411 1.00 40.60 104 GLU F O 1
ATOM 5603 N N . ASN F 1 101 ? -5.052 -27.368 14.614 1.00 39.18 105 ASN F N 1
ATOM 5604 C CA . ASN F 1 101 ? -3.665 -27.214 14.229 1.00 38.31 105 ASN F CA 1
ATOM 5605 C C . ASN F 1 101 ? -2.708 -26.667 15.295 1.00 36.74 105 ASN F C 1
ATOM 5606 O O . ASN F 1 101 ? -1.501 -26.642 15.064 1.00 35.73 105 ASN F O 1
ATOM 5611 N N . ILE F 1 102 ? -3.225 -26.243 16.453 1.00 36.23 106 ILE F N 1
ATOM 5612 C CA . ILE F 1 102 ? -2.358 -25.625 17.463 1.00 34.74 106 ILE F CA 1
ATOM 5613 C C . ILE F 1 102 ? -1.120 -26.459 17.784 1.00 33.96 106 ILE F C 1
ATOM 5614 O O . ILE F 1 102 ? -0.013 -25.923 17.864 1.00 33.54 106 ILE F O 1
ATOM 5619 N N . ARG F 1 103 ? -1.305 -27.762 17.982 1.00 34.05 107 ARG F N 1
ATOM 5620 C CA . ARG F 1 103 ? -0.202 -28.644 18.336 1.00 33.27 107 ARG F CA 1
ATOM 5621 C C . ARG F 1 103 ? 0.838 -28.707 17.224 1.00 33.35 107 ARG F C 1
ATOM 5622 O O . ARG F 1 103 ? 2.038 -28.540 17.484 1.00 32.77 107 ARG F O 1
ATOM 5630 N N . GLU F 1 104 ? 0.369 -28.961 15.999 1.00 33.27 108 GLU F N 1
ATOM 5631 C CA . GLU F 1 104 ? 1.235 -29.182 14.837 1.00 33.92 108 GLU F CA 1
ATOM 5632 C C . GLU F 1 104 ? 2.003 -27.915 14.490 1.00 32.09 108 GLU F C 1
ATOM 5633 O O . GLU F 1 104 ? 3.207 -27.964 14.252 1.00 32.38 108 GLU F O 1
ATOM 5639 N N . VAL F 1 105 ? 1.299 -26.783 14.489 1.00 31.01 109 VAL F N 1
ATOM 5640 C CA . VAL F 1 105 ? 1.907 -25.458 14.253 1.00 28.77 109 VAL F CA 1
ATOM 5641 C C . VAL F 1 105 ? 2.992 -25.113 15.269 1.00 28.42 109 VAL F C 1
ATOM 5642 O O . VAL F 1 105 ? 4.083 -24.705 14.875 1.00 27.40 109 VAL F O 1
ATOM 5646 N N . ILE F 1 106 ? 2.701 -25.278 16.566 1.00 27.82 110 ILE F N 1
ATOM 5647 C CA . ILE F 1 106 ? 3.670 -24.918 17.608 1.00 28.21 110 ILE F CA 1
ATOM 5648 C C . ILE F 1 106 ? 4.878 -25.861 17.621 1.00 28.88 110 ILE F C 1
ATOM 5649 O O . ILE F 1 106 ? 6.010 -25.438 17.911 1.00 29.48 110 ILE F O 1
ATOM 5654 N N . ARG F 1 107 ? 4.641 -27.146 17.351 1.00 29.78 111 ARG F N 1
ATOM 5655 C CA . ARG F 1 107 ? 5.742 -28.101 17.203 1.00 31.02 111 ARG F CA 1
ATOM 5656 C C . ARG F 1 107 ? 6.662 -27.629 16.071 1.00 31.21 111 ARG F C 1
ATOM 5657 O O . ARG F 1 107 ? 7.881 -27.633 16.217 1.00 31.92 111 ARG F O 1
ATOM 5665 N N . CYS F 1 108 ? 6.077 -27.219 14.950 1.00 30.88 112 CYS F N 1
ATOM 5666 C CA A CYS F 1 108 ? 6.855 -26.709 13.823 0.50 31.10 112 CYS F CA 1
ATOM 5667 C CA B CYS F 1 108 ? 6.866 -26.720 13.831 0.50 31.65 112 CYS F CA 1
ATOM 5668 C C . CYS F 1 108 ? 7.621 -25.450 14.221 1.00 30.62 112 CYS F C 1
ATOM 5669 O O . CYS F 1 108 ? 8.746 -25.228 13.767 1.00 30.66 112 CYS F O 1
ATOM 5674 N N . ALA F 1 109 ? 7.004 -24.640 15.084 1.00 30.16 113 ALA F N 1
ATOM 5675 C CA . ALA F 1 109 ? 7.627 -23.415 15.593 1.00 30.90 113 ALA F CA 1
ATOM 5676 C C . ALA F 1 109 ? 8.866 -23.728 16.427 1.00 32.64 113 ALA F C 1
ATOM 5677 O O . ALA F 1 109 ? 9.877 -23.013 16.345 1.00 33.80 113 ALA F O 1
ATOM 5679 N N . GLU F 1 110 ? 8.799 -24.807 17.201 1.00 33.98 114 GLU F N 1
ATOM 5680 C CA . GLU F 1 110 ? 9.928 -25.221 18.044 1.00 36.33 114 GLU F CA 1
ATOM 5681 C C . GLU F 1 110 ? 11.128 -25.687 17.215 1.00 37.38 114 GLU F C 1
ATOM 5682 O O . GLU F 1 110 ? 12.272 -25.306 17.496 1.00 37.94 114 GLU F O 1
ATOM 5688 N N . PHE F 1 111 ? 10.863 -26.512 16.201 1.00 37.32 115 PHE F N 1
ATOM 5689 C CA . PHE F 1 111 ? 11.907 -26.973 15.283 1.00 38.82 115 PHE F CA 1
ATOM 5690 C C . PHE F 1 111 ? 12.604 -25.792 14.578 1.00 38.60 115 PHE F C 1
ATOM 5691 O O . PHE F 1 111 ? 13.830 -25.753 14.461 1.00 39.66 115 PHE F O 1
ATOM 5699 N N . LEU F 1 112 ? 11.810 -24.833 14.109 1.00 37.12 116 LEU F N 1
ATOM 5700 C CA . LEU F 1 112 ? 12.344 -23.688 13.374 1.00 36.91 116 LEU F CA 1
ATOM 5701 C C . LEU F 1 112 ? 12.877 -22.610 14.298 1.00 37.38 116 LEU F C 1
ATOM 5702 O O . LEU F 1 112 ? 13.440 -21.619 13.825 1.00 37.53 116 LEU F O 1
ATOM 5707 N N . ARG F 1 113 ? 12.672 -22.801 15.600 1.00 37.78 117 ARG F N 1
ATOM 5708 C CA . ARG F 1 113 ? 12.913 -21.779 16.621 1.00 38.88 117 ARG F CA 1
ATOM 5709 C C . ARG F 1 113 ? 12.505 -20.380 16.176 1.00 37.67 117 ARG F C 1
ATOM 5710 O O . ARG F 1 113 ? 13.320 -19.467 16.128 1.00 38.60 117 ARG F O 1
ATOM 5718 N N . MET F 1 114 ? 11.226 -20.242 15.854 1.00 36.38 118 MET F N 1
ATOM 5719 C CA . MET F 1 114 ? 10.617 -18.948 15.593 1.00 35.87 118 MET F CA 1
ATOM 5720 C C . MET F 1 114 ? 10.706 -18.023 16.809 1.00 36.01 118 MET F C 1
ATOM 5721 O O . MET F 1 114 ? 10.491 -18.447 17.957 1.00 36.75 118 MET F O 1
ATOM 5726 N N . HIS F 1 115 ? 11.012 -16.754 16.544 1.00 35.69 119 HIS F N 1
ATOM 5727 C CA . HIS F 1 115 ? 11.043 -15.730 17.575 1.00 35.51 119 HIS F CA 1
ATOM 5728 C C . HIS F 1 115 ? 9.667 -15.096 17.761 1.00 34.65 119 HIS F C 1
ATOM 5729 O O . HIS F 1 115 ? 8.773 -15.224 16.898 1.00 33.88 119 HIS F O 1
ATOM 5736 N N . ASN F 1 116 ? 9.513 -14.422 18.904 1.00 35.07 120 ASN F N 1
ATOM 5737 C CA . ASN F 1 116 ? 8.400 -13.520 19.189 1.00 34.39 120 ASN F CA 1
ATOM 5738 C C . ASN F 1 116 ? 7.056 -14.213 19.447 1.00 33.66 120 ASN F C 1
ATOM 5739 O O . ASN F 1 116 ? 6.000 -13.590 19.326 1.00 33.48 120 ASN F O 1
ATOM 5744 N N . LEU F 1 117 ? 7.106 -15.500 19.808 1.00 33.67 121 LEU F N 1
ATOM 5745 C CA . LEU F 1 117 ? 5.910 -16.298 20.141 1.00 33.60 121 LEU F CA 1
ATOM 5746 C C . LEU F 1 117 ? 5.760 -16.586 21.633 1.00 34.68 121 LEU F C 1
ATOM 5747 O O . LEU F 1 117 ? 4.754 -17.163 22.061 1.00 34.19 121 LEU F O 1
ATOM 5752 N N . GLU F 1 118 ? 6.768 -16.204 22.418 1.00 36.15 122 GLU F N 1
ATOM 5753 C CA . GLU F 1 118 ? 6.780 -16.459 23.858 1.00 37.53 122 GLU F CA 1
ATOM 5754 C C . GLU F 1 118 ? 5.642 -15.742 24.612 1.00 38.61 122 GLU F C 1
ATOM 5755 O O . GLU F 1 118 ? 5.079 -16.282 25.574 1.00 39.45 122 GLU F O 1
ATOM 5757 N N . ASP F 1 119 ? 5.290 -14.545 24.147 1.00 39.00 123 ASP F N 1
ATOM 5758 C CA . ASP F 1 119 ? 4.216 -13.727 24.740 1.00 40.27 123 ASP F CA 1
ATOM 5759 C C . ASP F 1 119 ? 2.806 -14.275 24.511 1.00 38.65 123 ASP F C 1
ATOM 5760 O O . ASP F 1 119 ? 1.837 -13.755 25.069 1.00 38.95 123 ASP F O 1
ATOM 5765 N N . SER F 1 120 ? 2.681 -15.292 23.661 1.00 36.85 124 SER F N 1
ATOM 5766 C CA . SER F 1 120 ? 1.366 -15.835 23.324 1.00 35.38 124 SER F CA 1
ATOM 5767 C C . SER F 1 120 ? 0.796 -16.560 24.524 1.00 36.11 124 SER F C 1
ATOM 5768 O O . SER F 1 120 ? 1.518 -16.860 25.476 1.00 36.30 124 SER F O 1
ATOM 5771 N N . CYS F 1 121 ? -0.495 -16.851 24.475 1.00 35.96 125 CYS F N 1
ATOM 5772 C CA A CYS F 1 121 ? -1.096 -17.590 25.578 0.50 36.78 125 CYS F CA 1
ATOM 5773 C CA B CYS F 1 121 ? -1.181 -17.597 25.528 0.50 36.92 125 CYS F CA 1
ATOM 5774 C C . CYS F 1 121 ? -1.022 -19.107 25.325 1.00 35.30 125 CYS F C 1
ATOM 5775 O O . CYS F 1 121 ? -1.546 -19.898 26.106 1.00 35.09 125 CYS F O 1
ATOM 5780 N N . PHE F 1 122 ? -0.312 -19.499 24.262 1.00 33.69 126 PHE F N 1
ATOM 5781 C CA . PHE F 1 122 ? -0.135 -20.914 23.904 1.00 32.92 126 PHE F CA 1
ATOM 5782 C C . PHE F 1 122 ? 1.033 -21.588 24.637 1.00 32.99 126 PHE F C 1
ATOM 5783 O O . PHE F 1 122 ? 2.182 -21.144 24.530 1.00 32.82 126 PHE F O 1
ATOM 5791 N N . SER F 1 123 ? 0.755 -22.682 25.342 1.00 32.61 127 SER F N 1
ATOM 5792 C CA . SER F 1 123 ? 1.829 -23.481 25.946 1.00 33.55 127 SER F CA 1
ATOM 5793 C C . SER F 1 123 ? 1.890 -24.877 25.344 1.00 32.78 127 SER F C 1
ATOM 5794 O O . SER F 1 123 ? 0.866 -25.446 24.976 1.00 32.38 127 SER F O 1
ATOM 5797 N N . PHE F 1 124 ? 3.094 -25.430 25.269 1.00 33.17 128 PHE F N 1
ATOM 5798 C CA . PHE F 1 124 ? 3.336 -26.664 24.517 1.00 32.75 128 PHE F CA 1
ATOM 5799 C C . PHE F 1 124 ? 4.151 -27.607 25.390 1.00 33.56 128 PHE F C 1
ATOM 5800 O O . PHE F 1 124 ? 5.291 -27.296 25.735 1.00 33.82 128 PHE F O 1
ATOM 5808 N N . LEU F 1 125 ? 3.552 -28.740 25.769 1.00 33.74 129 LEU F N 1
ATOM 5809 C CA . LEU F 1 125 ? 4.201 -29.714 26.660 1.00 35.51 129 LEU F CA 1
ATOM 5810 C C . LEU F 1 125 ? 4.813 -30.891 25.898 1.00 36.19 129 LEU F C 1
ATOM 5811 O O . LEU F 1 125 ? 4.312 -31.248 24.826 1.00 36.20 129 LEU F O 1
#

InterPro domains:
  IPR000210 BTB/POZ domain [PF00651] (27-132)
  IPR000210 BTB/POZ domain [PS50097] (37-103)
  IPR000210 BTB/POZ domain [SM00225] (37-133)
  IPR004826 Basic leucine zipper domain, Maf-type [PF03131] (618-696)
  IPR004827 Basic-leucine zipper domain [PS00036] (651-666)
  IPR004827 Basic-leucine zipper domain [PS50217] (651-696)
  IPR004827 Basic-leucine zipper domain [SM00338] (644-708)
  IPR008917 Transcription factor, Skn-1-like, DNA-binding domain superfamily [SSF47454] (607-669)
  IPR011333 SKP1/BTB/POZ domain superfamily [G3DSA:3.30.710.10] (8-138)
  IPR011333 SKP1/BTB/POZ domain superfamily [SSF54695] (10-132)
  IPR043321 BACH, basic leucine zipper (bZIP) domain [cd14719] (640-710)
  IPR046347 Basic-leucine zipper domain superfamily [SSF57959] (655-702)
  IPR050457 Zinc finger and BTB domain-containing [PTHR46105] (5-672)

CATH classification: 3.30.710.10

Radius of gyration: 29.9 Å; Cα contacts (8 Å, |Δi|>4): 1260; chains: 6; bounding box: 55×78×89 Å

GO terms:
  GO:1990837 sequence-specific double-stranded DNA binding (F, IDA)
  GO:0005634 nucleus (C, EXP)
  GO:0005737 cytoplasm (C, EXP)
  GO:0090721 primary adaptive immune response involving T cells and B cells (P, IMP)
  GO:0005515 protein binding (F, IPI)
  GO:0005654 nucleoplasm (C, IDA)
  GO:0005829 cytosol (C, IDA)

Nearest PDB structures (foldseek):
  3ohv-assembly2_D  TM=9.314E-01  e=1.723E-21  Homo sapiens
  2z8h-assembly1_A-2  TM=9.206E-01  e=5.376E-18  Mus musculus
  9gp5-assembly1_D  TM=9.560E-01  e=8.776E-17  Homo sapiens
  9gr9-assembly2_D-2  TM=9.518E-01  e=6.451E-16  Homo sapiens
  8ua6-assembly1_D  TM=9.082E-01  e=3.546E-16  Homo sapiens

Secondary structure (DSSP, 8-state):
--BS---EEEE-SSHHHHHHHHHHHHHHHT-S--EEEEETTEEEEE-HHHHHHHBHHHHHHHTT---SS-EEE--TT--HHHHHHHHHHHTTSEEEE-TTTHHHHHHHHHHHTBSS-TTSS----/--EEEE-SSHHHHHHHHHHHHHHTT-S--EEEEETTEEEEE-HHHHHHH-HHHHHHHSS---SSEEEEPPTTS-HHHHHHHHHHHHHSEEEE-TTTHHHHHHHHHHTT-TT-SGGG-EE-/-EEEEE-SSHHHHHHHHHHHHHHTT-S--EEEEETTEEEEE-HHHHHHHBHHHHHHHTT--SSPEEEE--TT--HHHHHHHHHHHHHSEEE--TTTHHHHHHHHHHHTBSS--/--EEEE-SSHHHHHHHHHHHHHHHT-S--EEEEETTEEEEE-HHHHHHHBHHHHHHHTTS-SS-EEEEPPTTS-HHHHHHHHHHHHHSEEEE-TTTHHHHHHHHHHHTBSS-TTSS----/--EEEE-SSHHHHHHHHHHHHHHTT-S--EEEEETTEEEEE-HHHHHHHBHHHHHHHTTS-SS-EEEE--TT--HHHHHHHHHHHHHSEEEE-TTTHHHHHHHHHHHTBSS-TTS--/-EEE-SSHHHHHHHHHHHHHHTT-S--EEEEETTEEEEE-HHHHHHHBHHHHHHHTT--SS-EEEE--TTS-HHHHHHHHHHHHHSEEEEETTTHHHHHHHHHHHTBSS-TTSS--B-

Foldseek 3Di:
DDDDDPPDDDDDPCVVLVVLVVQVVCQVVVHPFFEWEQAVNDTGTHHLVLLLVFFVQSVVVPVVPPDRYYYHYDDPLGHCLQCVQVVVCSSNVDGDDDPVRLVSNLSNCVVRVGPDCPVDPDDRD/DDDDDDDPCPVQVVLVVQVVCQVVVHPFQEWEQAVNDTGTHHLVLVVVQAVLSVVVPVVDDPRRHYHYDDNQGHPLQVVQVRVCSRRVDHDDDPVRLVNVLSNCVVRVRPPRDPVVDDDD/DDDDDDDPCVVQVVLVVQVVCQVVVHPFAEWEAAPNDTGTHHLVLLLVFFVQSVVVPVPDDPHRYYHYDDNLGHCLQVVQVVVCSSRVDGDDDPVRVVSVVSNCVVRVGPDDD/DDDDDDDPCVVQVVLVVQVVCQVVVHPFQEWEQAQNDTGTHHLVLLLVFFVQSVVVPPPDDRHRYYHYDDPQQHPLLVVQVVVCSSHVDGDDDPVRVLSVLSNCVVRVGPDCVPPPDDRD/DDDDDDDPCVVQVVLVVQVVCQVVVHPFQEWEAAVNDTGTHHLVLLLVFFVLSVVVPVPDDRHRYYHYDDPLGHCLQVVQVVVCSRRVDGDDDPVSVVSVVSNCVVRVGPDCVPPPD/DDDDDPCVVQVVLVVQVVCQVVVHPFQEWEAAPNDIGTHHLVLLLVFFVQSVVVRPPDDSPHYYHYDDNLGHCLQVVQVVVCSSHVDGDDDPVRLQSNVSNCVVRVTPDCPPPPDDYD

B-factor: mean 38.63, std 15.44, range [2.0, 144.18]

Sequence (713 aa):
GPLGSPMYVYESTVHCTNILLGLNDQRKKDILCDVTLIVERKEFRAHRAVLAACCSEYFWQALVGQTTKNDLVVSLPEEVTARGFGPLLQFAYTAKLLLSRENIREVIRCAEFLRMHNLEDSCCFSFLPMYVYESTVHCTNILLGLNDQRKKDILCDVTLIVERKEFRAHRAVLAACCSSEYFWQQALVGQTKNDLVVSLPEEVTARGFGPLLQFAYTAKLLLSREENIREVIRCCAEFLRRMHNLEDSCCFSFLPMYVYESTVHCTNILLGLNDQRKKDILCDVTLIVERKEFRAHRAVLAACSEYFWQALVGQTKNDLVVSLPEEVTARGFGPLLQFAYTAKLLLSRENIREVIRCCAEFLRMHNLEPMYVYESTVHCTNILLGLNDQRKKDILCDVTLIVERKEFRAHRAVLAACSEYFWQALVGQTKNDLVVSLPEEVTARGFGPLLQFAYTAKLLLSRENIREVIRCCAEFLRMHNLEDSCCFSFLPMYVYESTVHCTNILLGLNDQRKKDILCDVTLIVERKEFRAHRAVLAACCSEYFWQALVGQTKKNDLVVSLPEEVTARGFGPLLQFAYTAKLLLSRENIREVIRCAEFLRMHNLEDSCFYVYESTVHCTNILLGLNDQRKKDILCDVTLIVERKEFRAHRAVLAACCSEYFWQALVGQTKNDLVVSLPEEVTARGFGPLLQFAYTAKLLLSRENIREVIRCCAEFLRMHNLEDSCCFSFL

Solvent-accessible surface area: 35534 Å² total; per-residue (Å²): 30,67,26,4,51,56,56,57,24,47,93,20,135,91,16,10,72,73,2,2,122,19,0,14,48,0,41,142,118,75,58,21,18,34,0,23,0,42,0,86,208,37,132,46,77,0,4,21,6,3,1,4,13,1,0,18,57,1,16,74,38,0,22,62,69,124,124,55,112,24,99,26,85,14,41,160,110,2,36,34,57,0,3,23,30,0,4,95,0,0,1,52,8,74,0,75,0,19,170,129,39,47,122,73,0,4,165,5,4,64,68,0,117,22,22,5,6,84,91,15,136,25,79,77,158,132,106,83,85,22,107,11,130,57,0,14,58,27,1,0,92,22,0,13,42,3,39,148,78,82,14,16,17,43,0,12,0,41,0,85,84,38,127,40,66,0,5,33,7,2,3,6,26,35,4,88,39,3,75,132,31,1,54,64,80,104,64,122,106,9,80,31,81,16,59,154,86,1,25,30,83,0,1,19,32,1,2,96,13,1,0,34,5,116,3,89,2,5,118,36,29,40,143,44,1,12,79,1,0,112,62,0,127,25,166,101,13,105,103,98,27,28,65,146,146,122,105,104,83,19,119,11,132,64,0,18,69,48,2,3,61,4,0,10,22,1,28,148,101,79,48,26,15,31,0,22,0,40,0,99,225,134,134,48,60,0,4,23,7,2,2,2,13,2,0,65,49,2,60,125,47,4,47,71,101,92,68,33,61,22,118,22,89,16,44,157,113,1,26,34,151,0,2,22,24,0,5,80,0,1,0,41,9,107,9,134,26,59,168,145,26,50,184,42,3,86,138,1,11,125,62,0,120,21,75,24,64,199,135,96,50,92,40,104,12,128,77,0,18,67,47,2,5,108,21,0,8,66,8,28,135,133,78,53,16,2,28,0,16,0,49,0,93,228,125,133,40,49,0,4,17,8,2,2,4,13,1,0,70,45,3,76,120,35,1,56,75,73,97,121,89,61,40,107,24,86,17,55,167,83,2,15,26,134,0,3,18,16,1,6,44,0,1,1,42,8,60,0,16,2,17,152,118,12,41,123,32,0,6,68,0,4,65,62,0,100,22,70,6,7,142,115,17,117,25,80,78,166,76,65,92,26,20,51,10,122,76,0,17,70,52,4,4,114,21,0,10,53,1,28,148,129,77,43,23,5,34,0,19,0,37,0,77,212,119,129,53,46,0,4,16,7,2,4,3,14,1,0,48,63,4,83,113,37,1,46,70,83,110,80,98,48,45,104,25,83,15,41,158,111,2,29,22,131,0,3,18,23,0,6,92,0,2,1,43,8,105,6,127,17,43,180,114,18,55,152,45,3,48,124,4,14,122,62,0,137,22,62,10,29,142,121,17,107,131,89,93,65,108,12,133,81,0,20,75,59,2,4,124,18,0,15,50,0,40,154,123,77,53,22,18,46,0,15,0,56,0,102,221,122,128,40,72,0,3,26,6,2,1,3,9,1,0,53,54,1,78,130,34,0,56,74,90,62,97,111,75,16,82,21,81,14,53,169,101,1,26,20,115,0,2,23,30,1,4,99,0,1,2,53,8,95,1,81,0,19,174,110,27,48,119,39,0,12,113,4,7,43,69,0,87,17,57,28,20,79,107,7,132,19,77,11,134

Organism: Homo sapiens (NCBI:txid9606)